Protein 7KRI (pdb70)

Secondary structure (DSSP, 8-state):
---EEEEEEEE-SSTT-EEEEEEEEEEEEEESSSTT--S--EEEEEEEETTEEEEEEEEES-SS--EEE--GGG--SSSSEEBPPPEEEEEEETTEEEEEEEEEBTT--HHHHHHHHHHHHHHS-B-/--EEEEEEEEE-SSTT-EEEEEEEEEEEEEESSGGG--S--EEEEEEEETTEEEEEEEEES-S---EEEEEPGGG--EEEEEBPPPEEEEEEETTEEEEEEEEEBTT--HHHHHHHHHHHHHHSPB-/-EEEEEE-SSTT-EEEEEEEEEEEEEESSGGG--SEEEEEEEEEETTEEEEEEEEES-S---EEE--GGG-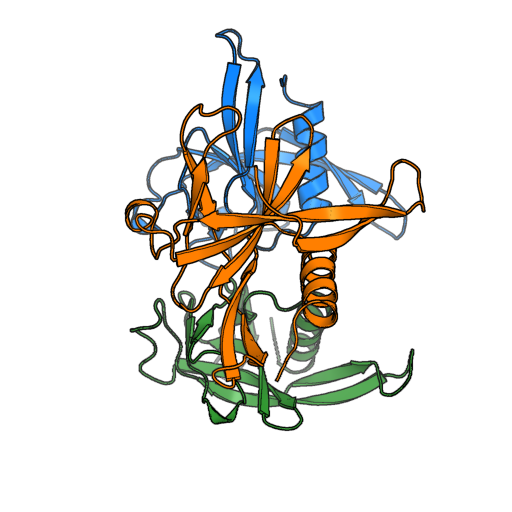-SSSEEEBPPPEEEEEEETTEEEEEEEEEBTT--HHHHHHHHHHHHHHS-B-

Radius of gyration: 22.54 Å; Cα contacts (8 Å, |Δi|>4): 837; chains: 3; bounding box: 66×49×61 Å

Foldseek 3Di:
DFAFDFKFWDDDPDPPDTDIFTWTKDFFFWALDPVRRDDTFWIWTWGDDDQATHTFKIKGLDANTFWTQDDVSRVDPDRIWTWDHWDWFWAQDPVGIGIMTMIGTPPRDPVVVVRVVVRCVVPGHGD/DFAFDFWFWDDDPDHPDTDIDTWTKDFWFWALDPVNRDDGFKIWTWDADPLGIDTFKIKGLDQNTFKIWDADDPNPGIDIFTWDGWDWFWAQDPVGIGIMTMITTPPHDPVSVVRVVVRCPVGTHGD/DFKFWDDDPDHPDTDIFAWDKDFWQWALDPVNSDDGFWIWTWGADDQATHTFKIKGLDQRTFKIADDVSRVDPDRIFTWDRWDWWWAQDPVGIGIMTMITTPPRDPVSVVRVVVRCPVPTHTD

Structure (mmCIF, N/CA/C/O backbone):
data_7KRI
#
_entry.id   7KRI
#
_cell.length_a   109.459
_cell.length_b   109.459
_cell.length_c   77.046
_cell.angle_alpha   90.000
_cell.angle_beta   90.000
_cell.angle_gamma   120.000
#
_symmetry.space_group_name_H-M   'P 32 2 1'
#
loop_
_entity.id
_entity.type
_entity.pdbx_description
1 polymer 'Non-structural protein 9'
2 non-polymer 'SULFATE ION'
3 non-polymer 1,3-dimethyl-1H-pyrrolo[3,4-d]pyrimidine-2,4(3H,6H)-dione
4 non-polymer 'MALONATE ION'
5 water water
#
loop_
_atom_site.group_PDB
_atom_site.id
_atom_site.type_symbol
_atom_site.label_atom_id
_atom_site.label_alt_id
_atom_site.label_comp_id
_atom_site.label_asym_id
_atom_site.label_entity_id
_atom_site.label_seq_id
_atom_site.pdbx_PDB_ins_code
_atom_site.Cartn_x
_atom_site.Cartn_y
_atom_site.Cartn_z
_atom_site.occupancy
_atom_site.B_iso_or_equiv
_atom_site.auth_seq_id
_atom_site.auth_comp_id
_atom_site.auth_asym_id
_atom_site.auth_atom_id
_atom_site.pdbx_PDB_model_num
ATOM 1 N N . HIS A 1 7 ? 59.49200 0.51900 -21.01100 1.000 67.74926 -13 HIS A N 1
ATOM 2 C CA . HIS A 1 7 ? 59.14500 -0.85200 -21.37400 1.000 69.20494 -13 HIS A CA 1
ATOM 3 C C . HIS A 1 7 ? 57.72000 -1.20700 -20.95700 1.000 64.49327 -13 HIS A C 1
ATOM 4 O O . HIS A 1 7 ? 57.04700 -1.98700 -21.63200 1.000 67.91254 -13 HIS A O 1
ATOM 11 N N . HIS A 1 8 ? 57.26500 -0.63600 -19.84300 1.000 50.46564 -12 HIS A N 1
ATOM 12 C CA . HIS A 1 8 ? 55.98000 -0.99000 -19.25700 1.000 42.64359 -12 HIS A CA 1
ATOM 13 C C . HIS A 1 8 ? 55.21200 0.27000 -18.87000 1.000 43.98741 -12 HIS A C 1
ATOM 14 O O . HIS A 1 8 ? 55.78300 1.35500 -18.73700 1.000 46.57066 -12 HIS A O 1
ATOM 21 N N . SER A 1 9 ? 53.90300 0.10500 -18.68500 1.000 40.93996 -11 SER A N 1
ATOM 22 C CA . SER A 1 9 ? 52.98700 1.22700 -18.51000 1.000 39.74922 -11 SER A CA 1
ATOM 23 C C . SER A 1 9 ? 52.96200 1.73400 -17.07000 1.000 33.78192 -11 SER A C 1
ATOM 24 O O . SER A 1 9 ? 53.13000 0.97200 -16.11400 1.000 31.64688 -11 SER A O 1
ATOM 27 N N . ALA A 1 10 ? 52.71800 3.03600 -16.92400 1.000 32.98300 -10 ALA A N 1
ATOM 28 C CA . ALA A 1 10 ? 52.46700 3.61900 -15.61200 1.000 35.21127 -10 ALA A CA 1
ATOM 29 C C . ALA A 1 10 ? 51.14500 3.10000 -15.04900 1.000 37.13616 -10 ALA A C 1
ATOM 30 O O . ALA A 1 10 ? 50.18800 2.84200 -15.78700 1.000 42.76934 -10 ALA A O 1
ATOM 32 N N . ALA A 1 11 ? 51.09000 2.95400 -13.72300 1.000 27.83838 -9 ALA A N 1
ATOM 33 C CA . ALA A 1 11 ? 50.00200 2.20600 -13.10100 1.000 29.06963 -9 ALA A CA 1
ATOM 34 C C . ALA A 1 11 ? 49.36300 2.92300 -11.91400 1.000 28.75152 -9 ALA A C 1
ATOM 35 O O . ALA A 1 11 ? 48.14500 3.13700 -11.90000 1.000 34.74300 -9 ALA A O 1
ATOM 37 N N . LEU A 1 12 ? 50.16400 3.27800 -10.90900 1.000 23.29978 -8 LEU A N 1
ATOM 38 C CA . LEU A 1 12 ? 49.66500 3.84300 -9.65700 1.000 19.23706 -8 LEU A CA 1
ATOM 39 C C . LEU A 1 12 ? 50.53400 5.01900 -9.25300 1.000 22.15208 -8 LEU A C 1
ATOM 40 O O . LEU A 1 12 ? 51.73900 4.85600 -9.04600 1.000 23.88984 -8 LEU A O 1
ATOM 45 N N . GLU A 1 13 ? 49.92400 6.18500 -9.10100 1.000 20.97412 -7 GLU A N 1
ATOM 46 C CA . GLU A 1 13 ? 50.65900 7.35500 -8.64600 1.000 19.44115 -7 GLU A CA 1
ATOM 47 C C . GLU A 1 13 ? 50.77000 7.34000 -7.12600 1.000 21.91647 -7 GLU A C 1
ATOM 48 O O . GLU A 1 13 ? 49.80600 7.02100 -6.42000 1.000 22.82735 -7 GLU A O 1
ATOM 54 N N . VAL A 1 14 ? 51.96300 7.66200 -6.62300 1.000 20.86869 -6 VAL A N 1
ATOM 55 C CA . VAL A 1 14 ? 52.22500 7.76300 -5.19500 1.000 19.17807 -6 VAL A CA 1
ATOM 56 C C . VAL A 1 14 ? 53.03900 9.03100 -4.94300 1.000 18.58171 -6 VAL A C 1
ATOM 57 O O . VAL A 1 14 ? 53.42200 9.74300 -5.87200 1.000 20.60711 -6 VAL A O 1
ATOM 61 N N . LEU A 1 15 ? 53.30400 9.31100 -3.66500 1.000 20.20356 -5 LEU A N 1
ATOM 62 C CA . LEU A 1 15 ? 54.06000 10.49200 -3.25000 1.000 22.06878 -5 LEU A CA 1
ATOM 63 C C . LEU A 1 15 ? 55.13600 10.03400 -2.27900 1.000 24.40164 -5 LEU A C 1
ATOM 64 O O . LEU A 1 15 ? 54.82200 9.54600 -1.18700 1.000 28.39861 -5 LEU A O 1
ATOM 69 N N . PHE A 1 16 ? 56.40400 10.17300 -2.67300 1.000 20.70483 -4 PHE A N 1
ATOM 70 C CA . PHE A 1 16 ? 57.52500 9.81700 -1.81400 1.000 19.03406 -4 PHE A CA 1
ATOM 71 C C . PHE A 1 16 ? 58.15200 11.08100 -1.24600 1.000 21.31193 -4 PHE A C 1
ATOM 72 O O . PHE A 1 16 ? 58.25500 12.09600 -1.93900 1.000 21.66269 -4 PHE A O 1
ATOM 80 N N . GLN A 1 17 ? 58.59000 11.01400 0.00700 1.000 20.23798 -3 GLN A N 1
ATOM 81 C CA . GLN A 1 17 ? 59.30300 12.14900 0.58000 1.000 20.33450 -3 GLN A CA 1
ATOM 82 C C . GLN A 1 17 ? 60.66900 12.29100 -0.07900 1.000 22.27024 -3 GLN A C 1
ATOM 83 O O . GLN A 1 17 ? 61.32700 11.29700 -0.39800 1.000 23.28723 -3 GLN A O 1
ATOM 89 N N . GLY A 1 18 ? 61.07800 13.53600 -0.30000 1.000 20.22367 -2 GLY A N 1
ATOM 90 C CA . GLY A 1 18 ? 62.34700 13.85500 -0.91600 1.000 20.33660 -2 GLY A CA 1
ATOM 91 C C . GLY A 1 18 ? 62.18400 14.94800 -1.94600 1.000 20.42637 -2 GLY A C 1
ATOM 92 O O . GLY A 1 18 ? 61.06300 15.28800 -2.34600 1.000 21.66714 -2 GLY A O 1
ATOM 93 N N . PRO A 1 19 ? 63.30300 15.51100 -2.43100 1.000 20.88050 -1 PRO A N 1
ATOM 94 C CA . PRO A 1 19 ? 64.67300 15.06000 -2.14600 1.000 21.18204 -1 PRO A CA 1
ATOM 95 C C . PRO A 1 19 ? 65.13500 15.35800 -0.72600 1.000 20.59734 -1 PRO A C 1
ATOM 96 O O . PRO A 1 19 ? 66.02900 14.68700 -0.20200 1.000 23.71516 -1 PRO A O 1
ATOM 100 N N . GLY A 1 20 ? 64.55700 16.39400 -0.11800 1.000 20.34138 0 GLY A N 1
ATOM 101 C CA . GLY A 1 20 ? 64.89200 16.79700 1.22600 1.000 20.14492 0 GLY A CA 1
ATOM 102 C C . GLY A 1 20 ? 63.72600 16.58800 2.18300 1.000 20.67186 0 GLY A C 1
ATOM 103 O O . GLY A 1 20 ? 62.65000 16.12100 1.81700 1.000 20.47990 0 GLY A O 1
ATOM 104 N N . ASN A 1 21 ? 63.98100 16.92200 3.44400 1.000 19.87364 1 ASN A N 1
ATOM 105 C CA . ASN A 1 21 ? 62.97800 16.69400 4.47500 1.000 18.73041 1 ASN A CA 1
ATOM 106 C C . ASN A 1 21 ? 61.74100 17.53300 4.20300 1.000 19.27732 1 ASN A C 1
ATOM 107 O O . ASN A 1 21 ? 61.84300 18.71600 3.87000 1.000 20.62126 1 ASN A O 1
ATOM 112 N N . ASN A 1 22 ? 60.57200 16.90800 4.37400 1.000 20.03931 2 ASN A N 1
ATOM 113 C CA . ASN A 1 22 ? 59.25400 17.54800 4.35000 1.000 20.80159 2 ASN A CA 1
ATOM 114 C C . ASN A 1 22 ? 58.80200 17.98700 2.95800 1.000 25.03170 2 ASN A C 1
ATOM 115 O O . ASN A 1 22 ? 57.86500 18.78800 2.84600 1.000 23.62410 2 ASN A O 1
ATOM 120 N N . GLU A 1 23 ? 59.45700 17.52700 1.89500 1.000 20.27612 3 GLU A N 1
ATOM 121 C CA . GLU A 1 23 ? 58.98700 17.71000 0.52700 1.000 18.52532 3 GLU A CA 1
ATOM 122 C C . GLU A 1 23 ? 58.43400 16.38200 0.03500 1.000 20.13259 3 GLU A C 1
ATOM 123 O O . GLU A 1 23 ? 59.00000 15.32900 0.33500 1.000 19.91598 3 GLU A O 1
ATOM 129 N N . LEU A 1 24 ? 57.31000 16.42000 -0.68300 1.000 18.38027 4 LEU A N 1
ATOM 130 C CA . LEU A 1 24 ? 56.75000 15.22300 -1.30300 1.000 18.06281 4 LEU A CA 1
ATOM 131 C C . LEU A 1 24 ? 56.89600 15.34200 -2.81400 1.000 23.25574 4 LEU A C 1
ATOM 132 O O . LEU A 1 24 ? 56.58600 16.39400 -3.38900 1.000 23.39579 4 LEU A O 1
ATOM 137 N N . SER A 1 25 ? 57.35900 14.26500 -3.45000 1.000 20.96302 5 SER A N 1
ATOM 138 C CA . SER A 1 25 ? 57.55100 14.22900 -4.89300 1.000 21.33505 5 SER A CA 1
ATOM 139 C C . SER A 1 25 ? 56.70000 13.13200 -5.52100 1.000 19.07214 5 SER A C 1
ATOM 140 O O . SER A 1 25 ? 56.71500 11.99200 -5.03900 1.000 22.01304 5 SER A O 1
ATOM 143 N N . PRO A 1 26 ? 55.98700 13.42100 -6.61000 1.000 20.84578 6 PRO A N 1
ATOM 144 C CA . PRO A 1 26 ? 55.15700 12.38600 -7.24400 1.000 21.54389 6 PRO A CA 1
ATOM 145 C C . PRO A 1 26 ? 56.00200 11.37700 -8.00500 1.000 22.38769 6 PRO A C 1
ATOM 146 O O . PRO A 1 26 ? 56.96800 11.73000 -8.68600 1.000 23.07092 6 PRO A O 1
ATOM 150 N N . VAL A 1 27 ? 55.60000 10.11200 -7.90900 1.000 19.34036 7 VAL A N 1
ATOM 151 C CA . VAL A 1 27 ? 56.22800 9.01700 -8.63700 1.000 20.28087 7 VAL A CA 1
ATOM 152 C C . VAL A 1 27 ? 55.11800 8.12600 -9.16800 1.000 22.84011 7 VAL A C 1
ATOM 153 O O . VAL A 1 27 ? 54.17200 7.80800 -8.44000 1.000 21.99477 7 VAL A O 1
ATOM 157 N N . ALA A 1 28 ? 55.22800 7.71900 -10.42800 1.000 21.40180 8 ALA A N 1
ATOM 158 C CA . ALA A 1 28 ? 54.31500 6.72400 -10.97500 1.000 20.63573 8 ALA A CA 1
ATOM 159 C C . ALA A 1 28 ? 54.93900 5.34500 -10.80200 1.000 23.09367 8 ALA A C 1
ATOM 160 O O . ALA A 1 28 ? 55.99100 5.06100 -11.38600 1.000 24.04318 8 ALA A O 1
ATOM 162 N N . LEU A 1 29 ? 54.31000 4.50000 -9.98900 1.000 21.78474 9 LEU A N 1
ATOM 163 C CA . LEU A 1 29 ? 54.63100 3.08000 -10.04400 1.000 20.49516 9 LEU A CA 1
ATOM 164 C C . LEU A 1 29 ? 54.17200 2.53300 -11.39000 1.000 24.36840 9 LEU A C 1
ATOM 165 O O . LEU A 1 29 ? 53.18100 2.98800 -11.96300 1.000 26.85369 9 LEU A O 1
ATOM 170 N N . ARG A 1 30 ? 54.91200 1.56800 -11.90900 1.000 21.39042 10 ARG A N 1
ATOM 171 C CA . ARG A 1 30 ? 54.58000 0.94600 -13.18100 1.000 20.22423 10 ARG A CA 1
ATOM 172 C C . ARG A 1 30 ? 54.11800 -0.48500 -12.94200 1.000 18.37848 10 ARG A C 1
ATOM 173 O O . ARG A 1 30 ? 54.17300 -1.00200 -11.82500 1.000 20.40746 10 ARG A O 1
ATOM 181 N N . GLN A 1 31 ? 53.61200 -1.11300 -13.99900 1.000 22.00750 11 GLN A N 1
ATOM 182 C CA . GLN A 1 31 ? 53.11900 -2.47700 -13.88100 1.000 23.48048 11 GLN A CA 1
ATOM 183 C C . GLN A 1 31 ? 53.69100 -3.33100 -14.99500 1.000 22.63417 11 GLN A C 1
ATOM 184 O O . GLN A 1 31 ? 53.90800 -2.85800 -16.11300 1.000 24.17164 11 GLN A O 1
ATOM 190 N N . MET A 1 32 ? 53.92100 -4.60400 -14.67600 1.000 2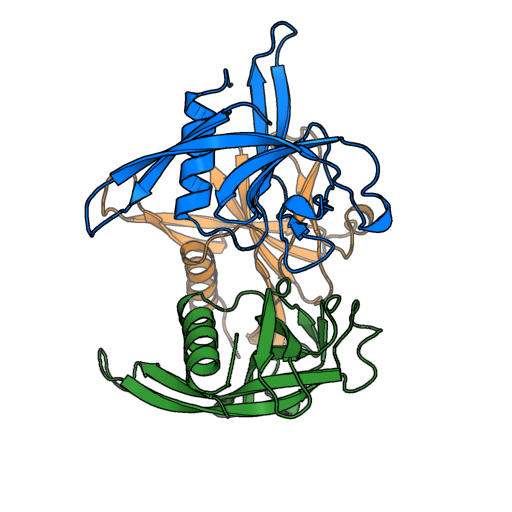2.31764 12 MET A N 1
ATOM 191 C CA . MET A 1 32 ? 54.33300 -5.57600 -15.67600 1.000 21.83834 12 MET A CA 1
ATOM 192 C C . MET A 1 32 ? 53.79800 -6.94200 -15.27800 1.000 20.84660 12 MET A C 1
ATOM 193 O O . MET A 1 32 ? 53.59400 -7.21900 -14.09600 1.000 23.38591 12 MET A O 1
ATOM 198 N N . SER A 1 33 ? 53.58500 -7.79500 -16.27300 1.000 23.47073 13 SER A N 1
ATOM 199 C CA . SER A 1 33 ? 53.19300 -9.16900 -15.98700 1.000 22.08133 13 SER A CA 1
ATOM 200 C C . SER A 1 33 ? 54.34300 -9.91500 -15.32200 1.000 25.60279 13 SER A C 1
ATOM 201 O O . SER A 1 33 ? 55.52000 -9.66100 -15.60400 1.000 26.86474 13 SER A O 1
ATOM 204 N N . CYS A 1 34 ? 54.00400 -10.85500 -14.43600 1.000 22.14866 14 CYS A N 1
ATOM 205 C CA . CYS A 1 34 ? 55.04100 -11.64500 -13.78400 1.000 22.01011 14 CYS A CA 1
ATOM 206 C C . CYS A 1 34 ? 54.51100 -13.04100 -13.46800 1.000 25.28664 14 CYS A C 1
ATOM 207 O O . CYS A 1 34 ? 53.31000 -13.31400 -13.56900 1.000 21.63507 14 CYS A O 1
ATOM 210 N N . ALA A 1 35 ? 55.43500 -13.92900 -13.08900 1.000 24.75001 15 ALA A N 1
ATOM 211 C CA . ALA A 1 35 ? 55.15200 -15.34500 -12.85200 1.000 25.02669 15 ALA A CA 1
ATOM 212 C C . ALA A 1 35 ? 55.22800 -15.62600 -11.35800 1.000 25.87708 15 ALA A C 1
ATOM 213 O O . ALA A 1 35 ? 56.31000 -15.56800 -10.75900 1.000 25.34516 15 ALA A O 1
ATOM 215 N N . ALA A 1 36 ? 54.08400 -15.94200 -10.75600 1.000 23.42943 16 ALA A N 1
ATOM 216 C CA . ALA A 1 36 ? 54.02300 -16.31000 -9.35400 1.000 20.66664 16 ALA A CA 1
ATOM 217 C C . ALA A 1 36 ? 53.58400 -17.76300 -9.24000 1.000 21.04092 16 ALA A C 1
ATOM 218 O O . ALA A 1 36 ? 53.18600 -18.39500 -10.22100 1.000 21.93825 16 ALA A O 1
ATOM 220 N N . GLY A 1 37 ? 53.67500 -18.30300 -8.03400 1.000 21.42115 17 GLY A N 1
ATOM 221 C CA . GLY A 1 37 ? 53.31600 -19.69800 -7.86400 1.000 20.39971 17 GLY A CA 1
ATOM 222 C C . GLY A 1 37 ? 53.15300 -20.06200 -6.41000 1.000 20.02016 17 GLY A C 1
ATOM 223 O O . GLY A 1 37 ? 53.67100 -19.39200 -5.51300 1.000 21.73710 17 GLY A O 1
ATOM 224 N N . THR A 1 38 ? 52.42000 -21.15600 -6.18900 1.000 22.09598 18 THR A N 1
ATOM 225 C CA . THR A 1 38 ? 52.28200 -21.68100 -4.83700 1.000 21.49454 18 THR A CA 1
ATOM 226 C C . THR A 1 38 ? 53.61100 -22.22700 -4.33200 1.000 22.79075 18 THR A C 1
ATOM 227 O O . THR A 1 38 ? 53.90100 -22.17200 -3.13100 1.000 24.69182 18 THR A O 1
ATOM 231 N N . THR A 1 39 ? 54.42000 -22.74700 -5.23900 1.000 26.20358 19 THR A N 1
ATOM 232 C CA . THR A 1 39 ? 55.77600 -23.16800 -4.95400 1.000 29.52629 19 THR A CA 1
ATOM 233 C C . THR A 1 39 ? 56.72300 -22.42600 -5.88300 1.000 26.75342 19 THR A C 1
ATOM 234 O O . THR A 1 39 ? 56.31800 -21.86200 -6.90500 1.000 26.69798 19 THR A O 1
ATOM 238 N N . GLN A 1 40 ? 57.99600 -22.45500 -5.54100 1.000 30.05659 20 GLN A N 1
ATOM 239 C CA . GLN A 1 40 ? 59.03200 -21.82400 -6.38000 1.000 27.97887 20 GLN A CA 1
ATOM 240 C C . GLN A 1 40 ? 59.07100 -22.50500 -7.74600 1.000 30.19042 20 GLN A C 1
ATOM 241 O O . GLN A 1 40 ? 59.09600 -21.83000 -8.70700 1.000 30.35257 20 GLN A O 1
ATOM 247 N N . THR A 1 41 ? 58.96600 -23.82400 -7.79600 1.000 27.15466 21 THR A N 1
ATOM 248 C CA . THR A 1 41 ? 59.00400 -24.53300 -9.09600 1.000 27.99924 21 THR A CA 1
ATOM 249 C C . THR A 1 41 ? 57.82800 -24.16600 -9.99500 1.000 28.59011 21 THR A C 1
ATOM 250 O O . THR A 1 41 ? 57.98600 -24.25500 -11.17100 1.000 28.08917 21 THR A O 1
ATOM 254 N N . ALA A 1 42 ? 56.68000 -23.83200 -9.42100 1.000 28.16647 22 ALA A N 1
ATOM 255 C CA . ALA A 1 42 ? 55.47700 -23.46900 -10.19500 1.000 30.70156 22 ALA A CA 1
ATOM 256 C C . ALA A 1 42 ? 55.54500 -22.05400 -10.77400 1.000 27.36672 22 ALA A C 1
ATOM 257 O O . ALA A 1 42 ? 54.63600 -21.70500 -11.44800 1.000 28.91636 22 ALA A O 1
ATOM 259 N N . CYS A 1 43 ? 56.59500 -21.29200 -10.50000 1.000 27.72155 23 CYS A N 1
ATOM 260 C CA . CYS A 1 43 ? 56.67700 -19.95000 -11.08000 1.000 28.67616 23 CYS A CA 1
ATOM 261 C C . CYS A 1 43 ? 57.08900 -20.10400 -12.54600 1.000 36.30379 23 CYS A C 1
ATOM 262 O O . CYS A 1 43 ? 58.27100 -20.08900 -12.90200 1.000 41.56742 23 CYS A O 1
ATOM 265 N N . THR A 1 44 ? 56.08800 -20.26800 -13.41400 1.000 32.09582 24 THR A N 1
ATOM 266 C CA . THR A 1 44 ? 56.32300 -20.59600 -14.81900 1.000 37.40872 24 THR A CA 1
ATOM 267 C C . THR A 1 44 ? 55.77600 -19.49300 -15.71400 1.000 39.66674 24 THR A C 1
ATOM 268 O O . THR A 1 44 ? 56.52900 -18.65900 -16.21200 1.000 46.24873 24 THR A O 1
ATOM 272 N N . ASP A 1 45 ? 54.46700 -19.48200 -15.92200 1.000 35.79715 25 ASP A N 1
ATOM 273 C CA . ASP A 1 45 ? 53.80200 -18.56700 -16.83800 1.000 37.69086 25 ASP A CA 1
ATOM 274 C C . ASP A 1 45 ? 53.27300 -17.34800 -16.09400 1.000 30.21881 25 ASP A C 1
ATOM 275 O O . ASP A 1 45 ? 52.99300 -17.39900 -14.89200 1.000 33.85476 25 ASP A O 1
ATOM 280 N N . ASP A 1 46 ? 53.13800 -16.24300 -16.82200 1.000 27.96990 26 ASP A N 1
ATOM 281 C CA . ASP A 1 46 ? 52.66000 -15.02000 -16.19300 1.000 25.11892 26 ASP A CA 1
ATOM 282 C C . ASP A 1 46 ? 51.22100 -15.20600 -15.72300 1.000 26.47608 26 ASP A C 1
ATOM 283 O O . ASP A 1 46 ? 50.35000 -15.63800 -16.48600 1.000 29.20356 26 ASP A O 1
ATOM 288 N N . ASN A 1 47 ? 50.98300 -14.88500 -14.45400 1.000 22.93440 27 ASN A N 1
ATOM 289 C CA . ASN A 1 47 ? 49.66000 -15.04500 -13.86600 1.000 25.77172 27 ASN A CA 1
ATOM 290 C C . ASN A 1 47 ? 49.37500 -13.93800 -12.86400 1.000 25.86167 27 ASN A C 1
ATOM 291 O O . ASN A 1 47 ? 48.45700 -14.07100 -12.04200 1.000 24.69382 27 ASN A O 1
ATOM 296 N N . ALA A 1 48 ? 50.15700 -12.86300 -12.88700 1.000 21.59372 28 ALA A N 1
ATOM 297 C CA . ALA A 1 48 ? 49.93800 -11.77800 -11.95500 1.000 19.37734 28 ALA A CA 1
ATOM 298 C C . ALA A 1 48 ? 50.47500 -10.50000 -12.57000 1.000 22.92605 28 ALA A C 1
ATOM 299 O O . ALA A 1 48 ? 51.22800 -10.52300 -13.54400 1.000 24.16943 28 ALA A O 1
ATOM 301 N N . LEU A 1 49 ? 50.06300 -9.38300 -11.99100 1.000 21.84004 29 LEU A N 1
ATOM 302 C CA . LEU A 1 49 ? 50.54600 -8.06400 -12.37000 1.000 21.77065 29 LEU A CA 1
ATOM 303 C C . LEU A 1 49 ? 51.36600 -7.51700 -11.20800 1.000 23.72458 29 LEU A C 1
ATOM 304 O O . LEU A 1 49 ? 50.86700 -7.42800 -10.08200 1.000 25.64310 29 LEU A O 1
ATOM 309 N N . ALA A 1 50 ? 52.61800 -7.15100 -11.47300 1.000 20.53008 30 ALA A N 1
ATOM 310 C CA . ALA A 1 50 ? 53.48100 -6.59300 -10.44000 1.000 18.64356 30 ALA A CA 1
ATOM 311 C C . ALA A 1 50 ? 53.50500 -5.07300 -10.55400 1.000 20.11789 30 ALA A C 1
ATOM 312 O O . ALA A 1 50 ? 53.66300 -4.53900 -11.65400 1.000 23.41142 30 ALA A O 1
ATOM 314 N N . TYR A 1 51 ? 53.33700 -4.38700 -9.42200 1.000 20.03386 31 TYR A N 1
ATOM 315 C CA . TYR A 1 51 ? 53.49300 -2.93400 -9.33600 1.000 19.42574 31 TYR A CA 1
ATOM 316 C C . TYR A 1 51 ? 54.87300 -2.64200 -8.77400 1.000 18.11777 31 TYR A C 1
ATOM 317 O O . TYR A 1 51 ? 55.23100 -3.17700 -7.72200 1.000 19.94849 31 TYR A O 1
ATOM 326 N N . TYR A 1 52 ? 55.64000 -1.79400 -9.45700 1.000 19.04321 32 TYR A N 1
ATOM 327 C CA . TYR A 1 52 ? 57.03100 -1.61100 -9.07100 1.000 20.27514 32 TYR A CA 1
ATOM 328 C C . TYR A 1 52 ? 57.45300 -0.16000 -9.23900 1.000 22.51646 32 TYR A C 1
ATOM 329 O O . TYR A 1 52 ? 56.84700 0.61800 -9.98100 1.000 20.54326 32 TYR A O 1
ATOM 338 N N . ASN A 1 53 ? 58.52400 0.17700 -8.53400 1.000 20.67320 33 ASN A N 1
ATOM 339 C CA . ASN A 1 53 ? 59.19300 1.46500 -8.64300 1.000 19.43010 33 ASN A CA 1
ATOM 340 C C . ASN A 1 53 ? 60.51100 1.25400 -9.37800 1.000 19.93065 33 ASN A C 1
ATOM 341 O O . ASN A 1 53 ? 61.32300 0.41300 -8.97100 1.000 22.87723 33 ASN A O 1
ATOM 346 N N . THR A 1 54 ? 60.71800 1.98700 -10.46700 1.000 22.72724 34 THR A N 1
ATOM 347 C CA . THR A 1 54 ? 61.98000 1.87200 -11.18600 1.000 25.13006 34 THR A CA 1
ATOM 348 C C . THR A 1 54 ? 63.11000 2.43100 -10.32800 1.000 30.75251 34 THR A C 1
ATOM 349 O O . THR A 1 54 ? 62.94600 3.42800 -9.61800 1.000 33.09160 34 THR A O 1
ATOM 353 N N . THR A 1 55 ? 64.25700 1.76800 -10.37900 1.000 27.76079 35 THR A N 1
ATOM 354 C CA . THR A 1 55 ? 65.42800 2.16500 -9.61500 1.000 31.84497 35 THR A CA 1
ATOM 355 C C . THR A 1 55 ? 66.63000 2.15400 -10.54600 1.000 32.15691 35 THR A C 1
ATOM 356 O O . THR A 1 55 ? 66.60200 1.54600 -11.61800 1.000 30.83989 35 THR A O 1
ATOM 360 N N . LYS A 1 56 ? 67.69400 2.83900 -10.13600 1.000 38.89271 36 LYS A N 1
ATOM 361 C CA . LYS A 1 56 ? 68.90800 2.81200 -10.93900 1.000 42.61973 36 LYS A CA 1
ATOM 362 C C . LYS A 1 56 ? 69.46900 1.39900 -10.95200 1.000 38.74923 36 LYS A C 1
ATOM 363 O O . LYS A 1 56 ? 70.00300 0.92900 -9.94400 1.000 45.43298 36 LYS A O 1
ATOM 369 N N . GLY A 1 57 ? 69.33500 0.70500 -12.07600 1.000 35.49740 37 GLY A N 1
ATOM 370 C CA . GLY A 1 57 ? 69.82700 -0.65100 -12.17800 1.000 36.59259 37 GLY A CA 1
ATOM 371 C C . GLY A 1 57 ? 68.85500 -1.73800 -11.77900 1.000 41.05462 37 GLY A C 1
ATOM 372 O O . GLY A 1 57 ? 69.28200 -2.87700 -11.56500 1.000 44.62681 37 GLY A O 1
ATOM 373 N N . GLY A 1 58 ? 67.56500 -1.44100 -11.67200 1.000 33.97759 38 GLY A N 1
ATOM 374 C CA . GLY A 1 58 ? 66.61700 -2.51000 -11.42100 1.000 33.90958 38 GLY A CA 1
ATOM 375 C C . GLY A 1 58 ? 65.21100 -1.98900 -11.20900 1.000 27.47062 38 GLY A C 1
ATOM 376 O O . GLY A 1 58 ? 64.86000 -0.88600 -11.63500 1.000 30.42964 38 GLY A O 1
ATOM 377 N N . ARG A 1 59 ? 64.41100 -2.82700 -10.56200 1.000 25.72663 39 ARG A N 1
ATOM 378 C CA . ARG A 1 59 ? 63.02900 -2.51000 -10.25100 1.000 24.49131 39 ARG A CA 1
ATOM 379 C C . ARG A 1 59 ? 62.74500 -3.02800 -8.85800 1.000 22.91298 39 ARG A C 1
ATOM 380 O O . ARG A 1 59 ? 63.12100 -4.15600 -8.52400 1.000 26.28527 39 ARG A O 1
ATOM 388 N N . PHE A 1 60 ? 62.06200 -2.22700 -8.05700 1.000 18.91797 40 PHE A N 1
ATOM 389 C CA . PHE A 1 60 ? 61.65500 -2.66300 -6.73300 1.000 18.31705 40 PHE A CA 1
ATOM 390 C C . PHE A 1 60 ? 60.15400 -2.93400 -6.76200 1.000 19.17597 40 PHE A C 1
ATOM 391 O O . PHE A 1 60 ? 59.35200 -2.01500 -6.95100 1.000 19.83849 40 PHE A O 1
ATOM 399 N N . VAL A 1 61 ? 59.77800 -4.19800 -6.59500 1.000 17.57684 41 VAL A N 1
ATOM 400 C CA . VAL A 1 61 ? 58.37300 -4.59400 -6.66800 1.000 16.80556 41 VAL A CA 1
ATOM 401 C C . VAL A 1 61 ? 57.73400 -4.40400 -5.29900 1.000 17.58621 41 VAL A C 1
ATOM 402 O O . VAL A 1 61 ? 58.28000 -4.84400 -4.28200 1.000 18.33756 41 VAL A O 1
ATOM 406 N N . LEU A 1 62 ? 56.57300 -3.75200 -5.26500 1.000 17.82905 42 LEU A N 1
ATOM 407 C CA . LEU A 1 62 ? 55.83700 -3.54300 -4.02000 1.000 16.75652 42 LEU A CA 1
ATOM 408 C C . LEU A 1 62 ? 54.74100 -4.57500 -3.79800 1.000 19.14387 42 LEU A C 1
ATOM 409 O O . LEU A 1 62 ? 54.50200 -4.97600 -2.65200 1.000 18.90884 42 LEU A O 1
ATOM 414 N N . ALA A 1 63 ? 54.03700 -4.97700 -4.85400 1.000 19.16353 43 ALA A N 1
ATOM 415 C CA . ALA A 1 63 ? 52.89000 -5.85600 -4.67200 1.000 17.91912 43 ALA A CA 1
ATOM 416 C C . ALA A 1 63 ? 52.55200 -6.52200 -5.99200 1.000 18.80057 43 ALA A C 1
ATOM 417 O O . ALA A 1 63 ? 52.92000 -6.03700 -7.06400 1.000 21.53586 43 ALA A O 1
ATOM 419 N N . LEU A 1 64 ? 51.82500 -7.63700 -5.89700 1.000 19.97591 44 LEU A N 1
ATOM 420 C CA . LEU A 1 64 ? 51.27400 -8.33400 -7.05300 1.000 22.12991 44 LEU A CA 1
ATOM 421 C C . LEU A 1 64 ? 49.75400 -8.35600 -6.94900 1.000 20.82402 44 LEU A C 1
ATOM 422 O O . LEU A 1 64 ? 49.20400 -8.49800 -5.85300 1.000 23.47188 44 LEU A O 1
ATOM 427 N N . LEU A 1 65 ? 49.08500 -8.24700 -8.09300 1.000 18.96028 45 LEU A N 1
ATOM 428 C CA . LEU A 1 65 ? 47.64300 -8.43100 -8.20100 1.000 19.37446 45 LEU A CA 1
ATOM 429 C C . LEU A 1 65 ? 47.37300 -9.67100 -9.04700 1.000 21.21122 45 LEU A C 1
ATOM 430 O O . LEU A 1 65 ? 47.97100 -9.83100 -10.11500 1.000 22.13298 45 LEU A O 1
ATOM 435 N N . SER A 1 66 ? 46.48900 -10.55400 -8.57200 1.000 19.57465 46 SER A N 1
ATOM 436 C CA . SER A 1 66 ? 46.25500 -11.80900 -9.28000 1.000 17.74628 46 SER A CA 1
ATOM 437 C C . SER A 1 66 ? 44.78400 -12.18400 -9.18900 1.000 18.01994 46 SER A C 1
ATOM 438 O O . SER A 1 66 ? 44.08800 -11.78000 -8.25800 1.000 22.23616 46 SER A O 1
ATOM 441 N N . ASP A 1 67 ? 44.32500 -12.99500 -10.15400 1.000 19.97502 47 ASP A N 1
ATOM 442 C CA . ASP A 1 67 ? 43.03500 -13.67800 -10.01400 1.000 19.76665 47 ASP A CA 1
ATOM 443 C C . ASP A 1 67 ? 43.13100 -14.88800 -9.09600 1.000 21.57519 47 ASP A C 1
ATOM 444 O O . ASP A 1 67 ? 42.09800 -15.40200 -8.65300 1.000 22.54352 47 ASP A O 1
ATOM 449 N N . LEU A 1 68 ? 44.34000 -15.35800 -8.81600 1.000 21.48281 48 LEU A N 1
ATOM 450 C CA . LEU A 1 68 ? 44.57000 -16.64400 -8.16400 1.000 20.60895 48 LEU A CA 1
ATOM 451 C C . LEU A 1 68 ? 44.83000 -16.48300 -6.67300 1.000 17.83071 48 LEU A C 1
ATOM 452 O O . LEU A 1 68 ? 45.48500 -15.52800 -6.24600 1.000 20.58299 48 LEU A O 1
ATOM 457 N N . GLN A 1 69 ? 44.32600 -17.43300 -5.88800 1.000 19.89262 49 GLN A N 1
ATOM 458 C CA . GLN A 1 69 ? 44.66500 -17.57800 -4.48200 1.000 19.89854 49 GLN A CA 1
ATOM 459 C C . GLN A 1 69 ? 45.85400 -18.51800 -4.32500 1.000 20.66451 49 GLN A C 1
ATOM 460 O O . GLN A 1 69 ? 46.25800 -19.21700 -5.25500 1.000 21.54096 49 GLN A O 1
ATOM 466 N N . ASP A 1 70 ? 46.39800 -18.54900 -3.11400 1.000 20.21844 50 ASP A N 1
ATOM 467 C CA . ASP A 1 70 ? 47.39600 -19.52400 -2.64600 1.000 19.22599 50 ASP A CA 1
ATOM 468 C C . ASP A 1 70 ? 48.77400 -19.30500 -3.26600 1.000 22.56200 50 ASP A C 1
ATOM 469 O O . ASP A 1 70 ? 49.63100 -20.18600 -3.14600 1.000 22.09363 50 ASP A O 1
ATOM 474 N N . LEU A 1 71 ? 49.02100 -18.17100 -3.92100 1.000 21.14852 51 LEU A N 1
ATOM 475 C CA . LEU A 1 71 ? 50.37100 -17.88500 -4.39200 1.000 20.92338 51 LEU A CA 1
ATOM 476 C C . LEU A 1 71 ? 51.26900 -17.53400 -3.21000 1.000 21.43651 51 LEU A C 1
ATOM 477 O O . LEU A 1 71 ? 50.83300 -16.92500 -2.23200 1.000 21.54039 51 LEU A O 1
ATOM 482 N N . LYS A 1 72 ? 52.53800 -17.93800 -3.29600 1.000 20.24428 52 LYS A N 1
ATOM 483 C CA . LYS A 1 72 ? 53.48600 -17.71200 -2.21500 1.000 20.63044 52 LYS A CA 1
ATOM 484 C C . LYS A 1 72 ? 54.80600 -17.12900 -2.68500 1.000 20.40320 52 LYS A C 1
ATOM 485 O O . LYS A 1 72 ? 55.50800 -16.50900 -1.87800 1.000 21.22198 52 LYS A O 1
ATOM 491 N N . TRP A 1 73 ? 55.1430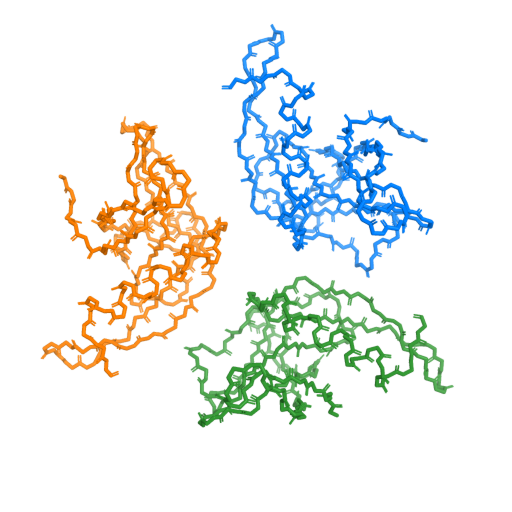0 -17.27300 -3.95700 1.000 20.22831 53 TRP A N 1
ATOM 492 C CA . TRP A 1 73 ? 56.45100 -16.92100 -4.47500 1.000 19.59941 53 TRP A CA 1
ATOM 493 C C . TRP A 1 73 ? 56.27100 -16.22900 -5.81000 1.000 21.73757 53 TRP A C 1
ATOM 494 O O . TRP A 1 73 ? 55.29200 -16.46100 -6.52000 1.000 21.60102 53 TRP A O 1
ATOM 505 N N . ALA A 1 74 ? 57.23700 -15.38700 -6.15800 1.000 21.82980 54 ALA A N 1
ATOM 506 C CA . ALA A 1 74 ? 57.34600 -14.87600 -7.51100 1.000 23.42787 54 ALA A CA 1
ATOM 507 C C . ALA A 1 74 ? 58.79000 -15.03100 -7.95700 1.000 25.56184 54 ALA A C 1
ATOM 508 O O . ALA A 1 74 ? 59.71000 -15.03900 -7.13500 1.000 27.24576 54 ALA A O 1
ATOM 510 N N . ARG A 1 75 ? 58.98400 -15.20800 -9.25900 1.000 25.18832 55 ARG A N 1
ATOM 511 C CA . ARG A 1 75 ? 60.32500 -15.28200 -9.83500 1.000 24.70552 55 ARG A CA 1
ATOM 512 C C . ARG A 1 75 ? 60.45000 -14.11900 -10.80900 1.000 28.46810 55 ARG A C 1
ATOM 513 O O . ARG A 1 75 ? 59.93200 -14.18100 -11.92700 1.000 29.96497 55 ARG A O 1
ATOM 521 N N . PHE A 1 76 ? 61.12800 -13.04400 -10.38200 1.000 25.82606 56 PHE A N 1
ATOM 522 C CA . PHE A 1 76 ? 61.18600 -11.89000 -11.26000 1.000 26.47101 56 PHE A CA 1
ATOM 523 C C . PHE A 1 76 ? 62.36200 -11.99800 -12.21600 1.000 30.63209 56 PHE A C 1
ATOM 524 O O . PHE A 1 76 ? 63.35000 -12.68500 -11.93600 1.000 29.68644 56 PHE A O 1
ATOM 532 N N . PRO A 1 77 ? 62.28500 -11.32200 -13.35900 1.000 31.24776 57 PRO A N 1
ATOM 533 C CA . PRO A 1 77 ? 63.38400 -11.39100 -14.32700 1.000 34.79148 57 PRO A CA 1
ATOM 534 C C . PRO A 1 77 ? 64.67800 -10.84800 -13.74300 1.000 32.33966 57 PRO A C 1
ATOM 535 O O . PRO A 1 77 ? 64.67800 -10.01900 -12.82700 1.000 30.82015 57 PRO A O 1
ATOM 539 N N . LYS A 1 78 ? 65.79400 -11.33200 -14.29600 1.000 37.13690 58 LYS A N 1
ATOM 540 C CA . LYS A 1 78 ? 67.10900 -10.90500 -13.82600 1.000 39.66451 58 LYS A CA 1
ATOM 541 C C . LYS A 1 78 ? 67.26700 -9.39500 -13.90500 1.000 37.12279 58 LYS A C 1
ATOM 542 O O . LYS A 1 78 ? 67.96400 -8.79300 -13.08100 1.000 35.68171 58 LYS A O 1
ATOM 548 N N . SER A 1 79 ? 66.62600 -8.76700 -14.89100 1.000 36.18170 59 SER A N 1
ATOM 549 C CA . SER A 1 79 ? 66.74900 -7.32300 -15.05100 1.000 36.61496 59 SER A CA 1
ATOM 550 C C . SER A 1 79 ? 66.19700 -6.55600 -13.85500 1.000 38.67587 59 SER A C 1
ATOM 551 O O . SER A 1 79 ? 66.55400 -5.38700 -13.66600 1.000 42.09971 59 SER A O 1
ATOM 554 N N . ASP A 1 80 ? 65.33100 -7.17200 -13.04300 1.000 27.60142 60 ASP A N 1
ATOM 555 C CA . ASP A 1 80 ? 64.84900 -6.47800 -11.85300 1.000 26.43545 60 ASP A CA 1
ATOM 556 C C . ASP A 1 80 ? 65.96100 -6.24500 -10.84400 1.000 30.48220 60 ASP A C 1
ATOM 557 O O . ASP A 1 80 ? 65.85400 -5.33300 -10.01700 1.000 30.11589 60 ASP A O 1
ATOM 562 N N . GLY A 1 81 ? 67.01400 -7.05800 -10.88300 1.000 30.03299 61 GLY A N 1
ATOM 563 C CA . GLY A 1 81 ? 68.07900 -6.94200 -9.90700 1.000 26.90287 61 GLY A CA 1
ATOM 564 C C . GLY A 1 81 ? 67.75200 -7.46900 -8.52200 1.000 27.18725 61 GLY A C 1
ATOM 565 O O . GLY A 1 81 ? 68.30500 -6.96700 -7.53800 1.000 27.83142 61 GLY A O 1
ATOM 566 N N . THR A 1 82 ? 66.87300 -8.46700 -8.40500 1.000 28.37442 62 THR A N 1
ATOM 567 C CA . THR A 1 82 ? 66.57900 -8.99900 -7.07700 1.000 26.55184 62 THR A CA 1
ATOM 568 C C . THR A 1 82 ? 67.81400 -9.67600 -6.49300 1.000 27.71991 62 THR A C 1
ATOM 569 O O . THR A 1 82 ? 68.63400 -10.26000 -7.21000 1.000 28.09475 62 THR A O 1
ATOM 573 N N . GLY A 1 83 ? 67.92900 -9.61800 -5.16500 1.000 25.70593 63 GLY A N 1
ATOM 574 C CA . GLY A 1 83 ? 69.05700 -10.24500 -4.50400 1.000 26.13662 63 GLY A CA 1
ATOM 575 C C . GLY A 1 83 ? 68.89800 -11.73000 -4.28000 1.000 26.47236 63 GLY A C 1
ATOM 576 O O . GLY A 1 83 ? 69.88700 -12.40900 -3.97700 1.000 27.20654 63 GLY A O 1
ATOM 577 N N . THR A 1 84 ? 67.67500 -12.24700 -4.41500 1.000 26.17993 64 THR A N 1
ATOM 578 C CA . THR A 1 84 ? 67.41300 -13.67500 -4.34200 1.000 25.30848 64 THR A CA 1
ATOM 579 C C . THR A 1 84 ? 66.59700 -14.09700 -5.55700 1.000 25.75322 64 THR A C 1
ATOM 580 O O . THR A 1 84 ? 65.84900 -13.30300 -6.13700 1.000 26.59880 64 THR A O 1
ATOM 584 N N . ILE A 1 85 ? 66.76500 -15.36100 -5.94500 1.000 25.86272 65 ILE A N 1
ATOM 585 C CA . ILE A 1 85 ? 66.08500 -15.87800 -7.12900 1.000 26.74034 65 ILE A CA 1
ATOM 586 C C . ILE A 1 85 ? 64.57700 -15.74200 -6.98000 1.000 29.61458 65 ILE A C 1
ATOM 587 O O . ILE A 1 85 ? 63.88800 -15.23900 -7.87700 1.000 27.85263 65 ILE A O 1
ATOM 592 N N . TYR A 1 86 ? 64.04000 -16.19700 -5.85100 1.000 27.39560 66 TYR A N 1
ATOM 593 C CA . TYR A 1 86 ? 62.61100 -16.13700 -5.58200 1.000 27.32148 66 TYR A CA 1
ATOM 594 C C . TYR A 1 86 ? 62.32100 -15.07100 -4.53800 1.000 25.63977 66 TYR A C 1
ATOM 595 O O . TYR A 1 86 ? 63.10000 -14.87700 -3.59900 1.000 27.21300 66 TYR A O 1
ATOM 604 N N . THR A 1 87 ? 61.20200 -14.37600 -4.72100 1.000 23.71688 67 THR A N 1
ATOM 605 C CA . THR A 1 87 ? 60.74100 -13.33000 -3.81900 1.000 22.27541 67 THR A CA 1
ATOM 606 C C . THR A 1 87 ? 59.46700 -13.81600 -3.14100 1.000 22.09986 67 THR A C 1
ATOM 607 O O . THR A 1 87 ? 58.55800 -14.30600 -3.81800 1.000 23.47050 67 THR A O 1
ATOM 611 N N . GLU A 1 88 ? 59.40400 -13.69900 -1.81800 1.000 21.09106 68 GLU A N 1
ATOM 612 C CA . GLU A 1 88 ? 58.27700 -14.25300 -1.08300 1.000 19.65544 68 GLU A CA 1
ATOM 613 C C . GLU A 1 88 ? 57.14100 -13.23900 -0.96600 1.000 20.85687 68 GLU A C 1
ATOM 614 O O . GLU A 1 88 ? 57.37500 -12.03200 -0.84000 1.000 21.38955 68 GLU A O 1
ATOM 620 N N . LEU A 1 89 ? 55.90700 -13.74700 -1.00500 1.000 20.31703 69 LEU A N 1
ATOM 621 C CA . LEU A 1 89 ? 54.69000 -12.95000 -0.91500 1.000 18.41833 69 LEU A CA 1
ATOM 622 C C . LEU A 1 89 ? 54.04500 -13.07800 0.46300 1.000 21.01571 69 LEU A C 1
ATOM 623 O O . LEU A 1 89 ? 54.17300 -14.10600 1.13400 1.000 22.41971 69 LEU A O 1
ATOM 628 N N . GLU A 1 90 ? 53.33600 -12.02000 0.87400 1.000 19.93985 70 GLU A N 1
ATOM 629 C CA . GLU A 1 90 ? 52.46600 -12.07200 2.03800 1.000 20.87447 70 GLU A CA 1
ATOM 630 C C . GLU A 1 90 ? 51.16700 -12.76900 1.67000 1.000 21.46696 70 GLU A C 1
ATOM 631 O O . GLU A 1 90 ? 50.84100 -12.90200 0.49000 1.000 22.01596 70 GLU A O 1
ATOM 637 N N . PRO A 1 91 ? 50.39600 -13.20600 2.66200 1.000 24.07754 71 PRO A N 1
ATOM 638 C CA . PRO A 1 91 ? 49.04000 -13.69600 2.37700 1.000 23.47528 71 PRO A CA 1
ATOM 639 C C . PRO A 1 91 ? 48.23900 -12.61100 1.68500 1.000 19.81990 71 PRO A C 1
ATOM 640 O O . PRO A 1 91 ? 48.39500 -11.42500 2.01700 1.000 22.13572 71 PRO A O 1
ATOM 644 N N . PRO A 1 92 ? 47.37900 -12.96800 0.73300 1.000 21.62654 72 PRO A N 1
ATOM 645 C CA . PRO A 1 92 ? 46.69800 -11.94500 -0.06000 1.000 21.15058 72 PRO A CA 1
ATOM 646 C C . PRO A 1 92 ? 45.54500 -11.29500 0.68200 1.000 22.65332 72 PRO A C 1
ATOM 647 O O . PRO A 1 92 ? 44.93900 -11.87900 1.58600 1.000 26.26070 72 PRO A O 1
ATOM 651 N N . CYS A 1 93 ? 45.26000 -10.06300 0.26800 1.000 24.17702 73 CYS A N 1
ATOM 652 C CA . CYS A 1 93 ? 44.04800 -9.33600 0.63000 1.000 27.88595 73 CYS A CA 1
ATOM 653 C C . CYS A 1 93 ? 43.03800 -9.48600 -0.49900 1.000 27.60268 73 CYS A C 1
ATOM 654 O O . CYS A 1 93 ? 43.37700 -9.28000 -1.66700 1.000 27.29939 73 CYS A O 1
ATOM 657 N N . ARG A 1 94 ? 41.80400 -9.82600 -0.15300 1.000 26.14225 74 ARG A N 1
ATOM 658 C CA . ARG A 1 94 ? 40.73600 -9.98100 -1.13000 1.000 25.67298 74 ARG A CA 1
ATOM 659 C C . ARG A 1 94 ? 40.02300 -8.64900 -1.32500 1.000 25.31545 74 ARG A C 1
ATOM 660 O O . ARG A 1 94 ? 39.67300 -7.98400 -0.34700 1.000 27.35460 74 ARG A O 1
ATOM 668 N N . PHE A 1 95 ? 39.80700 -8.25800 -2.58100 1.000 24.24299 75 PHE A N 1
ATOM 669 C CA . PHE A 1 95 ? 38.97100 -7.09200 -2.84700 1.000 27.42605 75 PHE A CA 1
ATOM 670 C C . PHE A 1 95 ? 38.23700 -7.29000 -4.16600 1.000 30.08971 75 PHE A C 1
ATOM 671 O O . PHE A 1 95 ? 38.60600 -8.13300 -4.98900 1.000 29.92428 75 PHE A O 1
ATOM 679 N N . VAL A 1 96 ? 37.15500 -6.53700 -4.34000 1.000 25.19094 76 VAL A N 1
ATOM 680 C CA . VAL A 1 96 ? 36.22400 -6.75000 -5.44500 1.000 23.69413 76 VAL A CA 1
ATOM 681 C C . VAL A 1 96 ? 36.27800 -5.54200 -6.37000 1.000 31.53250 76 VAL A C 1
ATOM 682 O O . VAL A 1 96 ? 36.05600 -4.40700 -5.93000 1.000 33.61540 76 VAL A O 1
ATOM 686 N N . THR A 1 97 ? 36.55600 -5.78400 -7.64900 1.000 28.57689 77 THR A N 1
ATOM 687 C CA . THR A 1 97 ? 36.51900 -4.73700 -8.65700 1.000 31.66661 77 THR A CA 1
ATOM 688 C C . THR A 1 97 ? 35.19000 -4.76300 -9.39000 1.000 38.15480 77 THR A C 1
ATOM 689 O O . THR A 1 97 ? 34.43600 -5.73700 -9.33300 1.000 34.74317 77 THR A O 1
ATOM 693 N N . ASP A 1 98 ? 34.91600 -3.66800 -10.08900 1.000 48.81073 78 ASP A N 1
ATOM 694 C CA . ASP A 1 98 ? 33.68800 -3.49200 -10.85700 1.000 55.84887 78 ASP A CA 1
ATOM 695 C C . ASP A 1 98 ? 34.03200 -3.64500 -12.33500 1.000 62.79047 78 ASP A C 1
ATOM 696 O O . ASP A 1 98 ? 34.54300 -2.71300 -12.96300 1.000 64.04745 78 ASP A O 1
ATOM 701 N N . THR A 1 99 ? 33.75800 -4.82200 -12.88500 1.000 67.44409 79 THR A N 1
ATOM 702 C CA . THR A 1 99 ? 34.00500 -5.07200 -14.29500 1.000 66.44542 79 THR A CA 1
ATOM 703 C C . THR A 1 99 ? 32.78900 -4.69300 -15.12800 1.000 69.41362 79 THR A C 1
ATOM 704 O O . THR A 1 99 ? 31.68900 -4.50500 -14.59800 1.000 63.55382 79 THR A O 1
ATOM 708 N N . PRO A 1 100 ? 32.96000 -4.54400 -16.44300 1.000 74.41461 80 PRO A N 1
ATOM 709 C CA . PRO A 1 100 ? 31.78400 -4.49300 -17.32300 1.000 77.04571 80 PRO A CA 1
ATOM 710 C C . PRO A 1 100 ? 30.94700 -5.75400 -17.24600 1.000 79.12646 80 PRO A C 1
ATOM 711 O O . PRO A 1 100 ? 29.74800 -5.71000 -17.54900 1.000 79.05585 80 PRO A O 1
ATOM 715 N N . LYS A 1 101 ? 31.54500 -6.87300 -16.83700 1.000 81.67910 81 LYS A N 1
ATOM 716 C CA . LYS A 1 101 ? 30.87300 -8.15600 -16.68800 1.000 80.62037 81 LYS A CA 1
ATOM 717 C C . LYS A 1 101 ? 30.24800 -8.34500 -15.30900 1.000 80.01878 81 LYS A C 1
ATOM 718 O O . LYS A 1 101 ? 29.68200 -9.41000 -15.04400 1.000 85.28907 81 LYS A O 1
ATOM 724 N N . GLY A 1 102 ? 30.32800 -7.34300 -14.43500 1.000 69.77581 82 GLY A N 1
ATOM 725 C CA . GLY A 1 102 ? 29.83800 -7.45600 -13.08000 1.000 65.95966 82 GLY A CA 1
ATOM 726 C C . GLY A 1 102 ? 30.92400 -7.15600 -12.06300 1.000 63.06963 82 GLY A C 1
ATOM 727 O O . GLY A 1 102 ? 31.73700 -6.24500 -12.24100 1.000 72.24413 82 GLY A O 1
ATOM 728 N N . PRO A 1 103 ? 30.93400 -7.88900 -10.95500 1.000 41.52658 83 PRO A N 1
ATOM 729 C CA . PRO A 1 103 ? 32.08100 -7.81300 -10.03800 1.000 38.40789 83 PRO A CA 1
ATOM 730 C C . PRO A 1 103 ? 33.11500 -8.90000 -10.29800 1.000 37.10966 83 PRO A C 1
ATOM 731 O O . PRO A 1 103 ? 32.77900 -9.97800 -10.79500 1.000 38.40340 83 PRO A O 1
ATOM 735 N N . LYS A 1 104 ? 34.38000 -8.63100 -9.97300 1.000 31.81023 84 LYS A N 1
ATOM 736 C CA . LYS A 1 104 ? 35.44000 -9.62800 -10.07900 1.000 31.50113 84 LYS A CA 1
ATOM 737 C C . LYS A 1 104 ? 36.30000 -9.58600 -8.82100 1.000 29.42995 84 LYS A C 1
ATOM 738 O O . LYS A 1 104 ? 36.77600 -8.51600 -8.42900 1.000 29.70456 84 LYS A O 1
ATOM 744 N N . VAL A 1 105 ? 36.49100 -10.74200 -8.18800 1.000 26.72116 85 VAL A N 1
ATOM 745 C CA . VAL A 1 105 ? 37.32500 -10.82500 -6.99500 1.000 24.39485 85 VAL A CA 1
ATOM 746 C C . VAL A 1 105 ? 38.79000 -10.88800 -7.40800 1.000 30.47691 85 VAL A C 1
ATOM 747 O O . VAL A 1 105 ? 39.16900 -11.68300 -8.28000 1.000 31.39187 85 VAL A O 1
ATOM 751 N N . LYS A 1 106 ? 39.61300 -10.05400 -6.77600 1.000 22.95029 86 LYS A N 1
ATOM 752 C CA . LYS A 1 106 ? 41.04800 -9.97600 -7.01800 1.000 25.42846 86 LYS A CA 1
ATOM 753 C C . LYS A 1 106 ? 41.79600 -10.21600 -5.71600 1.000 28.18017 86 LYS A C 1
ATOM 754 O O . LYS A 1 106 ? 41.27100 -9.99400 -4.62200 1.000 26.74503 86 LYS A O 1
ATOM 760 N N . TYR A 1 107 ? 43.05100 -10.64400 -5.83700 1.000 22.45881 87 TYR A N 1
ATOM 761 C CA . TYR A 1 107 ? 43.88300 -10.91400 -4.67300 1.000 19.57315 87 TYR A CA 1
ATOM 762 C C . TYR A 1 107 ? 45.14400 -10.06900 -4.76600 1.000 22.94857 87 TYR A C 1
ATOM 763 O O . TYR A 1 107 ? 45.86000 -10.11700 -5.77400 1.000 21.83915 87 TYR A O 1
ATOM 772 N N . LEU A 1 108 ? 45.37800 -9.26000 -3.73500 1.000 19.42759 88 LEU A N 1
ATOM 773 C CA . LEU A 1 108 ? 46.50600 -8.33800 -3.67800 1.000 21.39264 88 LEU A CA 1
ATOM 774 C C . LEU A 1 108 ? 47.54900 -8.91200 -2.73300 1.000 21.46536 88 LEU A C 1
ATOM 775 O O . LEU A 1 108 ? 47.26900 -9.09900 -1.54400 1.000 21.80718 88 LEU A O 1
ATOM 780 N N . TYR A 1 109 ? 48.74000 -9.19800 -3.25700 1.000 18.94943 89 TYR A N 1
ATOM 781 C CA . TYR A 1 109 ? 49.82300 -9.80500 -2.48500 1.000 16.64361 89 TYR A CA 1
ATOM 782 C C . TYR A 1 109 ? 50.95100 -8.80100 -2.31200 1.000 20.82740 89 TYR A C 1
ATOM 783 O O . TYR A 1 109 ? 51.67700 -8.51800 -3.27000 1.000 22.16066 89 TYR A O 1
ATOM 792 N N . PHE A 1 110 ? 51.14300 -8.31200 -1.09300 1.000 18.63136 90 PHE A N 1
ATOM 793 C CA . PHE A 1 110 ? 52.31900 -7.48500 -0.85900 1.000 16.67095 90 PHE A CA 1
ATOM 794 C C . PHE A 1 110 ? 53.58100 -8.34300 -0.81700 1.000 19.29570 90 PHE A C 1
ATOM 795 O O . PHE A 1 110 ? 53.55900 -9.50500 -0.40100 1.000 20.49500 90 PHE A O 1
ATOM 803 N N . ILE A 1 111 ? 54.69100 -7.76000 -1.27400 1.000 17.91670 91 ILE A N 1
ATOM 804 C CA . ILE A 1 111 ? 55.99000 -8.40400 -1.11600 1.000 18.89863 91 ILE A CA 1
ATOM 805 C C . ILE A 1 111 ? 56.34500 -8.41500 0.36200 1.000 21.57842 91 ILE A C 1
ATOM 806 O O . ILE A 1 111 ? 56.17400 -7.41200 1.06500 1.000 21.46572 91 ILE A O 1
ATOM 811 N N . LYS A 1 112 ? 56.84200 -9.55000 0.84800 1.000 22.45021 92 LYS A N 1
ATOM 812 C CA . LYS A 1 112 ? 57.14600 -9.66000 2.26800 1.000 23.08754 92 LYS A CA 1
ATOM 813 C C . LYS A 1 112 ? 58.12600 -8.57200 2.68900 1.000 22.81406 92 LYS A C 1
ATOM 814 O O . LYS A 1 112 ? 59.09800 -8.28000 1.98700 1.000 24.78171 92 LYS A O 1
ATOM 820 N N . GLY A 1 113 ? 57.84900 -7.95200 3.83800 1.000 21.97524 93 GLY A N 1
ATOM 821 C CA . GLY A 1 113 ? 58.70800 -6.92000 4.37600 1.000 24.71482 93 GLY A CA 1
ATOM 822 C C . GLY A 1 113 ? 58.36200 -5.49900 3.98600 1.000 27.68150 93 GLY A C 1
ATOM 823 O O . GLY A 1 113 ? 58.94000 -4.56700 4.55500 1.000 28.82655 93 GLY A O 1
ATOM 824 N N . LEU A 1 114 ? 57.45900 -5.29000 3.03200 1.000 21.71148 94 LEU A N 1
ATOM 825 C CA . LEU A 1 114 ? 57.10000 -3.92500 2.66000 1.000 19.50864 94 LEU A CA 1
ATOM 826 C C . LEU A 1 114 ? 56.58300 -3.19100 3.88600 1.000 19.75879 94 LEU A C 1
ATOM 827 O O . LEU A 1 114 ? 55.75600 -3.72800 4.63100 1.000 23.12619 94 LEU A O 1
ATOM 832 N N . ASN A 1 115 ? 57.05700 -1.95800 4.09200 1.000 20.17014 95 ASN A N 1
ATOM 833 C CA . ASN A 1 115 ? 56.66300 -1.28200 5.31800 1.000 20.47935 95 ASN A CA 1
ATOM 834 C C . ASN A 1 115 ? 55.24400 -0.72500 5.19700 1.000 20.64577 95 ASN A C 1
ATOM 835 O O . ASN A 1 115 ? 54.62400 -0.73300 4.12800 1.000 20.53602 95 ASN A O 1
ATOM 840 N N . ASN A 1 116 ? 54.70500 -0.29600 6.33800 1.000 20.84742 96 ASN A N 1
ATOM 841 C CA . ASN A 1 116 ? 53.28600 0.04600 6.39600 1.000 22.08578 96 ASN A CA 1
ATOM 842 C C . ASN A 1 116 ? 52.96400 1.30500 5.60300 1.000 23.30772 96 ASN A C 1
ATOM 843 O O . ASN A 1 116 ? 51.89100 1.39000 4.99000 1.000 20.41946 96 ASN A O 1
ATOM 848 N N . LEU A 1 117 ? 53.85700 2.29900 5.61200 1.000 20.85118 97 LEU A N 1
ATOM 849 C CA . LEU A 1 117 ? 53.60600 3.49200 4.80300 1.000 18.59974 97 LEU A CA 1
ATOM 850 C C . LEU A 1 117 ? 53.44100 3.12100 3.33400 1.000 19.13926 97 LEU A C 1
ATOM 851 O O . LEU A 1 117 ? 52.51100 3.58400 2.65800 1.000 20.80864 97 LEU A O 1
ATOM 856 N N . ASN A 1 118 ? 54.34200 2.27900 2.82000 1.000 19.11720 98 ASN A N 1
ATOM 857 C CA . ASN A 1 118 ? 54.30500 1.94300 1.40000 1.000 20.78937 98 ASN A CA 1
ATOM 858 C C . ASN A 1 118 ? 53.14400 1.00900 1.07300 1.000 19.61409 98 ASN A C 1
ATOM 859 O O . ASN A 1 118 ? 52.53400 1.13100 0.00500 1.000 20.48723 98 ASN A O 1
ATOM 864 N N . ARG A 1 119 ? 52.81600 0.07600 1.97400 1.000 17.59531 99 ARG A N 1
ATOM 865 C CA . ARG A 1 119 ? 51.59100 -0.70000 1.79700 1.000 17.29656 99 ARG A CA 1
ATOM 866 C C . ARG A 1 119 ? 50.39300 0.22400 1.68000 1.000 18.58378 99 ARG A C 1
ATOM 867 O O . ARG A 1 119 ? 49.53700 0.05500 0.80200 1.000 19.32175 99 ARG A O 1
ATOM 875 N N . GLY A 1 120 ? 50.30800 1.20400 2.57800 1.000 20.13569 100 GLY A N 1
ATOM 876 C CA . GLY A 1 120 ? 49.18000 2.11400 2.54400 1.000 18.94521 100 GLY A CA 1
ATOM 877 C C . GLY A 1 120 ? 49.12300 2.91100 1.25800 1.000 15.99592 100 GLY A C 1
ATOM 878 O O . GLY A 1 120 ? 48.04400 3.15200 0.71100 1.000 17.71362 100 GLY A O 1
ATOM 879 N N . MET A 1 121 ? 50.28300 3.35300 0.76200 1.000 17.17173 101 MET A N 1
ATOM 880 C CA . MET A 1 121 ? 50.26500 4.13300 -0.47000 1.000 16.96330 101 MET A CA 1
ATOM 881 C C . MET A 1 121 ? 49.74200 3.30300 -1.63300 1.000 16.65268 101 MET A C 1
ATOM 882 O O . MET A 1 121 ? 48.99400 3.80900 -2.47900 1.000 18.34318 101 MET A O 1
ATOM 887 N N . VAL A 1 122 ? 50.11800 2.02000 -1.69200 1.000 17.11716 102 VAL A N 1
ATOM 888 C CA . VAL A 1 122 ? 49.56900 1.14700 -2.72800 1.000 18.34714 102 VAL A CA 1
ATOM 889 C C . VAL A 1 122 ? 48.06100 1.00600 -2.56400 1.000 17.50533 102 VAL A C 1
ATOM 890 O O . VAL A 1 122 ? 47.30900 1.08100 -3.53900 1.000 20.17697 102 VAL A O 1
ATOM 894 N N . LEU A 1 123 ? 47.59900 0.79600 -1.32900 1.000 18.76132 103 LEU A N 1
ATOM 895 C CA . LEU A 1 123 ? 46.16600 0.60100 -1.11500 1.000 18.49340 103 LEU A CA 1
ATOM 896 C C . LEU A 1 123 ? 45.37000 1.85200 -1.47400 1.000 19.32474 103 LEU A C 1
ATOM 897 O O . LEU A 1 123 ? 44.30400 1.75800 -2.09500 1.000 19.99073 103 LEU A O 1
ATOM 902 N N . GLY A 1 124 ? 45.86900 3.03400 -1.09700 1.000 19.33278 104 GLY A N 1
ATOM 903 C CA . GLY A 1 124 ? 45.13100 4.25600 -1.38600 1.000 17.80000 104 GLY A CA 1
ATOM 904 C C . GLY A 1 124 ? 45.15200 4.60400 -2.86200 1.000 17.62222 104 GLY A C 1
ATOM 905 O O . GLY A 1 124 ? 44.14100 5.03400 -3.42300 1.000 19.75421 104 GLY A O 1
ATOM 906 N N . SER A 1 125 ? 46.30800 4.42800 -3.51200 1.000 18.64112 105 SER A N 1
ATOM 907 C CA . SER A 1 125 ? 46.37700 4.68800 -4.94700 1.000 19.16026 105 SER A CA 1
ATOM 908 C C . SER A 1 125 ? 45.49800 3.71500 -5.72800 1.000 19.59443 105 SER A C 1
ATOM 909 O O . SER A 1 125 ? 44.78100 4.12400 -6.64900 1.000 20.87806 105 SER A O 1
ATOM 912 N N . LEU A 1 126 ? 45.53800 2.42900 -5.37000 1.000 19.88746 106 LEU A N 1
ATOM 913 C CA . LEU A 1 126 ? 44.66600 1.43900 -5.99700 1.000 18.69498 106 LEU A CA 1
ATOM 914 C C . LEU A 1 126 ? 43.20200 1.81300 -5.81500 1.000 22.38538 106 LEU A C 1
ATOM 915 O O . LEU A 1 126 ? 42.42600 1.82700 -6.77700 1.000 23.54911 106 LEU A O 1
ATOM 920 N N . ALA A 1 127 ? 42.81500 2.14800 -4.57900 1.000 19.75241 107 ALA A N 1
ATOM 921 C CA . ALA A 1 127 ? 41.41600 2.47000 -4.29700 1.000 18.14169 107 ALA A CA 1
ATOM 922 C C . ALA A 1 127 ? 40.93900 3.64700 -5.13400 1.000 22.73680 107 ALA A C 1
ATOM 923 O O . ALA A 1 127 ? 39.78200 3.67900 -5.57900 1.000 24.86447 107 ALA A O 1
ATOM 925 N N . ALA A 1 128 ? 41.81200 4.63700 -5.34000 1.000 21.79048 108 ALA A N 1
ATOM 926 C CA . ALA A 1 128 ? 41.45500 5.84400 -6.07500 1.000 21.00745 108 ALA A CA 1
ATOM 927 C C . ALA A 1 128 ? 41.52800 5.64500 -7.58000 1.000 26.22354 108 ALA A C 1
ATOM 928 O O . ALA A 1 128 ? 40.87900 6.39000 -8.32500 1.000 30.49297 108 ALA A O 1
ATOM 930 N N . THR A 1 129 ? 42.28800 4.65000 -8.01300 1.000 27.29658 109 THR A N 1
ATOM 931 C CA . THR A 1 129 ? 42.56200 4.44200 -9.45100 1.000 27.90704 109 THR A CA 1
ATOM 932 C C . THR A 1 129 ? 41.62300 3.41700 -10.08400 1.000 33.30975 109 THR A C 1
ATOM 933 O O . THR A 1 129 ? 41.26600 3.63100 -11.21100 1.000 34.07930 109 THR A O 1
ATOM 937 N N . VAL A 1 130 ? 41.26000 2.35500 -9.37900 1.000 28.39058 110 VAL A N 1
ATOM 938 C CA . VAL A 1 130 ? 40.40900 1.31400 -10.02400 1.000 34.85688 110 VAL A CA 1
ATOM 939 C C . VAL A 1 130 ? 38.95900 1.39700 -9.57500 1.000 39.27792 110 VAL A C 1
ATOM 940 O O . VAL A 1 130 ? 38.72400 1.74300 -8.47600 1.000 41.46430 110 VAL A O 1
ATOM 944 N N . ARG A 1 131 ? 38.03700 1.00100 -10.45100 1.000 46.82849 111 ARG A N 1
ATOM 945 C CA . ARG A 1 131 ? 36.58800 1.00200 -10.12700 1.000 51.53126 111 ARG A CA 1
ATOM 946 C C . ARG A 1 131 ? 36.36300 -0.13800 -9.14400 1.000 48.50317 111 ARG A C 1
ATOM 947 O O . ARG A 1 131 ? 36.63400 -1.24900 -9.49300 1.000 46.66984 111 ARG A O 1
ATOM 955 N N . LEU A 1 132 ? 35.78400 0.16500 -8.00200 1.000 45.74039 112 LEU A N 1
ATOM 956 C CA . LEU A 1 132 ? 35.72300 -0.79700 -6.91700 1.000 49.81353 112 LEU A CA 1
ATOM 957 C C . LEU A 1 132 ? 34.29300 -1.21000 -6.58800 1.000 61.63779 112 LEU A C 1
ATOM 958 O O . LEU A 1 132 ? 33.33600 -0.89300 -7.30600 1.000 61.63202 112 LEU A O 1
ATOM 963 N N . GLN A 1 133 ? 34.17000 -1.94200 -5.48600 1.000 71.87556 113 GLN A N 1
ATOM 964 C CA . GLN A 1 133 ? 32.92700 -2.14800 -4.76000 1.000 75.35373 113 GLN A CA 1
ATOM 965 C C . GLN A 1 133 ? 33.24800 -3.07000 -3.58600 1.000 81.37106 113 GLN A C 1
ATOM 966 O O . GLN A 1 133 ? 32.45000 -3.27600 -2.67100 1.000 84.44189 113 GLN A O 1
ATOM 973 N N . HIS B 1 7 ? 25.84400 -16.03300 22.08900 1.000 68.12850 -13 HIS B N 1
ATOM 974 C CA . HIS B 1 7 ? 26.32200 -17.22900 21.40100 1.000 66.65442 -13 HIS B CA 1
ATOM 975 C C . HIS B 1 7 ? 27.66100 -17.69900 21.96500 1.000 67.30304 -13 HIS B C 1
ATOM 976 O O . HIS B 1 7 ? 27.85200 -18.88800 22.22400 1.000 72.63941 -13 HIS B O 1
ATOM 978 N N . HIS B 1 8 ? 28.58500 -16.75700 22.15100 1.000 57.58338 -12 HIS B N 1
ATOM 979 C CA . HIS B 1 8 ? 29.89900 -17.04100 22.70800 1.000 52.85962 -12 HIS B CA 1
ATOM 980 C C . HIS B 1 8 ? 30.19500 -16.05100 23.83000 1.000 53.70551 -12 HIS B C 1
ATOM 981 O O . HIS B 1 8 ? 29.59200 -14.97700 23.91400 1.000 59.31107 -12 HIS B O 1
ATOM 988 N N . SER B 1 9 ? 31.13200 -16.42700 24.69600 1.000 48.63111 -11 SER B N 1
ATOM 989 C CA . SER B 1 9 ? 31.36900 -15.71900 25.94600 1.000 48.63930 -11 SER B CA 1
ATOM 990 C C . SER B 1 9 ? 32.45300 -14.65000 25.80900 1.000 48.16262 -11 SER B C 1
ATOM 991 O O . SER B 1 9 ? 33.39600 -14.78700 25.02400 1.000 38.67265 -11 SER B O 1
ATOM 994 N N . ALA B 1 10 ? 32.30700 -13.58000 26.59400 1.000 46.38021 -10 ALA B N 1
ATOM 995 C CA . ALA B 1 10 ? 33.30500 -12.51800 26.63600 1.000 47.38933 -10 ALA B CA 1
ATOM 996 C C . ALA B 1 10 ? 34.58800 -13.01300 27.29500 1.000 51.05804 -10 ALA B C 1
ATOM 997 O O . ALA B 1 10 ? 34.56300 -13.83700 28.21200 1.000 52.43643 -10 ALA B O 1
ATOM 999 N N . ALA B 1 11 ? 35.72500 -12.49200 26.82700 1.000 39.46698 -9 ALA B N 1
ATOM 1000 C CA . ALA B 1 11 ? 37.00300 -13.04300 27.26000 1.000 38.05432 -9 ALA B CA 1
ATOM 1001 C C . ALA B 1 11 ? 38.02000 -11.97800 27.65200 1.000 33.67165 -9 ALA B C 1
ATOM 1002 O O . ALA B 1 11 ? 38.43400 -11.90600 28.81300 1.000 47.65915 -9 ALA B O 1
ATOM 1004 N N . LEU B 1 12 ? 38.44400 -11.16600 26.69100 1.000 25.51424 -8 LEU B N 1
ATOM 1005 C CA . LEU B 1 12 ? 39.55700 -10.23800 26.87700 1.000 20.71457 -8 LEU B CA 1
ATOM 1006 C C . LEU B 1 12 ? 39.08500 -8.82800 26.57700 1.000 24.56067 -8 LEU B C 1
ATOM 1007 O O . LEU B 1 12 ? 38.68300 -8.53900 25.44700 1.000 26.35395 -8 LEU B O 1
ATOM 1012 N N . GLU B 1 13 ? 39.16700 -7.94700 27.57000 1.000 22.57371 -7 GLU B N 1
ATOM 1013 C CA . GLU B 1 13 ? 38.81900 -6.55100 27.35000 1.000 22.39117 -7 GLU B CA 1
ATOM 1014 C C . GLU B 1 13 ? 39.99300 -5.81800 26.72300 1.000 22.54555 -7 GLU B C 1
ATOM 1015 O O . GLU B 1 13 ? 41.14400 -5.98800 27.13600 1.000 23.33015 -7 GLU B O 1
ATOM 1021 N N . VAL B 1 14 ? 39.70100 -4.99100 25.72000 1.000 20.19746 -6 VAL B N 1
ATOM 1022 C CA . VAL B 1 14 ? 40.71500 -4.15600 25.09100 1.000 20.49504 -6 VAL B CA 1
ATOM 1023 C C . VAL B 1 14 ? 40.14400 -2.75000 24.94800 1.000 23.26314 -6 VAL B C 1
ATOM 1024 O O . VAL B 1 14 ? 38.98000 -2.49700 25.25100 1.000 21.49065 -6 VAL B O 1
ATOM 1028 N N . LEU B 1 15 ? 40.99700 -1.82800 24.49700 1.000 23.37329 -5 LEU B N 1
ATOM 1029 C CA . LEU B 1 15 ? 40.61800 -0.42900 24.29200 1.000 20.62734 -5 LEU B CA 1
ATOM 1030 C C . LEU B 1 15 ? 41.00900 -0.03700 22.87200 1.000 22.76826 -5 LEU B C 1
ATOM 1031 O O . LEU B 1 15 ? 42.19600 0.12800 22.57800 1.000 27.28544 -5 LEU B O 1
ATOM 1036 N N . PHE B 1 16 ? 40.01900 0.11700 21.99100 1.000 22.78792 -4 PHE B N 1
ATOM 1037 C CA . PHE B 1 16 ? 40.26700 0.57400 20.62700 1.000 23.13688 -4 PHE B CA 1
ATOM 1038 C C . PHE B 1 16 ? 40.15800 2.09300 20.53200 1.000 24.71536 -4 PHE B C 1
ATOM 1039 O O . PHE B 1 16 ? 39.37800 2.72100 21.25100 1.000 26.31090 -4 PHE B O 1
ATOM 1047 N N . GLN B 1 17 ? 40.93900 2.68500 19.62200 1.000 26.90611 -3 GLN B N 1
ATOM 1048 C CA . GLN B 1 17 ? 40.81500 4.12000 19.39200 1.000 28.29270 -3 GLN B CA 1
ATOM 1049 C C . GLN B 1 17 ? 39.52900 4.41400 18.63500 1.000 27.85479 -3 GLN B C 1
ATOM 1050 O O . GLN B 1 17 ? 39.13400 3.67100 17.73300 1.000 24.77948 -3 GLN B O 1
ATOM 1056 N N . GLY B 1 18 ? 38.87500 5.50400 19.00900 1.000 25.75610 -2 GLY B N 1
ATOM 1057 C CA . GLY B 1 18 ? 37.63500 5.89900 18.38400 1.000 23.78224 -2 GLY B CA 1
ATOM 1058 C C . GLY B 1 18 ? 36.50200 6.00300 19.37800 1.000 27.88148 -2 GLY B C 1
ATOM 1059 O O . GLY B 1 18 ? 36.64900 5.68100 20.56100 1.000 30.62296 -2 GLY B O 1
ATOM 1060 N N . PRO B 1 19 ? 35.33100 6.46000 18.91200 1.000 30.26108 -1 PRO B N 1
ATOM 1061 C CA . PRO B 1 19 ? 35.08800 6.79200 17.50200 1.000 26.54162 -1 PRO B CA 1
ATOM 1062 C C . PRO B 1 19 ? 35.75900 8.09100 17.04800 1.000 32.05176 -1 PRO B C 1
ATOM 1063 O O . PRO B 1 19 ? 36.00900 8.24800 15.85400 1.000 29.12448 -1 PRO B O 1
ATOM 1067 N N . GLY B 1 20 ? 36.04200 9.00800 17.98300 1.000 26.39656 0 GLY B N 1
ATOM 1068 C CA . GLY B 1 20 ? 36.76000 10.22200 17.63600 1.000 27.30466 0 GLY B CA 1
ATOM 1069 C C . GLY B 1 20 ? 38.26800 10.11200 17.84000 1.000 28.34870 0 GLY B C 1
ATOM 1070 O O . GLY B 1 20 ? 38.78200 9.15100 18.39700 1.000 26.53090 0 GLY B O 1
ATOM 1071 N N . ASN B 1 21 ? 38.98800 11.12900 17.36000 1.000 24.48090 1 ASN B N 1
ATOM 1072 C CA . ASN B 1 21 ? 40.43500 11.15700 17.53100 1.000 25.47457 1 ASN B CA 1
ATOM 1073 C C . ASN B 1 21 ? 40.78500 11.20000 19.01400 1.000 24.73975 1 ASN B C 1
ATOM 1074 O O . ASN B 1 21 ? 40.15000 11.91600 19.79100 1.000 27.86073 1 ASN B O 1
ATOM 1079 N N . ASN B 1 22 ? 41.79700 10.42800 19.40300 1.000 31.64245 2 ASN B N 1
ATOM 1080 C CA . ASN B 1 22 ? 42.32900 10.46400 20.76700 1.000 39.20812 2 ASN B CA 1
ATOM 1081 C C . ASN B 1 22 ? 41.29800 10.04200 21.80800 1.000 38.54890 2 ASN B C 1
ATOM 1082 O O . ASN B 1 22 ? 41.38100 10.45500 22.97300 1.000 40.70457 2 ASN B O 1
ATOM 1087 N N . GLU B 1 23 ? 40.30100 9.26500 21.40000 1.000 27.41601 3 GLU B N 1
ATOM 1088 C CA . GLU B 1 23 ? 39.34600 8.64500 22.30400 1.000 27.30390 3 GLU B CA 1
ATOM 1089 C C . GLU B 1 23 ? 39.64100 7.15800 22.35900 1.000 25.07126 3 GLU B C 1
ATOM 1090 O O . GLU B 1 23 ? 40.08800 6.57400 21.37200 1.000 25.39081 3 GLU B O 1
ATOM 1096 N N . LEU B 1 24 ? 39.39700 6.54600 23.51600 1.000 24.76452 4 LEU B N 1
ATOM 1097 C CA . LEU B 1 24 ? 39.48300 5.09500 23.63300 1.000 22.52658 4 LEU B CA 1
ATOM 1098 C C . LEU B 1 24 ? 38.12200 4.53300 24.01100 1.000 22.59237 4 LEU B C 1
ATOM 1099 O O . LEU B 1 24 ? 37.45000 5.05900 24.90800 1.000 25.34248 4 LEU B O 1
ATOM 1104 N N . SER B 1 25 ? 37.73100 3.44600 23.34500 1.000 22.03492 5 SER B N 1
ATOM 1105 C CA . SER B 1 25 ? 36.47100 2.77400 23.63100 1.000 23.38821 5 SER B CA 1
ATOM 1106 C C . SER B 1 25 ? 36.72100 1.34800 24.10500 1.000 21.91952 5 SER B C 1
ATOM 1107 O O . SER B 1 25 ? 37.41800 0.59000 23.42300 1.000 25.09580 5 SER B O 1
ATOM 1110 N N . PRO B 1 26 ? 36.13800 0.93600 25.22800 1.000 25.01128 6 PRO B N 1
ATOM 1111 C CA . PRO B 1 26 ? 36.33000 -0.44600 25.69600 1.000 25.93598 6 PRO B CA 1
ATOM 1112 C C . PRO B 1 26 ? 35.52500 -1.42600 24.85700 1.000 25.56552 6 PRO B C 1
ATOM 1113 O O . PRO B 1 26 ? 34.36200 -1.18300 24.52800 1.000 28.16475 6 PRO B O 1
ATOM 1117 N N . VAL B 1 27 ? 36.16100 -2.53800 24.49900 1.000 23.03219 7 VAL B N 1
ATOM 1118 C CA . VAL B 1 27 ? 35.51500 -3.61000 23.74900 1.000 23.69045 7 VAL B CA 1
ATOM 1119 C C . VAL B 1 27 ? 35.89500 -4.93400 24.39200 1.000 23.25397 7 VAL B C 1
ATOM 1120 O O . VAL B 1 27 ? 37.06700 -5.16600 24.71100 1.000 24.85803 7 VAL B O 1
ATOM 1124 N N . ALA B 1 28 ? 34.90600 -5.80400 24.58100 1.000 24.60528 8 ALA B N 1
ATOM 1125 C CA . ALA B 1 28 ? 35.17800 -7.16400 25.03000 1.000 26.28970 8 ALA B CA 1
ATOM 1126 C C . ALA B 1 28 ? 35.37100 -8.04400 23.80100 1.000 25.62387 8 ALA B C 1
ATOM 1127 O O . ALA B 1 28 ? 34.42600 -8.26700 23.03800 1.000 28.71486 8 ALA B O 1
ATOM 1129 N N . LEU B 1 29 ? 36.59200 -8.52700 23.59300 1.000 27.03789 9 LEU B N 1
ATOM 1130 C CA . LEU B 1 29 ? 36.79100 -9.61300 22.64600 1.000 26.68889 9 LEU B CA 1
ATOM 1131 C C . LEU B 1 29 ? 36.06300 -10.8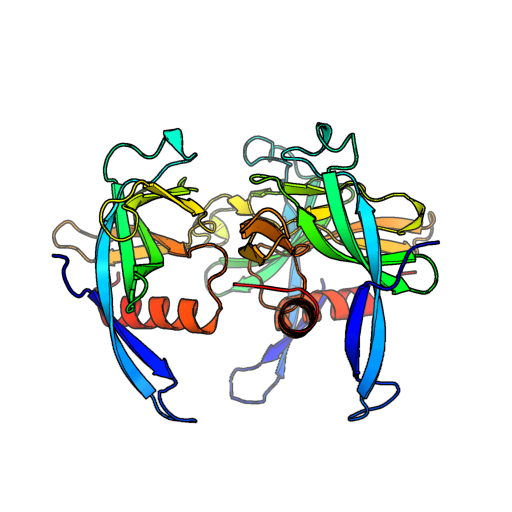4000 23.16900 1.000 31.29534 9 LEU B C 1
ATOM 1132 O O . LEU B 1 29 ? 36.00700 -11.07600 24.37800 1.000 35.90654 9 LEU B O 1
ATOM 1137 N N . ARG B 1 30 ? 35.47700 -11.60400 22.26400 1.000 24.12154 10 ARG B N 1
ATOM 1138 C CA . ARG B 1 30 ? 34.80200 -12.83300 22.64100 1.000 25.61540 10 ARG B CA 1
ATOM 1139 C C . ARG B 1 30 ? 35.68600 -14.01100 22.26800 1.000 26.75493 10 ARG B C 1
ATOM 1140 O O . ARG B 1 30 ? 36.67200 -13.87200 21.54800 1.000 24.04738 10 ARG B O 1
ATOM 1148 N N . GLN B 1 31 ? 35.34600 -15.17900 22.79600 1.000 25.13675 11 GLN B N 1
ATOM 1149 C CA . GLN B 1 31 ? 36.14400 -16.37000 22.55100 1.000 24.01399 11 GLN B CA 1
ATOM 1150 C C . GLN B 1 31 ? 35.23800 -17.49800 22.09000 1.000 26.56638 11 GLN B C 1
ATOM 1151 O O . GLN B 1 31 ? 34.09900 -17.63000 22.54700 1.000 26.92070 11 GLN B O 1
ATOM 1157 N N . MET B 1 32 ? 35.76000 -18.31600 21.18200 1.000 25.51885 12 MET B N 1
ATOM 1158 C CA . MET B 1 32 ? 35.01500 -19.46400 20.68700 1.000 25.35246 12 MET B CA 1
ATOM 1159 C C . MET B 1 32 ? 35.98100 -20.62300 20.48000 1.000 22.73011 12 MET B C 1
ATOM 1160 O O . MET B 1 32 ? 37.13700 -20.41700 20.10600 1.000 23.06169 12 MET B O 1
ATOM 1165 N N . SER B 1 33 ? 35.49500 -21.84300 20.72100 1.000 23.28405 13 SER B N 1
ATOM 1166 C CA . SER B 1 33 ? 36.24700 -23.03300 20.33900 1.000 24.90661 13 SER B CA 1
ATOM 1167 C C . SER B 1 33 ? 36.36400 -23.10400 18.82000 1.000 25.51626 13 SER B C 1
ATOM 1168 O O . SER B 1 33 ? 35.43000 -22.74500 18.09900 1.000 28.22097 13 SER B O 1
ATOM 1171 N N . CYS B 1 34 ? 37.52000 -23.55400 18.32000 1.000 23.00673 14 CYS B N 1
ATOM 1172 C CA . CYS B 1 34 ? 37.65700 -23.71500 16.87800 1.000 22.15704 14 CYS B CA 1
ATOM 1173 C C . CYS B 1 34 ? 38.61900 -24.85200 16.57300 1.000 28.50115 14 CYS B C 1
ATOM 1174 O O . CYS B 1 34 ? 39.34800 -25.34800 17.44300 1.000 23.50579 14 CYS B O 1
ATOM 1177 N N . ALA B 1 35 ? 38.60200 -25.26300 15.31000 1.000 22.37751 15 ALA B N 1
ATOM 1178 C CA . ALA B 1 35 ? 39.43500 -26.35300 14.82200 1.000 20.67974 15 ALA B CA 1
ATOM 1179 C C . ALA B 1 35 ? 40.62700 -25.77400 14.07600 1.000 22.37630 15 ALA B C 1
ATOM 1180 O O . ALA B 1 35 ? 40.45300 -25.01100 13.11700 1.000 23.85327 15 ALA B O 1
ATOM 1182 N N . ALA B 1 36 ? 41.83000 -26.13700 14.51100 1.000 20.89023 16 ALA B N 1
ATOM 1183 C CA . ALA B 1 36 ? 43.05600 -25.68600 13.87600 1.000 19.32027 16 ALA B CA 1
ATOM 1184 C C . ALA B 1 36 ? 43.90200 -26.89300 13.49000 1.000 20.56066 16 ALA B C 1
ATOM 1185 O O . ALA B 1 36 ? 43.64400 -28.02500 13.91500 1.000 22.22640 16 ALA B O 1
ATOM 1187 N N . GLY B 1 37 ? 44.92600 -26.65300 12.67700 1.000 22.98683 17 GLY B N 1
ATOM 1188 C CA . GLY B 1 37 ? 45.71300 -27.77000 12.17800 1.000 21.99704 17 GLY B CA 1
ATOM 1189 C C . GLY B 1 37 ? 46.90600 -27.29900 11.37600 1.000 18.70563 17 GLY B C 1
ATOM 1190 O O . GLY B 1 37 ? 47.12100 -26.10600 11.17500 1.000 19.93033 17 GLY B O 1
ATOM 1191 N N . THR B 1 38 ? 47.69800 -28.27600 10.91000 1.000 21.59229 18 THR B N 1
ATOM 1192 C CA . THR B 1 38 ? 48.88000 -27.93800 10.12100 1.000 21.45230 18 THR B CA 1
ATOM 1193 C C . THR B 1 38 ? 48.53700 -27.52300 8.69600 1.000 24.07404 18 THR B C 1
ATOM 1194 O O . THR B 1 38 ? 49.36900 -26.90300 8.02300 1.000 26.00419 18 THR B O 1
ATOM 1198 N N . THR B 1 39 ? 47.33900 -27.86400 8.23000 1.000 22.97406 19 THR B N 1
ATOM 1199 C CA A THR B 1 39 ? 46.86100 -27.42000 6.93100 0.512 21.70723 19 THR B CA 1
ATOM 1200 C CA B THR B 1 39 ? 46.84900 -27.49600 6.90900 0.488 23.05210 19 THR B CA 1
ATOM 1201 C C . THR B 1 39 ? 45.35000 -27.26700 7.02400 1.000 21.26418 19 THR B C 1
ATOM 1202 O O . THR B 1 39 ? 44.72700 -27.64900 8.01600 1.000 21.44667 19 THR B O 1
ATOM 1209 N N . GLN B 1 40 ? 44.76300 -26.68700 5.97400 1.000 19.60124 20 GLN B N 1
ATOM 1210 C CA . GLN B 1 40 ? 43.32400 -26.42300 5.99700 1.000 19.90961 20 GLN B CA 1
ATOM 1211 C C . GLN B 1 40 ? 42.52300 -27.70100 6.25000 1.000 20.71152 20 GLN B C 1
ATOM 1212 O O . GLN B 1 40 ? 41.61600 -27.72100 7.09300 1.000 22.52502 20 GLN B O 1
ATOM 1218 N N . THR B 1 41 ? 42.82200 -28.78700 5.52300 1.000 20.16723 21 THR B N 1
ATOM 1219 C CA . THR B 1 41 ? 42.02700 -30.00400 5.69300 1.000 21.87564 21 THR B CA 1
ATOM 1220 C C . THR B 1 41 ? 42.30900 -30.72600 7.00800 1.000 21.30541 21 THR B C 1
ATOM 1221 O O . THR B 1 41 ? 41.55500 -31.64100 7.36500 1.000 23.22521 21 THR B O 1
ATOM 1225 N N . ALA B 1 42 ? 43.36000 -30.34100 7.73600 1.000 22.86503 22 ALA B N 1
ATOM 1226 C CA . ALA B 1 42 ? 43.60900 -30.92400 9.04900 1.000 21.96829 22 ALA B CA 1
ATOM 1227 C C . ALA B 1 42 ? 42.78300 -30.25800 10.13500 1.000 28.22122 22 ALA B C 1
ATOM 1228 O O . ALA B 1 42 ? 42.82300 -30.69700 11.29000 1.000 28.07705 22 ALA B O 1
ATOM 1230 N N . CYS B 1 43 ? 42.03500 -29.21400 9.78600 1.000 23.88670 23 CYS B N 1
ATOM 1231 C CA . CYS B 1 43 ? 41.16600 -28.51900 10.72600 1.000 24.12649 23 CYS B CA 1
ATOM 1232 C C . CYS B 1 43 ? 39.87400 -29.30300 10.84200 1.000 27.88982 23 CYS B C 1
ATOM 1233 O O . CYS B 1 43 ? 38.93900 -29.11100 10.06300 1.000 30.30941 23 CYS B O 1
ATOM 1236 N N . THR B 1 44 ? 39.82000 -30.20100 11.82500 1.000 24.98131 24 THR B N 1
ATOM 1237 C CA . THR B 1 44 ? 38.66100 -31.07500 11.98600 1.000 24.91540 24 THR B CA 1
ATOM 1238 C C . THR B 1 44 ? 38.05000 -30.90200 13.37200 1.000 29.89483 24 THR B C 1
ATOM 1239 O O . THR B 1 44 ? 37.00800 -30.25500 13.50100 1.000 32.81488 24 THR B O 1
ATOM 1243 N N . ASP B 1 45 ? 38.67300 -31.44700 14.40500 1.000 27.67494 25 ASP B N 1
ATOM 1244 C CA A ASP B 1 45 ? 38.14000 -31.35700 15.75400 0.526 26.80312 25 ASP B CA 1
ATOM 1245 C CA B ASP B 1 45 ? 38.15500 -31.36500 15.76200 0.474 27.02758 25 ASP B CA 1
ATOM 1246 C C . ASP B 1 45 ? 38.57500 -30.06100 16.42400 1.000 24.82544 25 ASP B C 1
ATOM 1247 O O . ASP B 1 45 ? 39.65900 -29.52900 16.16400 1.000 25.68983 25 ASP B O 1
ATOM 1256 N N . ASP B 1 46 ? 37.70800 -29.55100 17.29700 1.000 24.80708 26 ASP B N 1
ATOM 1257 C CA . ASP B 1 46 ? 38.05300 -28.35300 18.05200 1.000 23.59768 26 ASP B CA 1
ATOM 1258 C C . ASP B 1 46 ? 39.24600 -28.64200 18.95100 1.000 25.29767 26 ASP B C 1
ATOM 1259 O O . ASP B 1 46 ? 39.23900 -29.60700 19.72600 1.000 29.51269 26 ASP B O 1
ATOM 1264 N N . ASN B 1 47 ? 40.26300 -27.78800 18.85300 1.000 21.92940 27 ASN B N 1
ATOM 1265 C CA . ASN B 1 47 ? 41.48700 -27.99100 19.61800 1.000 23.26561 27 ASN B CA 1
ATOM 1266 C C . ASN B 1 47 ? 42.14200 -26.66200 19.96200 1.000 23.89617 27 ASN B C 1
ATOM 1267 O O . ASN B 1 47 ? 43.31900 -26.64900 20.35800 1.000 23.51146 27 ASN B O 1
ATOM 1272 N N . ALA B 1 48 ? 41.43400 -25.54800 19.80500 1.000 21.15009 28 ALA B N 1
ATOM 1273 C CA . ALA B 1 48 ? 41.97800 -24.23600 20.10800 1.000 19.64197 28 ALA B CA 1
ATOM 1274 C C . ALA B 1 48 ? 40.84400 -23.33100 20.55800 1.000 24.23128 28 ALA B C 1
ATOM 1275 O O . ALA B 1 48 ? 39.66400 -23.66100 20.41800 1.000 24.12413 28 ALA B O 1
ATOM 1277 N N . LEU B 1 49 ? 41.22200 -22.18600 21.12100 1.000 22.40187 29 LEU B N 1
ATOM 1278 C CA . LEU B 1 49 ? 40.29600 -21.12700 21.50900 1.000 22.23268 29 LEU B CA 1
ATOM 1279 C C . LEU B 1 49 ? 40.67800 -19.87100 20.74600 1.000 20.63966 29 LEU B C 1
ATOM 1280 O O . LEU B 1 49 ? 41.83500 -19.44000 20.79800 1.000 23.79559 29 LEU B O 1
ATOM 1285 N N . ALA B 1 50 ? 39.71700 -19.27600 20.05100 1.000 18.50481 30 ALA B N 1
ATOM 1286 C CA . ALA B 1 50 ? 39.98300 -18.09600 19.24000 1.000 17.96043 30 ALA B CA 1
ATOM 1287 C C . ALA B 1 50 ? 39.37300 -16.85900 19.88500 1.000 20.84801 30 ALA B C 1
ATOM 1288 O O . ALA B 1 50 ? 38.23000 -16.89800 20.35900 1.000 21.69568 30 ALA B O 1
ATOM 1290 N N . TYR B 1 51 ? 40.13200 -15.76200 19.89100 1.000 20.04034 31 TYR B N 1
ATOM 1291 C CA . TYR B 1 51 ? 39.65000 -14.46500 20.36600 1.000 20.45038 31 TYR B CA 1
ATOM 1292 C C . TYR B 1 51 ? 39.31600 -13.56900 19.18000 1.000 20.54988 31 TYR B C 1
ATOM 1293 O O . TYR B 1 51 ? 40.13900 -13.40800 18.27100 1.000 21.52355 31 TYR B O 1
ATOM 1302 N N . TYR B 1 52 ? 38.12100 -12.97500 19.18900 1.000 21.13146 32 TYR B N 1
ATOM 1303 C CA . TYR B 1 52 ? 37.67200 -12.24500 18.01200 1.000 21.40865 32 TYR B CA 1
ATOM 1304 C C . TYR B 1 52 ? 36.87200 -11.01500 18.40500 1.000 23.23409 32 TYR B C 1
ATOM 1305 O O . TYR B 1 52 ? 36.33300 -10.91400 19.50700 1.000 23.12918 32 TYR B O 1
ATOM 1314 N N . ASN B 1 53 ? 36.82000 -10.07400 17.46900 1.000 24.21567 33 ASN B N 1
ATOM 1315 C CA . ASN B 1 53 ? 36.00300 -8.88000 17.57800 1.000 22.82083 33 ASN B CA 1
ATOM 1316 C C . ASN B 1 53 ? 34.85500 -8.98700 16.58600 1.000 25.13400 33 ASN B C 1
ATOM 1317 O O . ASN B 1 53 ? 35.00000 -9.55600 15.50400 1.000 29.28371 33 ASN B O 1
ATOM 1322 N N . THR B 1 54 ? 33.70100 -8.46700 16.97000 1.000 27.58041 34 THR B N 1
ATOM 1323 C CA . THR B 1 54 ? 32.52400 -8.49600 16.11900 1.000 30.63401 34 THR B CA 1
ATOM 1324 C C . THR B 1 54 ? 32.17500 -7.07600 15.70700 1.000 37.22566 34 THR B C 1
ATOM 1325 O O . THR B 1 54 ? 32.12800 -6.17700 16.55300 1.000 39.52192 34 THR B O 1
ATOM 1329 N N . THR B 1 55 ? 31.96900 -6.87300 14.40900 1.000 38.70000 35 THR B N 1
ATOM 1330 C CA . THR B 1 55 ? 31.40200 -5.64400 13.87800 1.000 37.78524 35 THR B CA 1
ATOM 1331 C C . THR B 1 55 ? 30.20600 -6.01600 13.01100 1.000 42.60276 35 THR B C 1
ATOM 1332 O O . THR B 1 55 ? 29.83600 -7.18700 12.89600 1.000 40.02536 35 THR B O 1
ATOM 1336 N N . LYS B 1 56 ? 29.59800 -5.01200 12.38400 1.000 53.86083 36 LYS B N 1
ATOM 1337 C CA . LYS B 1 56 ? 28.40100 -5.28200 11.60100 1.000 51.92133 36 LYS B CA 1
ATOM 1338 C C . LYS B 1 56 ? 28.67900 -6.33300 10.53100 1.000 50.44698 36 LYS B C 1
ATOM 1339 O O . LYS B 1 56 ? 27.90000 -7.27500 10.35300 1.000 55.60359 36 LYS B O 1
ATOM 1345 N N . GLY B 1 57 ? 29.80400 -6.20100 9.82500 1.000 44.82096 37 GLY B N 1
ATOM 1346 C CA . GLY B 1 57 ? 30.11900 -7.09200 8.72100 1.000 47.16000 37 GLY B CA 1
ATOM 1347 C C . GLY B 1 57 ? 30.49900 -8.50400 9.12100 1.000 45.91748 37 GLY B C 1
ATOM 1348 O O . GLY B 1 57 ? 30.57800 -9.36900 8.24400 1.000 57.87543 37 GLY B O 1
ATOM 1349 N N . GLY B 1 58 ? 30.74400 -8.76100 10.39900 1.000 41.36259 38 GLY B N 1
ATOM 1350 C CA . GLY B 1 58 ? 31.06500 -10.10200 10.83600 1.000 38.13471 38 GLY B CA 1
ATOM 1351 C C . GLY B 1 58 ? 32.17300 -10.08700 11.86600 1.000 32.35946 38 GLY B C 1
ATOM 1352 O O . GLY B 1 58 ? 32.39700 -9.08800 12.54900 1.000 33.17173 38 GLY B O 1
ATOM 1353 N N . ARG B 1 59 ? 32.87400 -11.21200 11.95500 1.000 33.12987 39 ARG B N 1
ATOM 1354 C CA . ARG B 1 59 ? 33.88700 -11.44000 12.97700 1.000 28.73813 39 ARG B CA 1
ATOM 1355 C C . ARG B 1 59 ? 35.28500 -11.23200 12.41500 1.000 28.92908 39 ARG B C 1
ATOM 1356 O O . ARG B 1 59 ? 35.57700 -11.61400 11.27800 1.000 30.51815 39 ARG B O 1
ATOM 1364 N N . PHE B 1 60 ? 36.15500 -10.63500 13.22800 1.000 23.81257 40 PHE B N 1
ATOM 1365 C CA . PHE B 1 60 ? 37.56900 -10.47500 12.92200 1.000 21.12320 40 PHE B CA 1
ATOM 1366 C C . PHE B 1 60 ? 38.36400 -11.19300 14.00300 1.000 24.83139 40 PHE B C 1
ATOM 1367 O O . PHE B 1 60 ? 38.29200 -10.81100 15.17300 1.000 23.41198 40 PHE B O 1
ATOM 1375 N N . VAL B 1 61 ? 39.11700 -12.22700 13.62500 1.000 21.32058 41 VAL B N 1
ATOM 1376 C CA . VAL B 1 61 ? 39.85000 -13.03100 14.60400 1.000 21.36742 41 VAL B CA 1
ATOM 1377 C C . VAL B 1 61 ? 41.22100 -12.40900 14.83700 1.000 19.98987 41 VAL B C 1
ATOM 1378 O O . VAL B 1 61 ? 41.92200 -12.05100 13.88500 1.000 21.39234 41 VAL B O 1
ATOM 1382 N N . LEU B 1 62 ? 41.61600 -12.28700 16.11000 1.000 20.21231 42 LEU B N 1
ATOM 1383 C CA . LEU B 1 62 ? 42.92000 -11.71800 16.44900 1.000 19.68849 42 LEU B CA 1
ATOM 1384 C C . LEU B 1 62 ? 43.96200 -12.77100 16.79200 1.000 18.71016 42 LEU B C 1
ATOM 1385 O O . LEU B 1 62 ? 45.12600 -12.63200 16.40200 1.000 18.98170 42 LEU B O 1
ATOM 1390 N N . ALA B 1 63 ? 43.57800 -13.81000 17.52700 1.000 19.20478 43 ALA B N 1
ATOM 1391 C CA . ALA B 1 63 ? 44.57000 -14.74100 18.05000 1.000 16.60067 43 ALA B CA 1
ATOM 1392 C C . ALA B 1 63 ? 43.89000 -16.03200 18.47600 1.000 17.56951 43 ALA B C 1
ATOM 1393 O O . ALA B 1 63 ? 42.68800 -16.06400 18.73000 1.000 19.96231 43 ALA B O 1
ATOM 1395 N N . LEU B 1 64 ? 44.69300 -17.09300 18.55700 1.000 19.03525 44 LEU B N 1
ATOM 1396 C CA . LEU B 1 64 ? 44.26300 -18.40100 19.03500 1.000 21.23102 44 LEU B CA 1
ATOM 1397 C C . LEU B 1 64 ? 45.13900 -18.84100 20.20200 1.000 18.26800 44 LEU B C 1
ATOM 1398 O O . LEU B 1 64 ? 46.33700 -18.55700 20.23700 1.000 20.27720 44 LEU B O 1
ATOM 1403 N N . LEU B 1 65 ? 44.54200 -19.58500 21.12700 1.000 20.11984 45 LEU B N 1
ATOM 1404 C CA . LEU B 1 65 ? 45.27300 -20.26400 22.18700 1.000 19.89800 45 LEU B CA 1
ATOM 1405 C C . LEU B 1 65 ? 45.11200 -21.76700 22.00000 1.000 21.70673 45 LEU B C 1
ATOM 1406 O O . LEU B 1 65 ? 44.00800 -22.23600 21.70200 1.000 23.42409 45 LEU B O 1
ATOM 1411 N N . SER B 1 66 ? 46.18900 -22.53600 22.18300 1.000 18.34691 46 SER B N 1
ATOM 1412 C CA . SER B 1 66 ? 46.03400 -23.98600 22.11500 1.000 19.45680 46 SER B CA 1
ATOM 1413 C C . SER B 1 66 ? 47.09600 -24.66900 22.96600 1.000 23.95258 46 SER B C 1
ATOM 1414 O O . SER B 1 66 ? 48.12800 -24.08000 23.29100 1.000 22.24338 46 SER B O 1
ATOM 1417 N N . ASP B 1 67 ? 46.81200 -25.92600 23.34300 1.000 22.13429 47 ASP B N 1
ATOM 1418 C CA . ASP B 1 67 ? 47.82300 -26.79700 23.94200 1.000 23.73666 47 ASP B CA 1
ATOM 1419 C C . ASP B 1 67 ? 48.87100 -27.25200 22.93400 1.000 25.49103 47 ASP B C 1
ATOM 1420 O O . ASP B 1 67 ? 49.95400 -27.69900 23.34000 1.000 25.43943 47 ASP B O 1
ATOM 1425 N N . LEU B 1 68 ? 48.56700 -27.16700 21.64100 1.000 23.82132 48 LEU B N 1
ATOM 1426 C CA . LEU B 1 68 ? 49.39600 -27.70900 20.57300 1.000 24.10990 48 LEU B CA 1
ATOM 1427 C C . LEU B 1 68 ? 50.28300 -26.62600 19.98200 1.000 21.59759 48 LEU B C 1
ATOM 1428 O O . LEU B 1 68 ? 49.87700 -25.47100 19.86300 1.000 20.98979 48 LEU B O 1
ATOM 1433 N N . GLN B 1 69 ? 51.49700 -27.00800 19.57300 1.000 23.89291 49 GLN B N 1
ATOM 1434 C CA . GLN B 1 69 ? 52.45300 -26.02400 19.09600 1.000 25.79585 49 GLN B CA 1
ATOM 1435 C C . GLN B 1 69 ? 52.72200 -26.08700 17.59900 1.000 22.74294 49 GLN B C 1
ATOM 1436 O O . GLN B 1 69 ? 53.50800 -25.27700 17.10100 1.000 26.38920 49 GLN B O 1
ATOM 1442 N N . ASP B 1 70 ? 52.07800 -26.99200 16.85900 1.000 23.33458 50 ASP B N 1
ATOM 1443 C CA . ASP B 1 70 ? 52.38900 -27.13900 15.44200 1.000 27.13462 50 ASP B CA 1
ATOM 1444 C C . ASP B 1 70 ? 51.31200 -26.56900 14.52300 1.000 27.53789 50 ASP B C 1
ATOM 1445 O O . ASP B 1 70 ? 51.32800 -26.85100 13.32000 1.000 27.71173 50 ASP B O 1
ATOM 1450 N N . LEU B 1 71 ? 50.41300 -25.73400 15.03900 1.000 32.10168 51 LEU B N 1
ATOM 1451 C CA . LEU B 1 71 ? 49.30000 -25.26200 14.22400 1.000 23.19333 51 LEU B CA 1
ATOM 1452 C C . LEU B 1 71 ? 49.75000 -24.20400 13.22400 1.000 22.90246 51 LEU B C 1
ATOM 1453 O O . LEU B 1 71 ? 50.66500 -23.40900 13.48000 1.000 23.27848 51 LEU B O 1
ATOM 1458 N N . LYS B 1 72 ? 49.07800 -24.19300 12.07100 1.000 20.56563 52 LYS B N 1
ATOM 1459 C CA . LYS B 1 72 ? 49.33000 -23.19100 11.04100 1.000 20.03644 52 LYS B CA 1
ATOM 1460 C C . LYS B 1 72 ? 48.06400 -22.58400 10.45400 1.000 18.86565 52 LYS B C 1
ATOM 1461 O O . LYS B 1 72 ? 48.13200 -21.47400 9.91100 1.000 21.26985 52 LYS B O 1
ATOM 1467 N N . TRP B 1 73 ? 46.91700 -23.25200 10.56200 1.000 19.70702 53 TRP B N 1
ATOM 1468 C CA . TRP B 1 73 ? 45.66400 -22.81200 9.96800 1.000 20.08497 53 TRP B CA 1
ATOM 1469 C C . TRP B 1 73 ? 44.55400 -22.99100 10.99200 1.000 21.00552 53 TRP B C 1
ATOM 1470 O O . TRP B 1 73 ? 44.62300 -23.88200 11.83800 1.000 21.24975 53 TRP B O 1
ATOM 1481 N N . ALA B 1 74 ? 43.53300 -22.13600 10.91900 1.000 20.84378 54 ALA B N 1
ATOM 1482 C CA . ALA B 1 74 ? 42.32800 -22.32300 11.71900 1.000 22.13363 54 ALA B CA 1
ATOM 1483 C C . ALA B 1 74 ? 41.09900 -22.15800 10.84100 1.000 20.91280 54 ALA B C 1
ATOM 1484 O O . ALA B 1 74 ? 41.10200 -21.37300 9.89100 1.000 21.35028 54 ALA B O 1
ATOM 1486 N N . ARG B 1 75 ? 40.04800 -22.90100 11.18400 1.000 21.43216 55 ARG B N 1
ATOM 1487 C CA . ARG B 1 75 ? 38.79500 -22.92700 10.43900 1.000 23.11259 55 ARG B CA 1
ATOM 1488 C C . ARG B 1 75 ? 37.70200 -22.23000 11.24300 1.000 24.38794 55 ARG B C 1
ATOM 1489 O O . ARG B 1 75 ? 37.54200 -22.50900 12.43600 1.000 24.49921 55 ARG B O 1
ATOM 1497 N N . PHE B 1 76 ? 36.92900 -21.36100 10.58300 1.000 23.59851 56 PHE B N 1
ATOM 1498 C CA . PHE B 1 76 ? 35.83300 -20.62300 11.21500 1.000 27.13257 56 PHE B CA 1
ATOM 1499 C C . PHE B 1 76 ? 34.59500 -20.60900 10.33500 1.000 33.05223 56 PHE B C 1
ATOM 1500 O O . PHE B 1 76 ? 34.70500 -20.59800 9.10400 1.000 30.10255 56 PHE B O 1
ATOM 1508 N N . PRO B 1 77 ? 33.40900 -20.56400 10.93900 1.000 36.18717 57 PRO B N 1
ATOM 1509 C CA . PRO B 1 77 ? 32.19100 -20.35600 10.14900 1.000 36.49258 57 PRO B CA 1
ATOM 1510 C C . PRO B 1 77 ? 32.17700 -18.96500 9.53700 1.000 43.55876 57 PRO B C 1
ATOM 1511 O O . PRO B 1 77 ? 32.67000 -17.99600 10.12100 1.000 41.98873 57 PRO B O 1
ATOM 1515 N N . LYS B 1 78 ? 31.60900 -18.87900 8.33800 1.000 49.72780 58 LYS B N 1
ATOM 1516 C CA . LYS B 1 78 ? 31.47300 -17.59900 7.66300 1.000 59.33530 58 LYS B CA 1
ATOM 1517 C C . LYS B 1 78 ? 30.34000 -16.78400 8.28200 1.000 64.40913 58 LYS B C 1
ATOM 1518 O O . LYS B 1 78 ? 29.46800 -17.30900 8.98100 1.000 60.27355 58 LYS B O 1
ATOM 1524 N N . SER B 1 79 ? 30.37300 -15.48000 8.02000 1.000 82.72132 59 SER B N 1
ATOM 1525 C CA . SER B 1 79 ? 29.29600 -14.57700 8.40400 1.000 86.42190 59 SER B CA 1
ATOM 1526 C C . SER B 1 79 ? 27.94800 -15.12000 7.95400 1.000 87.06007 59 SER B C 1
ATOM 1527 O O . SER B 1 79 ? 27.69800 -15.27200 6.75600 1.000 81.79778 59 SER B O 1
ATOM 1530 N N . ASP B 1 80 ? 27.07500 -15.42400 8.91300 1.000 97.34575 60 ASP B N 1
ATOM 1531 C CA . ASP B 1 80 ? 25.70100 -15.82500 8.60300 1.000 105.21854 60 ASP B CA 1
ATOM 1532 C C . ASP B 1 80 ? 25.65100 -17.22400 7.97800 1.000 104.60002 60 ASP B C 1
ATOM 1533 O O . ASP B 1 80 ? 25.01100 -17.44000 6.94900 1.000 114.35682 60 ASP B O 1
ATOM 1538 N N . GLY B 1 81 ? 26.34000 -18.17400 8.61200 1.000 93.57324 61 GLY B N 1
ATOM 1539 C CA . GLY B 1 81 ? 26.31800 -19.56900 8.20200 1.000 83.46948 61 GLY B CA 1
ATOM 1540 C C . GLY B 1 81 ? 26.48300 -19.83200 6.71600 1.000 80.55301 61 GLY B C 1
ATOM 1541 O O . GLY B 1 81 ? 25.99500 -20.84600 6.20600 1.000 67.21168 61 GLY B O 1
ATOM 1542 N N . THR B 1 82 ? 27.18700 -18.94100 6.01300 1.000 94.86925 62 THR B N 1
ATOM 1543 C CA . THR B 1 82 ? 27.33300 -19.01300 4.56300 1.000 95.16576 62 THR B CA 1
ATOM 1544 C C . THR B 1 82 ? 28.63000 -19.69300 4.13400 1.000 88.68785 62 THR B C 1
ATOM 1545 O O . THR B 1 82 ? 29.21700 -19.31100 3.11500 1.000 103.60602 62 THR B O 1
ATOM 1549 N N . GLY B 1 83 ? 29.09300 -20.68800 4.88400 1.000 54.50412 63 GLY B N 1
ATOM 1550 C CA . GLY B 1 83 ? 30.29200 -21.40300 4.49000 1.000 37.96419 63 GLY B CA 1
ATOM 1551 C C . GLY B 1 83 ? 31.41600 -21.35100 5.50300 1.000 36.19596 63 GLY B C 1
ATOM 1552 O O . GLY B 1 83 ? 31.18300 -21.11300 6.69300 1.000 37.91432 63 GLY B O 1
ATOM 1553 N N . THR B 1 84 ? 32.64600 -21.57300 5.03600 1.000 30.68347 64 THR B N 1
ATOM 1554 C CA . THR B 1 84 ? 33.81400 -21.72400 5.89900 1.000 28.20041 64 THR B CA 1
ATOM 1555 C C . THR B 1 84 ? 34.88400 -20.70900 5.52800 1.000 31.75294 64 THR B C 1
ATOM 1556 O O . THR B 1 84 ? 35.06100 -20.38300 4.35000 1.000 36.49184 64 THR B O 1
ATOM 1560 N N . ILE B 1 85 ? 35.61100 -20.23200 6.54200 1.000 29.06899 65 ILE B N 1
ATOM 1561 C CA . ILE B 1 85 ? 36.75900 -19.34800 6.37500 1.000 27.40882 65 ILE B CA 1
ATOM 1562 C C . ILE B 1 85 ? 37.98400 -20.04800 6.94900 1.000 25.55278 65 ILE B C 1
ATOM 1563 O O . ILE B 1 85 ? 37.89600 -20.71200 7.98800 1.000 24.97797 65 ILE B O 1
ATOM 1568 N N . TYR B 1 86 ? 39.12800 -19.89300 6.28600 1.000 21.90766 66 TYR B N 1
ATOM 1569 C CA . TYR B 1 86 ? 40.39500 -20.37000 6.82400 1.000 21.59211 66 TYR B CA 1
ATOM 1570 C C . TYR B 1 86 ? 41.31600 -19.18300 7.04600 1.000 22.52224 66 TYR B C 1
ATOM 1571 O O . TYR B 1 86 ? 41.47400 -18.33800 6.15700 1.000 24.57741 66 TYR B O 1
ATOM 1580 N N . THR B 1 87 ? 41.93900 -19.12800 8.21900 1.000 22.89850 67 THR B N 1
ATOM 1581 C CA . THR B 1 87 ? 42.85400 -18.04300 8.55900 1.000 21.55717 67 THR B CA 1
ATOM 1582 C C . THR B 1 87 ? 44.22000 -18.62000 8.88900 1.000 22.70384 67 THR B C 1
ATOM 1583 O O . THR B 1 87 ? 44.32200 -19.59200 9.64700 1.000 23.21690 67 THR B O 1
ATOM 1587 N N . GLU B 1 88 ? 45.26200 -18.01600 8.32400 1.000 23.08580 68 GLU B N 1
ATOM 1588 C CA . GLU B 1 88 ? 46.62700 -18.46400 8.54900 1.000 20.97114 68 GLU B CA 1
ATOM 1589 C C . GLU B 1 88 ? 47.17400 -17.88000 9.84900 1.000 20.72391 68 GLU B C 1
ATOM 1590 O O . GLU B 1 88 ? 46.85300 -16.74800 10.22800 1.000 22.39468 68 GLU B O 1
ATOM 1596 N N . LEU B 1 89 ? 48.01700 -18.66400 10.52700 1.000 20.38979 69 LEU B N 1
ATOM 1597 C CA . LEU B 1 89 ? 48.55700 -18.30700 11.83300 1.000 18.83819 69 LEU B CA 1
ATOM 1598 C C . LEU B 1 89 ? 50.05000 -18.00700 11.75100 1.000 20.29540 69 LEU B C 1
ATOM 1599 O O . LEU B 1 89 ? 50.78000 -18.60200 10.95000 1.000 24.20280 69 LEU B O 1
ATOM 1604 N N . GLU B 1 90 ? 50.49800 -17.10700 12.62700 1.000 18.64314 70 GLU B N 1
ATOM 1605 C CA . GLU B 1 90 ? 51.92400 -16.91800 12.86800 1.000 21.28493 70 GLU B CA 1
ATOM 1606 C C . GLU B 1 90 ? 52.47100 -18.07200 13.71300 1.000 21.45539 70 GLU B C 1
ATOM 1607 O O . GLU B 1 90 ? 51.71200 -18.77200 14.38100 1.000 21.77615 70 GLU B O 1
ATOM 1613 N N . PRO B 1 91 ? 53.78500 -18.29100 13.70600 1.000 19.44164 71 PRO B N 1
ATOM 1614 C CA . PRO B 1 91 ? 54.36100 -19.25100 14.64500 1.000 20.02435 71 PRO B CA 1
ATOM 1615 C C . PRO B 1 91 ? 54.03200 -18.84800 16.06300 1.000 18.26765 71 PRO B C 1
ATOM 1616 O O . PRO B 1 91 ? 53.89400 -17.64800 16.37100 1.000 21.17984 71 PRO B O 1
ATOM 1620 N N . PRO B 1 92 ? 53.89500 -19.81000 16.97100 1.000 20.78761 72 PRO B N 1
ATOM 1621 C CA . PRO B 1 92 ? 53.39200 -19.50900 18.31200 1.000 22.55303 72 PRO B CA 1
ATOM 1622 C C . PRO B 1 92 ? 54.47200 -19.01800 19.26000 1.000 21.91413 72 PRO B C 1
ATOM 1623 O O . PRO B 1 92 ? 55.67400 -19.21800 19.05100 1.000 23.06221 72 PRO B O 1
ATOM 1627 N N . CYS B 1 93 ? 54.00400 -18.37700 20.32800 1.000 21.91898 73 CYS B N 1
ATOM 1628 C CA . CYS B 1 93 ? 54.80700 -18.11700 21.51100 1.000 23.36705 73 CYS B CA 1
ATOM 1629 C C . CYS B 1 93 ? 54.28500 -18.96000 22.66200 1.000 24.92444 73 CYS B C 1
ATOM 1630 O O . CYS B 1 93 ? 53.07200 -19.13300 22.81700 1.000 23.74036 73 CYS B O 1
ATOM 1633 N N . ARG B 1 94 ? 55.20200 -19.46500 23.47700 1.000 21.59456 74 ARG B N 1
ATOM 1634 C CA . ARG B 1 94 ? 54.85900 -20.31700 24.60800 1.000 19.18450 74 ARG B CA 1
ATOM 1635 C C . ARG B 1 94 ? 54.69600 -19.49400 25.88300 1.000 21.16703 74 ARG B C 1
ATOM 1636 O O . ARG B 1 94 ? 55.47300 -18.57600 26.14100 1.000 21.23604 74 ARG B O 1
ATOM 1644 N N . PHE B 1 95 ? 53.69000 -19.83400 26.69200 1.000 20.75885 75 PHE B N 1
ATOM 1645 C CA . PHE B 1 95 ? 53.60000 -19.27300 28.03600 1.000 20.43503 75 PHE B CA 1
ATOM 1646 C C . PHE B 1 95 ? 52.93300 -20.30000 28.94200 1.000 20.39414 75 PHE B C 1
ATOM 1647 O O . PHE B 1 95 ? 52.36100 -21.28500 28.47900 1.000 22.43151 75 PHE B O 1
ATOM 1655 N N . VAL B 1 96 ? 53.04000 -20.08700 30.25000 1.000 21.47735 76 VAL B N 1
ATOM 1656 C CA . VAL B 1 96 ? 52.57200 -21.06900 31.22200 1.000 21.78823 76 VAL B CA 1
ATOM 1657 C C . VAL B 1 96 ? 51.49900 -20.44100 32.10000 1.000 23.45579 76 VAL B C 1
ATOM 1658 O O . VAL B 1 96 ? 51.71400 -19.37200 32.68300 1.000 23.18608 76 VAL B O 1
ATOM 1662 N N . THR B 1 97 ? 50.35600 -21.11700 32.20700 1.000 24.32620 77 THR B N 1
ATOM 1663 C CA . THR B 1 97 ? 49.28400 -20.70200 33.09900 1.000 26.07310 77 THR B CA 1
ATOM 1664 C C . THR B 1 97 ? 49.27600 -21.54600 34.36700 1.000 27.77763 77 THR B C 1
ATOM 1665 O O . THR B 1 97 ? 49.83400 -22.64200 34.42200 1.000 28.21089 77 THR B O 1
ATOM 1669 N N . ASP B 1 98 ? 48.60400 -21.02400 35.38900 1.000 31.79358 78 ASP B N 1
ATOM 1670 C CA . ASP B 1 98 ? 48.43400 -21.70300 36.66900 1.000 36.03034 78 ASP B CA 1
ATOM 1671 C C . ASP B 1 98 ? 46.99700 -22.21000 36.76400 1.000 40.83905 78 ASP B C 1
ATOM 1672 O O . ASP B 1 98 ? 46.05500 -21.41700 36.66600 1.000 46.15865 78 ASP B O 1
ATOM 1677 N N . THR B 1 99 ? 46.82700 -23.51900 36.94300 1.000 43.47936 79 THR B N 1
ATOM 1678 C CA . THR B 1 99 ? 45.52500 -24.16500 36.97600 1.000 38.75732 79 THR B CA 1
ATOM 1679 C C . THR B 1 99 ? 45.38000 -25.04900 38.20300 1.000 44.27280 79 THR B C 1
ATOM 1680 O O . THR B 1 99 ? 46.36400 -25.37500 38.87400 1.000 42.80001 79 THR B O 1
ATOM 1684 N N . PRO B 1 100 ? 44.15100 -25.47100 38.51400 1.000 47.60325 80 PRO B N 1
ATOM 1685 C CA . PRO B 1 100 ? 43.95500 -26.39100 39.64700 1.000 49.46095 80 PRO B CA 1
ATOM 1686 C C . PRO B 1 100 ? 44.68400 -27.71200 39.48400 1.000 48.36032 80 PRO B C 1
ATOM 1687 O O . PRO B 1 100 ? 44.86900 -28.42700 40.47800 1.000 50.06080 80 PRO B O 1
ATOM 1691 N N . LYS B 1 101 ? 45.09100 -28.06600 38.26300 1.000 40.63818 81 LYS B N 1
ATOM 1692 C CA . LYS B 1 101 ? 45.84800 -29.28300 37.99000 1.000 44.34557 81 LYS B CA 1
ATOM 1693 C C . LYS B 1 101 ? 47.34700 -29.03600 37.92600 1.000 46.94517 81 LYS B C 1
ATOM 1694 O O . LYS B 1 101 ? 48.09800 -29.94900 37.56000 1.000 47.46395 81 LYS B O 1
ATOM 1700 N N . GLY B 1 102 ? 47.79100 -27.82700 38.24500 1.000 36.44542 82 GLY B N 1
ATOM 1701 C CA . GLY B 1 102 ? 49.18100 -27.47200 38.14900 1.000 33.48098 82 GLY B CA 1
ATOM 1702 C C . GLY B 1 102 ? 49.41800 -26.56000 36.96700 1.000 37.03625 82 GLY B C 1
ATOM 1703 O O . GLY B 1 102 ? 48.47800 -26.09500 36.31400 1.000 38.31944 82 GLY B O 1
ATOM 1704 N N . PRO B 1 103 ? 50.68500 -26.28300 36.67600 1.000 34.99225 83 PRO B N 1
ATOM 1705 C CA . PRO B 1 103 ? 51.00600 -25.41200 35.54100 1.000 27.10131 83 PRO B CA 1
ATOM 1706 C C . PRO B 1 103 ? 50.60700 -26.07700 34.23400 1.000 29.38139 83 PRO B C 1
ATOM 1707 O O . PRO B 1 103 ? 50.70800 -27.29600 34.07800 1.000 35.01661 83 PRO B O 1
ATOM 1711 N N . LYS B 1 104 ? 50.14400 -25.26200 33.28900 1.000 28.70998 84 LYS B N 1
ATOM 1712 C CA . LYS B 1 104 ? 49.72400 -25.74600 31.98200 1.000 27.80275 84 LYS B CA 1
ATOM 1713 C C . LYS B 1 104 ? 50.39400 -24.89600 30.91900 1.000 23.36952 84 LYS B C 1
ATOM 1714 O O . LYS B 1 104 ? 50.28600 -23.66400 30.94000 1.000 25.35747 84 LYS B O 1
ATOM 1720 N N . VAL B 1 105 ? 51.08000 -25.55500 29.99900 1.000 25.23356 85 VAL B N 1
ATOM 1721 C CA . VAL B 1 105 ? 51.76600 -24.86700 28.91300 1.000 22.17802 85 VAL B CA 1
ATOM 1722 C C . VAL B 1 105 ? 50.75900 -24.56400 27.81300 1.000 22.55558 85 VAL B C 1
ATOM 1723 O O . VAL B 1 105 ? 49.99100 -25.44400 27.39700 1.000 26.22654 85 VAL B O 1
ATOM 1727 N N . LYS B 1 106 ? 50.75700 -23.32100 27.34500 1.000 20.61322 86 LYS B N 1
ATOM 1728 C CA . LYS B 1 106 ? 49.87700 -22.86900 26.27500 1.000 22.00527 86 LYS B CA 1
ATOM 1729 C C . LYS B 1 106 ? 50.71000 -22.24300 25.16800 1.000 24.55549 86 LYS B C 1
ATOM 1730 O O . LYS B 1 106 ? 51.81800 -21.75100 25.39500 1.000 21.52684 86 LYS B O 1
ATOM 1736 N N . TYR B 1 107 ? 50.14900 -22.23200 23.96500 1.000 18.83145 87 TYR B N 1
ATOM 1737 C CA . TYR B 1 107 ? 50.76900 -21.57600 22.82400 1.000 17.62846 87 TYR B CA 1
ATOM 1738 C C . TYR B 1 107 ? 49.81300 -20.54200 22.26300 1.000 20.47050 87 TYR B C 1
ATOM 1739 O O . TYR B 1 107 ? 48.64900 -20.85000 21.99100 1.000 20.93193 87 TYR B O 1
ATOM 1748 N N . LEU B 1 108 ? 50.30800 -19.31300 22.12700 1.000 18.06090 88 LEU B N 1
ATOM 1749 C CA . LEU B 1 108 ? 49.54400 -18.18700 21.61300 1.000 18.89717 88 LEU B CA 1
ATOM 1750 C C . LEU B 1 108 ? 49.93200 -17.94800 20.16400 1.000 20.87789 88 LEU B C 1
ATOM 1751 O O . LEU B 1 108 ? 51.11300 -17.76600 19.85700 1.000 20.77677 88 LEU B O 1
ATOM 1756 N N . TYR B 1 109 ? 48.93900 -17.94100 19.27900 1.000 17.89149 89 TYR B N 1
ATOM 1757 C CA . TYR B 1 109 ? 49.14600 -17.74500 17.85000 1.000 17.70440 89 TYR B CA 1
ATOM 1758 C C . TYR B 1 109 ? 48.42200 -16.47900 17.42000 1.000 19.14628 89 TYR B C 1
ATOM 1759 O O . TYR B 1 109 ? 47.19900 -16.39200 17.55800 1.000 21.25596 89 TYR B O 1
ATOM 1768 N N . PHE B 1 110 ? 49.14800 -15.52000 16.86500 1.000 18.33275 90 PHE B N 1
ATOM 1769 C CA . PHE B 1 110 ? 48.46000 -14.39100 16.25700 1.000 18.40846 90 PHE B CA 1
ATOM 1770 C C . PHE B 1 110 ? 48.05500 -14.73500 14.83100 1.000 17.46451 90 PHE B C 1
ATOM 1771 O O . PHE B 1 110 ? 48.71000 -15.53700 14.15700 1.000 21.33292 90 PHE B O 1
ATOM 1779 N N . ILE B 1 111 ? 46.95600 -14.12800 14.37300 1.000 19.72202 91 ILE B N 1
ATOM 1780 C CA . ILE B 1 111 ? 46.56000 -14.27100 12.97600 1.000 21.51082 91 ILE B CA 1
ATOM 1781 C C . ILE B 1 111 ? 47.54000 -13.49100 12.11300 1.000 27.38221 91 ILE B C 1
ATOM 1782 O O . ILE B 1 111 ? 47.96300 -12.38300 12.46700 1.000 29.69988 91 ILE B O 1
ATOM 1787 N N . LYS B 1 112 ? 47.92800 -14.07100 10.98200 1.000 24.33627 92 LYS B N 1
ATOM 1788 C CA . LYS B 1 112 ? 48.80600 -13.34600 10.07000 1.000 27.06683 92 LYS B CA 1
ATOM 1789 C C . LYS B 1 112 ? 48.14200 -12.04400 9.64000 1.000 29.46281 92 LYS B C 1
ATOM 1790 O O . LYS B 1 112 ? 46.95000 -12.01200 9.32000 1.000 35.95603 92 LYS B O 1
ATOM 1796 N N . GLY B 1 113 ? 48.90500 -10.95700 9.68000 1.000 51.23367 93 GLY B N 1
ATOM 1797 C CA . GLY B 1 113 ? 48.36700 -9.65700 9.34000 1.000 63.84766 93 GLY B CA 1
ATOM 1798 C C . GLY B 1 113 ? 47.74100 -8.88900 10.48200 1.000 66.29559 93 GLY B C 1
ATOM 1799 O O . GLY B 1 113 ? 46.99600 -7.93200 10.22900 1.000 68.94181 93 GLY B O 1
ATOM 1800 N N . LEU B 1 114 ? 47.99800 -9.27900 11.73000 1.000 46.01055 94 LEU B N 1
ATOM 1801 C CA . LEU B 1 114 ? 47.59800 -8.47700 12.87800 1.000 36.46890 94 LEU B CA 1
ATOM 1802 C C . LEU B 1 114 ? 48.71900 -7.49800 13.19400 1.000 25.07344 94 LEU B C 1
ATOM 1803 O O . LEU B 1 114 ? 49.88600 -7.89200 13.26000 1.000 27.44060 94 LEU B O 1
ATOM 1808 N N . ASN B 1 115 ? 48.36800 -6.22300 13.38600 1.000 26.80324 95 ASN B N 1
ATOM 1809 C CA . ASN B 1 115 ? 49.42100 -5.25400 13.63000 1.000 26.57870 95 ASN B CA 1
ATOM 1810 C C . ASN B 1 115 ? 49.90600 -5.34700 15.08000 1.000 23.75997 95 ASN B C 1
ATOM 1811 O O . ASN B 1 115 ? 49.32900 -6.04600 15.92200 1.000 21.54625 95 ASN B O 1
ATOM 1816 N N . ASN B 1 116 ? 50.99600 -4.63600 15.36400 1.000 22.45014 96 ASN B N 1
ATOM 1817 C CA . ASN B 1 116 ? 51.66300 -4.80900 16.64900 1.000 23.79909 96 ASN B CA 1
ATOM 1818 C C . ASN B 1 116 ? 50.87300 -4.18700 17.78500 1.000 21.28561 96 ASN B C 1
ATOM 1819 O O . ASN B 1 116 ? 50.91400 -4.69500 18.91500 1.000 20.96004 96 ASN B O 1
ATOM 1824 N N . LEU B 1 117 ? 50.18400 -3.07200 17.52600 1.000 18.87827 97 LEU B N 1
ATOM 1825 C CA . LEU B 1 117 ? 49.32400 -2.49700 18.55400 1.000 17.40337 97 LEU B CA 1
ATOM 1826 C C . LEU B 1 117 ? 48.30700 -3.52100 19.03300 1.000 20.01870 97 LEU B C 1
ATOM 1827 O O . LEU B 1 117 ? 48.12300 -3.71900 20.23600 1.000 19.98426 97 LEU B O 1
ATOM 1832 N N . ASN B 1 118 ? 47.64800 -4.20300 18.09300 1.000 20.58287 98 ASN B N 1
ATOM 1833 C CA . ASN B 1 118 ? 46.62100 -5.16500 18.48000 1.000 20.62552 98 ASN B CA 1
ATOM 1834 C C . ASN B 1 118 ? 47.22800 -6.42500 19.09900 1.000 20.68454 98 ASN B C 1
ATOM 1835 O O . ASN B 1 118 ? 46.65400 -6.99100 20.04000 1.000 19.72171 98 ASN B O 1
ATOM 1840 N N . ARG B 1 119 ? 48.38200 -6.87700 18.60500 1.000 18.85988 99 ARG B N 1
ATOM 1841 C CA . ARG B 1 119 ? 49.09800 -7.96300 19.27500 1.000 22.01816 99 ARG B CA 1
ATOM 1842 C C . ARG B 1 119 ? 49.36700 -7.60600 20.72900 1.000 21.01157 99 ARG B C 1
ATOM 1843 O O . ARG B 1 119 ? 49.13600 -8.41400 21.64500 1.000 19.41059 99 ARG B O 1
ATOM 1851 N N . GLY B 1 120 ? 49.86000 -6.38700 20.95600 1.000 20.64764 100 GLY B N 1
ATOM 1852 C CA . GLY B 1 120 ? 50.13000 -5.95300 22.31600 1.000 18.98932 100 GLY B CA 1
ATOM 1853 C C . GLY B 1 120 ? 48.88200 -5.93100 23.17200 1.000 17.89657 100 GLY B C 1
ATOM 1854 O O . GLY B 1 120 ? 48.91000 -6.33700 24.33500 1.000 17.75961 100 GLY B O 1
ATOM 1855 N N . MET B 1 121 ? 47.75900 -5.47500 22.61000 1.000 16.07857 101 MET B N 1
ATOM 1856 C CA . MET B 1 121 ? 46.54700 -5.44000 23.42300 1.000 17.24550 101 MET B CA 1
ATOM 1857 C C . MET B 1 121 ? 46.12300 -6.84200 23.83900 1.000 16.61809 101 MET B C 1
ATOM 1858 O O . MET B 1 121 ? 45.66200 -7.04100 24.96600 1.000 19.13361 101 MET B O 1
ATOM 1863 N N . VAL B 1 122 ? 46.27300 -7.82700 22.94600 1.000 18.29008 102 VAL B N 1
ATOM 1864 C CA . VAL B 1 122 ? 45.96700 -9.20900 23.31400 1.000 19.28394 102 VAL B CA 1
ATOM 1865 C C . VAL B 1 122 ? 46.90900 -9.68900 24.41100 1.000 17.67374 102 VAL B C 1
ATOM 1866 O O . VAL B 1 122 ? 46.47300 -10.28600 25.40200 1.000 20.33339 102 VAL B O 1
ATOM 1870 N N . LEU B 1 123 ? 48.21200 -9.42300 24.25600 1.000 18.38943 103 LEU B N 1
ATOM 1871 C CA . LEU B 1 123 ? 49.18400 -9.86800 25.25500 1.000 18.66302 103 LEU B CA 1
ATOM 1872 C C . LEU B 1 123 ? 48.89500 -9.26200 26.62200 1.000 20.43972 103 LEU B C 1
ATOM 1873 O O . LEU B 1 123 ? 48.92800 -9.96100 27.64400 1.000 18.41229 103 LEU B O 1
ATOM 1878 N N . GLY B 1 124 ? 48.63900 -7.95200 26.66300 1.000 19.26638 104 GLY B N 1
ATOM 1879 C CA . GLY B 1 124 ? 48.40000 -7.30000 27.94300 1.000 18.15141 104 GLY B CA 1
ATOM 1880 C C . GLY B 1 124 ? 47.09600 -7.72100 28.58000 1.000 18.33845 104 GLY B C 1
ATOM 1881 O O . GLY B 1 124 ? 47.00700 -7.88600 29.79900 1.000 19.57862 104 GLY B O 1
ATOM 1882 N N . SER B 1 125 ? 46.05300 -7.88200 27.77300 1.000 18.27227 105 SER B N 1
ATOM 1883 C CA . SER B 1 125 ? 44.78000 -8.24700 28.37000 1.000 19.72893 105 SER B CA 1
ATOM 1884 C C . SER B 1 125 ? 44.81700 -9.70200 28.83100 1.000 19.21469 105 SER B C 1
ATOM 1885 O O . SER B 1 125 ? 44.32300 -10.03500 29.91600 1.000 20.39543 105 SER B O 1
ATOM 1888 N N . LEU B 1 126 ? 45.50500 -10.55500 28.07500 1.000 20.08173 106 LEU B N 1
ATOM 1889 C CA . LEU B 1 126 ? 45.73700 -11.92400 28.53700 1.000 20.54793 106 LEU B CA 1
ATOM 1890 C C . LEU B 1 126 ? 46.53400 -11.95800 29.84500 1.000 21.06490 106 LEU B C 1
ATOM 1891 O O . LEU B 1 126 ? 46.16400 -12.65100 30.80400 1.000 23.07021 106 LEU B O 1
ATOM 1896 N N . ALA B 1 127 ? 47.63400 -11.20300 29.90600 1.000 19.54921 107 ALA B N 1
ATOM 1897 C CA . ALA B 1 127 ? 48.47200 -11.20200 31.10500 1.000 19.93108 107 ALA B CA 1
ATOM 1898 C C . ALA B 1 127 ? 47.68500 -10.78400 32.34100 1.000 20.43561 107 ALA B C 1
ATOM 1899 O O . ALA B 1 127 ? 47.91200 -11.29900 33.44700 1.000 22.71708 107 ALA B O 1
ATOM 1901 N N . ALA B 1 128 ? 46.75200 -9.84200 32.17100 1.000 19.85926 108 ALA B N 1
ATOM 1902 C CA . ALA B 1 128 ? 45.99100 -9.29900 33.28200 1.000 20.36466 108 ALA B CA 1
ATOM 1903 C C . ALA B 1 128 ? 44.77300 -10.13900 33.63300 1.000 25.24516 108 ALA B C 1
ATOM 1904 O O . ALA B 1 128 ? 44.27200 -10.03000 34.75800 1.000 27.05619 108 ALA B O 1
ATOM 1906 N N . THR B 1 129 ? 44.30700 -10.98500 32.71400 1.000 25.40167 109 THR B N 1
ATOM 1907 C CA . THR B 1 129 ? 43.06300 -11.73600 32.86400 1.000 25.20965 109 THR B CA 1
ATOM 1908 C C . THR B 1 129 ? 43.27800 -13.17400 33.33000 1.000 29.19500 109 THR B C 1
ATOM 1909 O O . THR B 1 129 ? 42.53700 -13.65900 34.19400 1.000 34.53320 109 THR B O 1
ATOM 1913 N N . VAL B 1 130 ? 44.26400 -13.87500 32.77800 1.000 33.86994 110 VAL B N 1
ATOM 1914 C CA . VAL B 1 130 ? 44.52100 -15.26900 33.12800 1.000 34.69081 110 VAL B CA 1
ATOM 1915 C C . VAL B 1 130 ? 45.58800 -15.31600 34.21100 1.000 35.76236 110 VAL B C 1
ATOM 1916 O O . VAL B 1 130 ? 46.48000 -14.46600 34.26500 1.000 40.19296 110 VAL B O 1
ATOM 1920 N N . ARG B 1 131 ? 45.50500 -16.31500 35.09100 1.000 35.49108 111 ARG B N 1
ATOM 1921 C CA . ARG B 1 131 ? 46.53300 -16.45000 36.11400 1.000 42.35370 111 ARG B CA 1
ATOM 1922 C C . ARG B 1 131 ? 47.73900 -17.15700 35.50900 1.000 35.74539 111 ARG B C 1
ATOM 1923 O O . ARG B 1 131 ? 47.61500 -18.25500 34.95400 1.000 34.19626 111 ARG B O 1
ATOM 1931 N N . LEU B 1 132 ? 48.89600 -16.51800 35.61600 1.000 33.33308 112 LEU B N 1
ATOM 1932 C CA . LEU B 1 132 ? 50.12200 -16.98600 34.99800 1.000 30.90927 112 LEU B CA 1
ATOM 1933 C C . LEU B 1 132 ? 51.01500 -17.65400 36.03400 1.000 37.77721 112 LEU B C 1
ATOM 1934 O O . LEU B 1 132 ? 50.99200 -17.30600 37.21700 1.000 40.95583 112 LEU B O 1
ATOM 1939 N N . GLN B 1 133 ? 51.80300 -18.62200 35.57700 1.000 30.78054 113 GLN B N 1
ATOM 1940 C CA . GLN B 1 133 ? 52.78600 -19.26200 36.44500 1.000 34.21244 113 GLN B CA 1
ATOM 1941 C C . GLN B 1 133 ? 53.96500 -18.32700 36.68700 1.000 45.61548 113 GLN B C 1
ATOM 1942 O O . GLN B 1 133 ? 54.33900 -17.55000 35.80400 1.000 39.74746 113 GLN B O 1
ATOM 1949 N N . ALA C 1 11 ? 81.63900 -9.86000 16.71400 1.000 35.69430 -9 ALA C N 1
ATOM 1950 C CA . ALA C 1 11 ? 80.45500 -9.34200 17.38800 1.000 34.25856 -9 ALA C CA 1
ATOM 1951 C C . ALA C 1 11 ? 79.97400 -8.05000 16.72100 1.000 34.05587 -9 ALA C C 1
ATOM 1952 O O . ALA C 1 11 ? 80.74200 -7.35700 16.05700 1.000 40.04461 -9 ALA C O 1
ATOM 1954 N N . LEU C 1 12 ? 78.69900 -7.73200 16.90200 1.000 29.58444 -8 LEU C N 1
ATOM 1955 C CA . LEU C 1 12 ? 78.11000 -6.51000 16.36800 1.000 26.37136 -8 LEU C CA 1
ATOM 1956 C C . LEU C 1 12 ? 77.66000 -5.64500 17.53500 1.000 27.53342 -8 LEU C C 1
ATOM 1957 O O . LEU C 1 12 ? 76.79100 -6.05600 18.31300 1.000 29.78613 -8 LEU C O 1
ATOM 1962 N N . GLU C 1 13 ? 78.22800 -4.44700 17.64600 1.000 23.82902 -7 GLU C N 1
ATOM 1963 C CA . GLU C 1 13 ? 77.83500 -3.53000 18.70500 1.000 24.09427 -7 GLU C CA 1
ATOM 1964 C C . GLU C 1 13 ? 76.54300 -2.81300 18.33400 1.000 23.60440 -7 GLU C C 1
ATOM 1965 O O . GLU C 1 13 ? 76.35800 -2.39600 17.18600 1.000 24.11787 -7 GLU C O 1
ATOM 1971 N N . VAL C 1 14 ? 75.63300 -2.70000 19.30800 1.000 23.25698 -6 VAL C N 1
ATOM 1972 C CA . VAL C 1 14 ? 74.36800 -1.99200 19.14000 1.000 22.09177 -6 VAL C CA 1
ATOM 1973 C C . VAL C 1 14 ? 74.14700 -1.12300 20.37400 1.000 23.31388 -6 VAL C C 1
ATOM 1974 O O . VAL C 1 14 ? 74.92300 -1.15600 21.33000 1.000 23.01348 -6 VAL C O 1
ATOM 1978 N N . LEU C 1 15 ? 73.09500 -0.30300 20.32300 1.000 23.50530 -5 LEU C N 1
ATOM 1979 C CA . LEU C 1 15 ? 72.73800 0.59400 21.41900 1.000 23.13957 -5 LEU C CA 1
ATOM 1980 C C . LEU C 1 15 ? 71.29400 0.32600 21.80200 1.000 28.65511 -5 LEU C C 1
ATOM 1981 O O . LEU C 1 15 ? 70.38700 0.61000 21.01300 1.000 34.35167 -5 LEU C O 1
ATOM 1986 N N . PHE C 1 16 ? 71.07600 -0.21200 23.00400 1.000 22.49344 -4 PHE C N 1
ATOM 1987 C CA . PHE C 1 16 ? 69.72900 -0.42700 23.52000 1.000 23.66284 -4 PHE C CA 1
ATOM 1988 C C . PHE C 1 16 ? 69.34500 0.70300 24.46500 1.000 26.14040 -4 PHE C C 1
ATOM 1989 O O . PHE C 1 16 ? 70.18200 1.21300 25.21900 1.000 25.35294 -4 PHE C O 1
ATOM 1997 N N . GLN C 1 17 ? 68.07100 1.08700 24.42400 1.000 26.50589 -3 GLN C N 1
ATOM 1998 C CA . GLN C 1 17 ? 67.57800 2.09200 25.35000 1.000 26.66620 -3 GLN C CA 1
ATOM 1999 C C . GLN C 1 17 ? 67.44900 1.48800 26.74000 1.000 24.59673 -3 GLN C C 1
ATOM 2000 O O . GLN C 1 17 ? 67.04400 0.33400 26.90100 1.000 25.89204 -3 GLN C O 1
ATOM 2006 N N . GLY C 1 18 ? 67.80600 2.26800 27.75000 1.000 25.41438 -2 GLY C N 1
ATOM 2007 C CA . GLY C 1 18 ? 67.72100 1.81100 29.11600 1.000 25.55261 -2 GLY C CA 1
ATOM 2008 C C . GLY C 1 18 ? 69.03600 2.03600 29.82300 1.000 29.55034 -2 GLY C C 1
ATOM 2009 O O . GLY C 1 18 ? 70.04600 2.37600 29.19300 1.000 32.35839 -2 GLY C O 1
ATOM 2010 N N . PRO C 1 19 ? 69.05800 1.84300 31.15200 1.000 33.32640 -1 PRO C N 1
ATOM 2011 C CA . PRO C 1 19 ? 67.91200 1.34800 31.93200 1.000 31.24154 -1 PRO C CA 1
ATOM 2012 C C . PRO C 1 19 ? 66.79300 2.37300 32.18600 1.000 29.01950 -1 PRO C C 1
ATOM 2013 O O . PRO C 1 19 ? 65.65400 1.96800 32.44300 1.000 31.33366 -1 PRO C O 1
ATOM 2017 N N . GLY C 1 20 ? 67.09600 3.67100 32.12000 1.000 26.22755 0 GLY C N 1
ATOM 2018 C CA . GLY C 1 20 ? 66.07500 4.69300 32.19500 1.000 23.42512 0 GLY C CA 1
ATOM 2019 C C . GLY C 1 20 ? 65.65200 5.18900 30.81400 1.000 23.48347 0 GLY C C 1
ATOM 2020 O O . GLY C 1 20 ? 66.26500 4.89400 29.79300 1.000 23.94436 0 GLY C O 1
ATOM 2021 N N . ASN C 1 21 ? 64.57200 5.96600 30.80100 1.000 21.24742 1 ASN C N 1
ATOM 2022 C CA . ASN C 1 21 ? 64.10300 6.54800 29.55100 1.000 20.94961 1 ASN C CA 1
ATOM 2023 C C . ASN C 1 21 ? 65.18100 7.42500 28.92700 1.000 18.76775 1 ASN C C 1
ATOM 2024 O O . ASN C 1 21 ? 65.85300 8.18900 29.62000 1.000 22.54144 1 ASN C O 1
ATOM 2029 N N . ASN C 1 22 ? 65.34400 7.29100 27.61100 1.000 23.32463 2 ASN C N 1
ATOM 2030 C CA . ASN C 1 22 ? 66.16700 8.20700 26.81700 1.000 21.98950 2 ASN C CA 1
ATOM 2031 C C . ASN C 1 22 ? 67.63900 8.15200 27.20100 1.000 23.29349 2 ASN C C 1
ATOM 2032 O O . ASN C 1 22 ? 68.37300 9.13300 27.04500 1.000 25.45270 2 ASN C O 1
ATOM 2037 N N . GLU C 1 23 ? 68.07300 7.00800 27.71200 1.000 23.96756 3 GLU C N 1
ATOM 2038 C CA . GLU C 1 23 ? 69.48000 6.68600 27.88900 1.000 24.67850 3 GLU C CA 1
ATOM 2039 C C . GLU C 1 23 ? 69.79800 5.53300 26.94800 1.000 23.66901 3 GLU C C 1
ATOM 2040 O O . GLU C 1 23 ? 68.96000 4.65300 26.74400 1.000 25.90192 3 GLU C O 1
ATOM 2046 N N . LEU C 1 24 ? 70.97900 5.56300 26.33900 1.000 22.67553 4 LEU C N 1
ATOM 2047 C CA . LEU C 1 24 ? 71.42200 4.50800 25.43600 1.000 21.71098 4 LEU C CA 1
ATOM 2048 C C . LEU C 1 24 ? 72.62200 3.79200 26.03700 1.000 23.03105 4 LEU C C 1
ATOM 2049 O O . LEU C 1 24 ? 73.57700 4.43900 26.47800 1.000 26.17793 4 LEU C O 1
ATOM 2054 N N . SER C 1 25 ? 72.57000 2.45900 26.04000 1.000 22.90794 5 SER C N 1
ATOM 2055 C CA . SER C 1 25 ? 73.61200 1.62400 26.62100 1.000 27.48727 5 SER C CA 1
ATOM 2056 C C . SER C 1 25 ? 74.19700 0.71600 25.54700 1.000 24.38524 5 SER C C 1
ATOM 2057 O O . SER C 1 25 ? 73.44500 0.00200 24.87400 1.000 24.17067 5 SER C O 1
ATOM 2060 N N . PRO C 1 26 ? 75.51500 0.68900 25.37800 1.000 25.18688 6 PRO C N 1
ATOM 2061 C CA . PRO C 1 26 ? 76.10900 -0.16900 24.34400 1.000 26.09197 6 PRO C CA 1
ATOM 2062 C C . PRO C 1 26 ? 76.08400 -1.63500 24.75000 1.000 23.55177 6 PRO C C 1
ATOM 2063 O O . PRO C 1 26 ? 76.33700 -1.98700 25.90400 1.000 30.33531 6 PRO C O 1
ATOM 2067 N N . VAL C 1 27 ? 75.78400 -2.49300 23.77800 1.000 22.11397 7 VAL C N 1
ATOM 2068 C CA . VAL C 1 27 ? 75.71700 -3.93200 23.99600 1.000 22.04921 7 VAL C CA 1
ATOM 2069 C C . VAL C 1 27 ? 76.34600 -4.63200 22.79800 1.000 22.26828 7 VAL C C 1
ATOM 2070 O O . VAL C 1 27 ? 76.09400 -4.26400 21.64800 1.000 24.80476 7 VAL C O 1
ATOM 2074 N N . ALA C 1 28 ? 77.14400 -5.66200 23.06200 1.000 25.21667 8 ALA C N 1
ATOM 2075 C CA . ALA C 1 28 ? 77.75700 -6.44100 21.99600 1.000 25.47501 8 ALA C CA 1
ATOM 2076 C C . ALA C 1 28 ? 76.86900 -7.63900 21.68800 1.000 27.40796 8 ALA C C 1
ATOM 2077 O O . ALA C 1 28 ? 76.60000 -8.45400 22.57800 1.000 29.99981 8 ALA C O 1
ATOM 2079 N N . LEU C 1 29 ? 76.39100 -7.73700 20.44500 1.000 22.39565 9 LEU C N 1
ATOM 2080 C CA . LEU C 1 29 ? 75.74000 -8.96400 19.99900 1.000 22.21163 9 LEU C CA 1
ATOM 2081 C C . LEU C 1 29 ? 76.81100 -10.00700 19.70300 1.000 33.57596 9 LEU C C 1
ATOM 2082 O O . LEU C 1 29 ? 77.78100 -9.72200 18.99200 1.000 48.78614 9 LEU C O 1
ATOM 2087 N N . ARG C 1 30 ? 76.65500 -11.20400 20.26600 1.000 22.09477 10 ARG C N 1
ATOM 2088 C CA . ARG C 1 30 ? 77.61200 -12.27900 20.06600 1.000 22.52128 10 ARG C CA 1
ATOM 2089 C C . ARG C 1 30 ? 77.10300 -13.25200 19.00700 1.000 23.40025 10 ARG C C 1
ATOM 2090 O O . ARG C 1 30 ? 75.94200 -13.20800 18.59200 1.000 22.29309 10 ARG C O 1
ATOM 2098 N N . GLN C 1 31 ? 77.99000 -14.13900 18.55800 1.000 25.27010 11 GLN C N 1
ATOM 2099 C CA . GLN C 1 31 ? 77.64300 -15.08400 17.50400 1.000 23.74131 11 GLN C CA 1
ATOM 2100 C C . GLN C 1 31 ? 77.83500 -16.52700 17.95300 1.000 23.94089 11 GLN C C 1
ATOM 2101 O O . GLN C 1 31 ? 78.72500 -16.84500 18.75100 1.000 25.93479 11 GLN C O 1
ATOM 2107 N N . MET C 1 32 ? 76.96700 -17.40300 17.44200 1.000 20.36234 12 MET C N 1
ATOM 2108 C CA . MET C 1 32 ? 77.11100 -18.83900 17.63700 1.000 21.93596 12 MET C CA 1
ATOM 2109 C C . MET C 1 32 ? 76.77300 -19.54500 16.33400 1.000 23.53693 12 MET C C 1
ATOM 2110 O O . MET C 1 32 ? 75.99200 -19.03800 15.52500 1.000 23.37294 12 MET C O 1
ATOM 2115 N N . SER C 1 33 ? 77.36500 -20.72200 16.13900 1.000 24.39562 13 SER C N 1
ATOM 2116 C CA . SER C 1 33 ? 77.01100 -21.53000 14.97900 1.000 24.37307 13 SER C CA 1
ATOM 2117 C C . SER C 1 33 ? 75.58100 -22.02900 15.11800 1.000 25.66884 13 SER C C 1
ATOM 2118 O O . SER C 1 33 ? 75.07300 -22.22800 16.22400 1.000 29.86609 13 SER C O 1
ATOM 2121 N N . CYS C 1 34 ? 74.93100 -22.23000 13.97400 1.000 22.19090 14 CYS C N 1
ATOM 2122 C CA . CYS C 1 34 ? 73.50200 -22.48700 13.93200 1.000 23.96624 14 CYS C CA 1
ATOM 2123 C C . CYS C 1 34 ? 73.20600 -23.45000 12.78800 1.000 22.73138 14 CYS C C 1
ATOM 2124 O O . CYS C 1 34 ? 73.73000 -23.27200 11.68600 1.000 22.49894 14 CYS C O 1
ATOM 2127 N N . ALA C 1 35 ? 72.37200 -24.46400 13.04500 1.000 20.10245 15 ALA C N 1
ATOM 2128 C CA . ALA C 1 35 ? 71.85200 -25.33000 11.99000 1.000 21.25540 15 ALA C CA 1
ATOM 2129 C C . ALA C 1 35 ? 70.50300 -24.79900 11.50500 1.000 21.58579 15 ALA C C 1
ATOM 2130 O O . ALA C 1 35 ? 69.52500 -24.79400 12.25600 1.000 21.54614 15 ALA C O 1
ATOM 2132 N N . ALA C 1 36 ? 70.45000 -24.37300 10.25000 1.000 20.14737 16 ALA C N 1
ATOM 2133 C CA . ALA C 1 36 ? 69.24100 -23.83400 9.64100 1.000 17.84813 16 ALA C CA 1
ATOM 2134 C C . ALA C 1 36 ? 68.89600 -24.67000 8.41500 1.000 18.80633 16 ALA C C 1
ATOM 2135 O O . ALA C 1 36 ? 69.68700 -25.49800 7.97000 1.000 20.78102 16 ALA C O 1
ATOM 2137 N N . GLY C 1 37 ? 67.71400 -24.44000 7.84500 1.000 21.02363 17 GLY C N 1
ATOM 2138 C CA . GLY C 1 37 ? 67.31100 -25.27700 6.72400 1.000 20.78570 17 GLY C CA 1
ATOM 2139 C C . GLY C 1 37 ? 66.06400 -24.74300 6.05900 1.000 19.28688 17 GLY C C 1
ATOM 2140 O O . GLY C 1 37 ? 65.38800 -23.85100 6.57400 1.000 21.36042 17 GLY C O 1
ATOM 2141 N N . THR C 1 38 ? 65.75900 -25.32900 4.89900 1.000 23.67761 18 THR C N 1
ATOM 2142 C CA . THR C 1 38 ? 64.52300 -24.99200 4.20100 1.000 24.79339 18 THR C CA 1
ATOM 2143 C C . THR C 1 38 ? 63.29600 -25.42200 4.99300 1.000 24.38110 18 THR C C 1
ATOM 2144 O O . THR C 1 38 ? 62.23300 -24.80300 4.87700 1.000 27.89546 18 THR C O 1
ATOM 2148 N N . THR C 1 39 ? 63.42300 -26.49200 5.77400 1.000 23.20921 19 THR C N 1
ATOM 2149 C CA . THR C 1 39 ? 62.38600 -26.98400 6.66600 1.000 24.89753 19 THR C CA 1
ATOM 2150 C C . THR C 1 39 ? 63.02400 -27.26200 8.01600 1.000 24.80793 19 THR C C 1
ATOM 2151 O O . THR C 1 39 ? 64.24900 -27.32700 8.13500 1.000 24.09389 19 THR C O 1
ATOM 2155 N N . GLN C 1 40 ? 62.18200 -27.43400 9.03900 1.000 23.13826 20 GLN C N 1
ATOM 2156 C CA . GLN C 1 40 ? 62.70800 -27.77700 10.35900 1.000 24.16538 20 GLN C CA 1
ATOM 2157 C C . GLN C 1 40 ? 63.48400 -29.08200 10.31500 1.000 26.10089 20 GLN C C 1
ATOM 2158 O O . GLN C 1 40 ? 64.55800 -29.19800 10.91700 1.000 27.36491 20 GLN C O 1
ATOM 2164 N N . THR C 1 41 ? 62.95500 -30.07300 9.60000 1.000 24.47519 21 THR C N 1
ATOM 2165 C CA A THR C 1 41 ? 63.62500 -31.36800 9.54600 0.617 29.53033 21 THR C CA 1
ATOM 2166 C CA B THR C 1 41 ? 63.60300 -31.37700 9.50200 0.383 29.81546 21 THR C CA 1
ATOM 2167 C C . THR C 1 41 ? 64.99200 -31.28700 8.87200 1.000 28.84104 21 THR C C 1
ATOM 2168 O O . THR C 1 41 ? 65.85400 -32.13200 9.13800 1.000 29.15472 21 THR C O 1
ATOM 2175 N N . ALA C 1 42 ? 65.22800 -30.28500 8.02900 1.000 25.21582 22 ALA C N 1
ATOM 2176 C CA . ALA C 1 42 ? 66.51200 -30.12100 7.36000 1.000 25.35472 22 ALA C CA 1
ATOM 2177 C C . ALA C 1 42 ? 67.52600 -29.35200 8.19800 1.000 24.32692 22 ALA C C 1
ATOM 2178 O O . ALA C 1 42 ? 68.63400 -29.08900 7.72500 1.000 25.94695 22 ALA C O 1
ATOM 2180 N N . CYS C 1 43 ? 67.18400 -28.99400 9.43200 1.000 21.85978 23 CYS C N 1
ATOM 2181 C CA . CYS C 1 43 ? 68.12900 -28.31300 10.31900 1.000 20.53037 23 CYS C CA 1
ATOM 2182 C C . CYS C 1 43 ? 69.03200 -29.35300 10.98900 1.000 25.21844 23 CYS C C 1
ATOM 2183 O O . CYS C 1 43 ? 68.91700 -29.66600 12.17900 1.000 25.82621 23 CYS C O 1
ATOM 2186 N N . THR C 1 44 ? 69.97800 -29.86500 10.19600 1.000 23.67571 24 THR C N 1
ATOM 2187 C CA . THR C 1 44 ? 70.79300 -31.00300 10.60400 1.000 23.58925 24 THR C CA 1
ATOM 2188 C C . THR C 1 44 ? 72.26300 -30.68700 10.83700 1.000 29.41069 24 THR C C 1
ATOM 2189 O O . THR C 1 44 ? 72.92600 -31.44400 11.55700 1.000 32.24922 24 THR C O 1
ATOM 2193 N N . ASP C 1 45 ? 72.79600 -29.62700 10.23400 1.000 27.13176 25 ASP C N 1
ATOM 2194 C CA . ASP C 1 45 ? 74.22500 -29.34900 10.24900 1.000 27.44791 25 ASP C CA 1
ATOM 2195 C C . ASP C 1 45 ? 74.44100 -27.84700 10.33700 1.000 27.90782 25 ASP C C 1
ATOM 2196 O O . ASP C 1 45 ? 73.67200 -27.08100 9.75700 1.000 26.42406 25 ASP C O 1
ATOM 2201 N N . ASP C 1 46 ? 75.47300 -27.42300 11.06600 1.000 23.00535 26 ASP C N 1
ATOM 2202 C CA . ASP C 1 46 ? 75.72700 -25.99100 11.18900 1.000 23.47610 26 ASP C CA 1
ATOM 2203 C C . ASP C 1 46 ? 76.02000 -25.40900 9.81400 1.000 22.85016 26 ASP C C 1
ATOM 2204 O O . ASP C 1 46 ? 76.92600 -25.88700 9.11800 1.000 24.58100 26 ASP C O 1
ATOM 2209 N N . ASN C 1 47 ? 75.23800 -24.38200 9.42100 1.000 22.40517 27 ASN C N 1
ATOM 2210 C CA . ASN C 1 47 ? 75.43700 -23.73600 8.12600 1.000 22.57888 27 ASN C CA 1
ATOM 2211 C C . ASN C 1 47 ? 75.15100 -22.24000 8.18400 1.000 23.66888 27 ASN C C 1
ATOM 2212 O O . ASN C 1 47 ? 74.97900 -21.60900 7.13000 1.000 27.31916 27 ASN C O 1
ATOM 2217 N N . ALA C 1 48 ? 75.10700 -21.65200 9.37600 1.000 23.65079 28 ALA C N 1
ATOM 2218 C CA . ALA C 1 48 ? 74.81900 -20.23900 9.53400 1.000 21.44523 28 ALA C CA 1
ATOM 2219 C C . ALA C 1 48 ? 75.45100 -19.76600 10.83100 1.000 22.36317 28 ALA C C 1
ATOM 2220 O O . ALA C 1 48 ? 75.84300 -20.57100 11.68300 1.000 23.84543 28 ALA C O 1
ATOM 2222 N N . LEU C 1 49 ? 75.56900 -18.44900 10.95700 1.000 20.24496 29 LEU C N 1
ATOM 2223 C CA . LEU C 1 49 ? 76.00000 -17.81000 12.19000 1.000 21.71309 29 LEU C CA 1
ATOM 2224 C C . LEU C 1 49 ? 74.82400 -17.02600 12.74300 1.000 23.09212 29 LEU C C 1
ATOM 2225 O O . LEU C 1 49 ? 74.23500 -16.20000 12.03400 1.000 25.13539 29 LEU C O 1
ATOM 2230 N N . ALA C 1 50 ? 74.47700 -17.28200 13.99900 1.000 20.03490 30 ALA C N 1
ATOM 2231 C CA . ALA C 1 50 ? 73.37600 -16.57700 14.64600 1.000 18.28014 30 ALA C CA 1
ATOM 2232 C C . ALA C 1 50 ? 73.91100 -15.49100 15.57000 1.000 20.01420 30 ALA C C 1
ATOM 2233 O O . ALA C 1 50 ? 74.76900 -15.75500 16.41700 1.000 23.83042 30 ALA C O 1
ATOM 2235 N N . TYR C 1 51 ? 73.40100 -14.27400 15.41200 1.000 18.39841 31 TYR C N 1
ATOM 2236 C CA . TYR C 1 51 ? 73.77300 -13.16300 16.27400 1.000 20.55887 31 TYR C CA 1
ATOM 2237 C C . TYR C 1 51 ? 72.70800 -12.99100 17.34700 1.000 20.68331 31 TYR C C 1
ATOM 2238 O O . TYR C 1 51 ? 71.52000 -12.91900 17.03100 1.000 18.46103 31 TYR C O 1
ATOM 2247 N N . TYR C 1 52 ? 73.13500 -12.91500 18.60700 1.000 20.37885 32 TYR C N 1
ATOM 2248 C CA . TYR C 1 52 ? 72.18000 -12.91500 19.70900 1.000 19.38421 32 TYR C CA 1
ATOM 2249 C C . TYR C 1 52 ? 72.55700 -11.88900 20.76400 1.000 20.45138 32 TYR C C 1
ATOM 2250 O O . TYR C 1 52 ? 73.71400 -11.48100 20.89700 1.000 20.62517 32 TYR C O 1
ATOM 2259 N N . ASN C 1 53 ? 71.54300 -11.51200 21.53600 1.000 18.94096 33 ASN C N 1
ATOM 2260 C CA . ASN C 1 53 ? 71.68000 -10.68300 22.71900 1.000 19.13237 33 ASN C CA 1
ATOM 2261 C C . ASN C 1 53 ? 71.57200 -11.58300 23.94100 1.000 20.51106 33 ASN C C 1
ATOM 2262 O O . ASN C 1 53 ? 70.61400 -12.35200 24.06300 1.000 21.80177 33 ASN C O 1
ATOM 2267 N N . THR C 1 54 ? 72.55300 -11.50300 24.82800 1.000 20.38491 34 THR C N 1
ATOM 2268 C CA . THR C 1 54 ? 72.49600 -12.27600 26.05800 1.000 20.80262 34 THR C CA 1
ATOM 2269 C C . THR C 1 54 ? 71.44500 -11.67800 26.98000 1.000 26.58178 34 THR C C 1
ATOM 2270 O O . THR C 1 54 ? 71.39000 -10.46000 27.17100 1.000 28.08200 34 THR C O 1
ATOM 2274 N N . THR C 1 55 ? 70.60900 -12.53900 27.54400 1.000 23.19638 35 THR C N 1
ATOM 2275 C CA . THR C 1 55 ? 69.52700 -12.13500 28.42500 1.000 24.93055 35 THR C CA 1
ATOM 2276 C C . THR C 1 55 ? 69.69200 -12.84900 29.75800 1.000 26.66462 35 THR C C 1
ATOM 2277 O O . THR C 1 55 ? 70.41000 -13.84400 29.86300 1.000 26.46147 35 THR C O 1
ATOM 2281 N N . LYS C 1 56 ? 69.01400 -12.33400 30.78000 1.000 28.73806 36 LYS C N 1
ATOM 2282 C CA . LYS C 1 56 ? 68.97500 -13.05400 32.04400 1.000 34.33182 36 LYS C CA 1
ATOM 2283 C C . LYS C 1 56 ? 68.28900 -14.38900 31.80400 1.000 30.60241 36 LYS C C 1
ATOM 2284 O O . LYS C 1 56 ? 67.10400 -14.42400 31.45800 1.000 29.58893 36 LYS C O 1
ATOM 2290 N N . GLY C 1 57 ? 69.02800 -15.48500 31.93200 1.000 27.41940 37 GLY C N 1
ATOM 2291 C CA . GLY C 1 57 ? 68.46700 -16.79500 31.68100 1.000 28.54619 37 GLY C CA 1
ATOM 2292 C C . GLY C 1 57 ? 68.55000 -17.29500 30.25200 1.000 26.29177 37 GLY C C 1
ATOM 2293 O O . GLY C 1 57 ? 68.03700 -18.38300 29.96700 1.000 25.29430 37 GLY C O 1
ATOM 2294 N N . GLY C 1 58 ? 69.17700 -16.55800 29.33500 1.000 23.88874 38 GLY C N 1
ATOM 2295 C CA . GLY C 1 58 ? 69.29000 -17.12200 28.00300 1.000 22.99280 38 GLY C CA 1
ATOM 2296 C C . GLY C 1 58 ? 69.91800 -16.25700 26.92900 1.000 21.09501 38 GLY C C 1
ATOM 2297 O O . GLY C 1 58 ? 70.79900 -15.44000 27.20400 1.000 22.96442 38 GLY C O 1
ATOM 2298 N N . ARG C 1 59 ? 69.48200 -16.48000 25.68900 1.000 20.27958 39 ARG C N 1
ATOM 2299 C CA . ARG C 1 59 ? 69.97500 -15.76900 24.51400 1.000 18.60028 39 ARG C CA 1
ATOM 2300 C C . ARG C 1 59 ? 68.80200 -15.50400 23.60000 1.000 18.33065 39 ARG C C 1
ATOM 2301 O O . ARG C 1 59 ? 68.01600 -16.41600 23.33000 1.000 19.93758 39 ARG C O 1
ATOM 2309 N N . PHE C 1 60 ? 68.69900 -14.27900 23.10400 1.000 19.55481 40 PHE C N 1
ATOM 2310 C CA . PHE C 1 60 ? 67.67700 -13.92600 22.13500 1.000 16.85925 40 PHE C CA 1
ATOM 2311 C C . PHE C 1 60 ? 68.35300 -13.70500 20.79400 1.000 18.92429 40 PHE C C 1
ATOM 2312 O O . PHE C 1 60 ? 69.15600 -12.78000 20.65200 1.000 17.43069 40 PHE C O 1
ATOM 2320 N N . VAL C 1 61 ? 68.03300 -14.54200 19.81600 1.000 17.52763 41 VAL C N 1
ATOM 2321 C CA . VAL C 1 61 ? 68.65700 -14.41900 18.49900 1.000 15.18360 41 VAL C CA 1
ATOM 2322 C C . VAL C 1 61 ? 67.91700 -13.36500 17.69000 1.000 15.62610 41 VAL C C 1
ATOM 2323 O O . VAL C 1 61 ? 66.68600 -13.39900 17.58800 1.000 18.44755 41 VAL C O 1
ATOM 2327 N N . LEU C 1 62 ? 68.67500 -12.45400 17.07000 1.000 17.41763 42 LEU C N 1
ATOM 2328 C CA . LEU C 1 62 ? 68.11500 -11.43700 16.18600 1.000 16.46641 42 LEU C CA 1
ATOM 2329 C C . LEU C 1 62 ? 68.20000 -11.80300 14.71300 1.000 17.93559 42 LEU C C 1
ATOM 2330 O O . LEU C 1 62 ? 67.29600 -11.45900 13.94700 1.000 17.95698 42 LEU C O 1
ATOM 2335 N N . ALA C 1 63 ? 69.28800 -12.44000 14.28300 1.000 19.00131 43 ALA C N 1
ATOM 2336 C CA . ALA C 1 63 ? 69.53700 -12.57000 12.85500 1.000 17.67204 43 ALA C CA 1
ATOM 2337 C C . ALA C 1 63 ? 70.54000 -13.68200 12.60800 1.000 19.51412 43 ALA C C 1
ATOM 2338 O O . ALA C 1 63 ? 71.34800 -14.01900 13.47500 1.000 21.29058 43 ALA C O 1
ATOM 2340 N N . LEU C 1 64 ? 70.48200 -14.22900 11.39400 1.000 18.48007 44 LEU C N 1
ATOM 2341 C CA . LEU C 1 64 ? 71.43900 -15.21900 10.91000 1.000 18.23151 44 LEU C CA 1
ATOM 2342 C C . LEU C 1 64 ? 72.15800 -14.68900 9.67500 1.000 21.64971 44 LEU C C 1
ATOM 2343 O O . LEU C 1 64 ? 71.56300 -13.99600 8.84300 1.000 19.72761 44 LEU C O 1
ATOM 2348 N N . LEU C 1 65 ? 73.43000 -15.05000 9.54100 1.000 20.19843 45 LEU C N 1
ATOM 2349 C CA . LEU C 1 65 ? 74.17700 -14.87600 8.29900 1.000 20.11097 45 LEU C CA 1
ATOM 2350 C C . LEU C 1 65 ? 74.51200 -16.24600 7.72800 1.000 23.51071 45 LEU C C 1
ATOM 2351 O O . LEU C 1 65 ? 74.92400 -17.14800 8.46800 1.000 22.99884 45 LEU C O 1
ATOM 2356 N N . SER C 1 66 ? 74.36200 -16.39600 6.41100 1.000 20.53458 46 SER C N 1
ATOM 2357 C CA . SER C 1 66 ? 74.68800 -17.66400 5.77600 1.000 19.88726 46 SER C CA 1
ATOM 2358 C C . SER C 1 66 ? 75.15100 -17.42600 4.34500 1.000 21.46752 46 SER C C 1
ATOM 2359 O O . SER C 1 66 ? 74.87600 -16.38000 3.74300 1.000 24.33602 46 SER C O 1
ATOM 2362 N N . ASP C 1 67 ? 75.87100 -18.41200 3.80800 1.000 23.55780 47 ASP C N 1
ATOM 2363 C CA . ASP C 1 67 ? 76.16300 -18.44600 2.38300 1.000 24.68663 47 ASP C CA 1
ATOM 2364 C C . ASP C 1 67 ? 74.96700 -18.91100 1.56400 1.000 24.64215 47 ASP C C 1
ATOM 2365 O O . ASP C 1 67 ? 74.96900 -18.74000 0.34100 1.000 26.31746 47 ASP C O 1
ATOM 2370 N N . LEU C 1 68 ? 73.96900 -19.51400 2.20800 1.000 21.48872 48 LEU C N 1
ATOM 2371 C CA . LEU C 1 68 ? 72.81200 -20.08900 1.53400 1.000 20.50618 48 LEU C CA 1
ATOM 2372 C C . LEU C 1 68 ? 71.65500 -19.09600 1.50300 1.000 22.34113 48 LEU C C 1
ATOM 2373 O O . LEU C 1 68 ? 71.41700 -18.38200 2.47800 1.000 21.66818 48 LEU C O 1
ATOM 2378 N N . GLN C 1 69 ? 70.90300 -19.08400 0.39700 1.000 23.12197 49 GLN C N 1
ATOM 2379 C CA . GLN C 1 69 ? 69.79100 -18.14600 0.26100 1.000 23.47461 49 GLN C CA 1
ATOM 2380 C C . GLN C 1 69 ? 68.42000 -18.79700 0.42000 1.000 21.93244 49 GLN C C 1
ATOM 2381 O O . GLN C 1 69 ? 67.40300 -18.10400 0.27800 1.000 23.79361 49 GLN C O 1
ATOM 2387 N N . ASP C 1 70 ? 68.35000 -20.09300 0.74000 1.000 21.92619 50 ASP C N 1
ATOM 2388 C CA . ASP C 1 70 ? 67.05800 -20.77700 0.77800 1.000 22.66921 50 ASP C CA 1
ATOM 2389 C C . ASP C 1 70 ? 66.62400 -21.19600 2.18300 1.000 23.93396 50 ASP C C 1
ATOM 2390 O O . ASP C 1 70 ? 65.72300 -22.03100 2.31800 1.000 24.55869 50 ASP C O 1
ATOM 2395 N N . LEU C 1 71 ? 67.19500 -20.60500 3.22800 1.000 22.86965 51 LEU C N 1
ATOM 2396 C CA . LEU C 1 71 ? 66.84500 -21.01200 4.58500 1.000 21.26203 51 LEU C CA 1
ATOM 2397 C C . LEU C 1 71 ? 65.50800 -20.41500 5.00900 1.000 23.87411 51 LEU C C 1
ATOM 2398 O O . LEU C 1 71 ? 65.13900 -19.31000 4.60400 1.000 23.66405 51 LEU C O 1
ATOM 2403 N N . LYS C 1 72 ? 64.77200 -21.17300 5.82800 1.000 18.98724 52 LYS C N 1
ATOM 2404 C CA . LYS C 1 72 ? 63.50000 -20.71100 6.38300 1.000 19.72059 52 LYS C CA 1
ATOM 2405 C C . LYS C 1 72 ? 63.35100 -20.96300 7.87600 1.000 18.65574 52 LYS C C 1
ATOM 2406 O O . LYS C 1 72 ? 62.58200 -20.24900 8.52900 1.000 20.02051 52 LYS C O 1
ATOM 2412 N N . TRP C 1 73 ? 64.05900 -21.93800 8.44000 1.000 20.35279 53 TRP C N 1
ATOM 2413 C CA . TRP C 1 73 ? 63.93700 -22.30400 9.84000 1.000 18.83497 53 TRP C CA 1
ATOM 2414 C C . TRP C 1 73 ? 65.32400 -22.43800 10.43000 1.000 17.48004 53 TRP C C 1
ATOM 2415 O O . TRP C 1 73 ? 66.27500 -22.78100 9.72500 1.000 18.62589 53 TRP C O 1
ATOM 2426 N N . ALA C 1 74 ? 65.42100 -22.19700 11.73700 1.000 18.53440 54 ALA C N 1
ATOM 2427 C CA . ALA C 1 74 ? 66.67300 -22.33900 12.46600 1.000 18.49015 54 ALA C CA 1
ATOM 2428 C C . ALA C 1 74 ? 66.41700 -23.08400 13.76400 1.000 22.19212 54 ALA C C 1
ATOM 2429 O O . ALA C 1 74 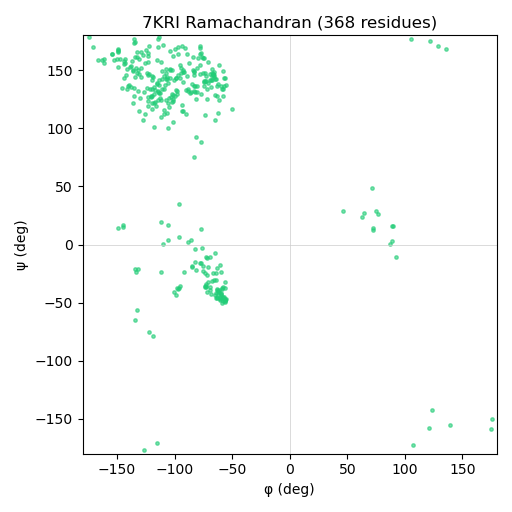? 65.37400 -22.89700 14.39800 1.000 19.91250 54 ALA C O 1
ATOM 2431 N N . ARG C 1 75 ? 67.37300 -23.91700 14.15900 1.000 20.63147 55 ARG C N 1
ATOM 2432 C CA . ARG C 1 75 ? 67.29200 -24.67000 15.40300 1.000 24.00575 55 ARG C CA 1
ATOM 2433 C C . ARG C 1 75 ? 68.17100 -23.98900 16.44300 1.000 26.91905 55 ARG C C 1
ATOM 2434 O O . ARG C 1 75 ? 69.37300 -23.81000 16.21600 1.000 30.55450 55 ARG C O 1
ATOM 2442 N N . PHE C 1 76 ? 67.58100 -23.60400 17.57100 1.000 18.75151 56 PHE C N 1
ATOM 2443 C CA . PHE C 1 76 ? 68.38400 -22.99100 18.61700 1.000 18.33965 56 PHE C CA 1
ATOM 2444 C C . PHE C 1 76 ? 68.46500 -23.91200 19.82700 1.000 19.61043 56 PHE C C 1
ATOM 2445 O O . PHE C 1 76 ? 67.58400 -24.74800 20.04500 1.000 21.23588 56 PHE C O 1
ATOM 2453 N N . PRO C 1 77 ? 69.49200 -23.75700 20.65900 1.000 20.14120 57 PRO C N 1
ATOM 2454 C CA . PRO C 1 77 ? 69.58400 -24.57400 21.87900 1.000 24.02617 57 PRO C CA 1
ATOM 2455 C C . PRO C 1 77 ? 68.50400 -24.20900 22.88900 1.000 20.43422 57 PRO C C 1
ATOM 2456 O O . PRO C 1 77 ? 68.17600 -23.03300 23.08400 1.000 21.37806 57 PRO C O 1
ATOM 2460 N N . LYS C 1 78 ? 67.97200 -25.23500 23.56600 1.000 18.93086 58 LYS C N 1
ATOM 2461 C CA . LYS C 1 78 ? 67.00800 -24.94000 24.62900 1.000 21.60998 58 LYS C CA 1
ATOM 2462 C C . LYS C 1 78 ? 67.61900 -24.14900 25.78300 1.000 21.35550 58 LYS C C 1
ATOM 2463 O O . LYS C 1 78 ? 66.89500 -23.43300 26.47900 1.000 20.96647 58 LYS C O 1
ATOM 2469 N N . SER C 1 79 ? 68.92600 -24.23900 25.98600 1.000 21.10773 59 SER C N 1
ATOM 2470 C CA . SER C 1 79 ? 69.62400 -23.41300 26.96400 1.000 21.52418 59 SER C CA 1
ATOM 2471 C C . SER C 1 79 ? 69.59500 -21.92400 26.63100 1.000 20.62562 59 SER C C 1
ATOM 2472 O O . SER C 1 79 ? 70.03400 -21.10800 27.46200 1.000 23.96589 59 SER C O 1
ATOM 2475 N N . ASP C 1 80 ? 69.09400 -21.54600 25.44800 1.000 19.49234 60 ASP C N 1
ATOM 2476 C CA . ASP C 1 80 ? 68.78900 -20.14700 25.16300 1.000 21.03887 60 ASP C CA 1
ATOM 2477 C C . ASP C 1 80 ? 67.59700 -19.63100 25.96100 1.000 21.60220 60 ASP C C 1
ATOM 2478 O O . ASP C 1 80 ? 67.31600 -18.42900 25.90600 1.000 21.87390 60 ASP C O 1
ATOM 2483 N N . GLY C 1 81 ? 66.84900 -20.50500 26.63200 1.000 20.79736 61 GLY C N 1
ATOM 2484 C CA . GLY C 1 81 ? 65.59000 -20.07700 27.22500 1.000 19.34133 61 GLY C CA 1
ATOM 2485 C C . GLY C 1 81 ? 64.47600 -19.92700 26.21500 1.000 21.38943 61 GLY C C 1
ATOM 2486 O O . GLY C 1 81 ? 63.55000 -19.13300 26.42700 1.000 22.10161 61 GLY C O 1
ATOM 2487 N N . THR C 1 82 ? 64.54900 -20.66500 25.11100 1.000 21.53416 62 THR C N 1
ATOM 2488 C CA . THR C 1 82 ? 63.55400 -20.62500 24.05000 1.000 19.54071 62 THR C CA 1
ATOM 2489 C C . THR C 1 82 ? 62.23400 -21.26300 24.48300 1.000 20.42094 62 THR C C 1
ATOM 2490 O O . THR C 1 82 ? 62.17500 -22.11000 25.38200 1.000 23.53213 62 THR C O 1
ATOM 2494 N N . GLY C 1 83 ? 61.17300 -20.86300 23.79100 1.000 19.06590 63 GLY C N 1
ATOM 2495 C CA . GLY C 1 83 ? 59.86300 -21.46300 23.95600 1.000 20.43671 63 GLY C CA 1
ATOM 2496 C C . GLY C 1 83 ? 59.61700 -22.60500 22.98700 1.000 24.83006 63 GLY C C 1
ATOM 2497 O O . GLY C 1 83 ? 58.78600 -23.48300 23.25100 1.000 26.93354 63 GLY C O 1
ATOM 2498 N N . THR C 1 84 ? 60.33700 -22.60300 21.86200 1.000 25.31078 64 THR C N 1
ATOM 2499 C CA . THR C 1 84 ? 60.27700 -23.67400 20.87200 1.000 23.03163 64 THR C CA 1
ATOM 2500 C C . THR C 1 84 ? 61.67800 -23.93200 20.33300 1.000 25.31646 64 THR C C 1
ATOM 2501 O O . THR C 1 84 ? 62.50800 -23.02200 20.27300 1.000 37.49508 64 THR C O 1
ATOM 2505 N N . ILE C 1 85 ? 61.92000 -25.18300 19.92800 1.000 24.39252 65 ILE C N 1
ATOM 2506 C CA . ILE C 1 85 ? 63.21800 -25.57400 19.37500 1.000 27.52267 65 ILE C CA 1
ATOM 2507 C C . ILE C 1 85 ? 63.53700 -24.74700 18.13600 1.000 26.76587 65 ILE C C 1
ATOM 2508 O O . ILE C 1 85 ? 64.66400 -24.26000 17.96100 1.000 26.78360 65 ILE C O 1
ATOM 2513 N N . TYR C 1 86 ? 62.55300 -24.56600 17.26400 1.000 22.96467 66 TYR C N 1
ATOM 2514 C CA . TYR C 1 86 ? 62.76400 -23.92500 15.97300 1.000 21.43906 66 TYR C CA 1
ATOM 2515 C C . TYR C 1 86 ? 62.17800 -22.52600 15.95100 1.000 22.20468 66 TYR C C 1
ATOM 2516 O O . TYR C 1 86 ? 61.10500 -22.27200 16.51700 1.000 22.42022 66 TYR C O 1
ATOM 2525 N N . THR C 1 87 ? 62.87300 -21.63800 15.24600 1.000 19.38879 67 THR C N 1
ATOM 2526 C CA . THR C 1 87 ? 62.43800 -20.27300 15.00400 1.000 17.87027 67 THR C CA 1
ATOM 2527 C C . THR C 1 87 ? 62.40800 -20.05200 13.49900 1.000 18.24195 67 THR C C 1
ATOM 2528 O O . THR C 1 87 ? 63.33400 -20.46100 12.78300 1.000 18.98189 67 THR C O 1
ATOM 2532 N N . GLU C 1 88 ? 61.32900 -19.43700 13.01700 1.000 18.45815 68 GLU C N 1
ATOM 2533 C CA . GLU C 1 88 ? 61.21300 -19.17000 11.59400 1.000 17.96617 68 GLU C CA 1
ATOM 2534 C C . GLU C 1 88 ? 62.01200 -17.92400 11.22900 1.000 19.98618 68 GLU C C 1
ATOM 2535 O O . GLU C 1 88 ? 62.20500 -17.02200 12.05300 1.000 19.75633 68 GLU C O 1
ATOM 2541 N N . LEU C 1 89 ? 62.47300 -17.88100 9.98100 1.000 18.60766 69 LEU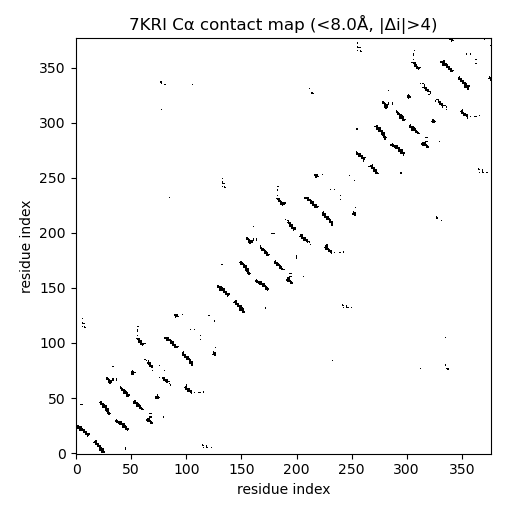 C N 1
ATOM 2542 C CA . LEU C 1 89 ? 63.24200 -16.75700 9.46300 1.000 19.96495 69 LEU C CA 1
ATOM 2543 C C . LEU C 1 89 ? 62.42200 -15.92600 8.48100 1.000 20.60865 69 LEU C C 1
ATOM 2544 O O . LEU C 1 89 ? 61.54100 -16.44500 7.78700 1.000 20.52625 69 LEU C O 1
ATOM 2549 N N . GLU C 1 90 ? 62.74100 -14.63000 8.41100 1.000 18.79273 70 GLU C N 1
ATOM 2550 C CA . GLU C 1 90 ? 62.24300 -13.79100 7.32600 1.000 19.58501 70 GLU C CA 1
ATOM 2551 C C . GLU C 1 90 ? 62.99500 -14.12300 6.04000 1.000 20.90897 70 GLU C C 1
ATOM 2552 O O . GLU C 1 90 ? 64.09200 -14.68000 6.07200 1.000 20.12806 70 GLU C O 1
ATOM 2558 N N . PRO C 1 91 ? 62.44000 -13.77300 4.88900 1.000 22.20864 71 PRO C N 1
ATOM 2559 C CA . PRO C 1 91 ? 63.19200 -13.92300 3.63700 1.000 19.84097 71 PRO C CA 1
ATOM 2560 C C . PRO C 1 91 ? 64.51300 -13.17800 3.71300 1.000 17.60844 71 PRO C C 1
ATOM 2561 O O . PRO C 1 91 ? 64.59200 -12.08600 4.30100 1.000 22.50345 71 PRO C O 1
ATOM 2565 N N . PRO C 1 92 ? 65.57200 -13.72800 3.12500 1.000 19.33876 72 PRO C N 1
ATOM 2566 C CA . PRO C 1 92 ? 66.90000 -13.13200 3.28200 1.000 19.84439 72 PRO C CA 1
ATOM 2567 C C . PRO C 1 92 ? 67.11300 -11.94500 2.36500 1.000 22.56957 72 PRO C C 1
ATOM 2568 O O . PRO C 1 92 ? 66.44800 -11.78500 1.34200 1.000 23.77190 72 PRO C O 1
ATOM 2572 N N . CYS C 1 93 ? 68.10300 -11.14200 2.74300 1.000 21.08475 73 CYS C N 1
ATOM 2573 C CA . CYS C 1 93 ? 68.62500 -10.06500 1.91800 1.000 20.89682 73 CYS C CA 1
ATOM 2574 C C . CYS C 1 93 ? 70.07100 -10.38100 1.56100 1.000 21.54094 73 CYS C C 1
ATOM 2575 O O . CYS C 1 93 ? 70.83400 -10.84600 2.41000 1.000 23.89780 73 CYS C O 1
ATOM 2578 N N . ARG C 1 94 ? 70.44200 -10.11900 0.30800 1.000 20.26216 74 ARG C N 1
ATOM 2579 C CA . ARG C 1 94 ? 71.80500 -10.33900 -0.17000 1.000 20.61495 74 ARG C CA 1
ATOM 2580 C C . ARG C 1 94 ? 72.70600 -9.14400 0.13500 1.000 23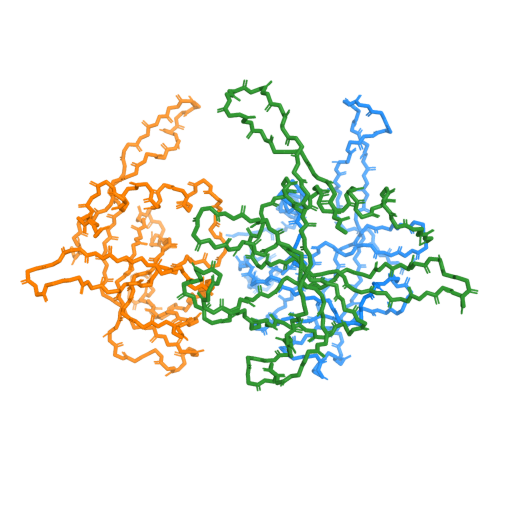.41534 74 ARG C C 1
ATOM 2581 O O . ARG C 1 94 ? 72.30800 -7.99200 -0.03900 1.000 25.53641 74 ARG C O 1
ATOM 2589 N N . PHE C 1 95 ? 73.93600 -9.41500 0.58200 1.000 21.98591 75 PHE C N 1
ATOM 2590 C CA . PHE C 1 95 ? 74.94200 -8.36300 0.64600 1.000 24.46416 75 PHE C CA 1
ATOM 2591 C C . PHE C 1 95 ? 76.29300 -8.96100 0.29000 1.000 24.17910 75 PHE C C 1
ATOM 2592 O O . PHE C 1 95 ? 76.51400 -10.16700 0.41300 1.000 26.89700 75 PHE C O 1
ATOM 2600 N N . VAL C 1 96 ? 77.19600 -8.11000 -0.18600 1.000 27.01138 76 VAL C N 1
ATOM 2601 C CA . VAL C 1 96 ? 78.48200 -8.56000 -0.70300 1.000 25.66805 76 VAL C CA 1
ATOM 2602 C C . VAL C 1 96 ? 79.58000 -7.98000 0.17500 1.000 27.16385 76 VAL C C 1
ATOM 2603 O O . VAL C 1 96 ? 79.66900 -6.75700 0.33900 1.000 28.53883 76 VAL C O 1
ATOM 2607 N N . THR C 1 97 ? 80.40100 -8.85400 0.75000 1.000 30.32364 77 THR C N 1
ATOM 2608 C CA . THR C 1 97 ? 81.53900 -8.42300 1.54700 1.000 27.62064 77 THR C CA 1
ATOM 2609 C C . THR C 1 97 ? 82.77900 -8.33400 0.67500 1.000 35.82984 77 THR C C 1
ATOM 2610 O O . THR C 1 97 ? 82.92900 -9.06600 -0.30500 1.000 35.74572 77 THR C O 1
ATOM 2614 N N . ASP C 1 98 ? 83.67000 -7.41900 1.04600 1.000 37.25345 78 ASP C N 1
ATOM 2615 C CA . ASP C 1 98 ? 84.94500 -7.22800 0.36500 1.000 48.18990 78 ASP C CA 1
ATOM 2616 C C . ASP C 1 98 ? 86.02700 -7.90200 1.20100 1.000 50.19449 78 ASP C C 1
ATOM 2617 O O . ASP C 1 98 ? 86.40700 -7.39300 2.26000 1.000 58.73388 78 ASP C O 1
ATOM 2622 N N . THR C 1 99 ? 86.50800 -9.04800 0.73700 1.000 53.99884 79 THR C N 1
ATOM 2623 C CA . THR C 1 99 ? 87.52200 -9.81300 1.44300 1.000 56.59180 79 THR C CA 1
ATOM 2624 C C . THR C 1 99 ? 88.80600 -9.86600 0.62900 1.000 65.05849 79 THR C C 1
ATOM 2625 O O . THR C 1 99 ? 88.79200 -9.65500 -0.59000 1.000 63.61537 79 THR C O 1
ATOM 2629 N N . PRO C 1 100 ? 89.94100 -10.14300 1.27700 1.000 72.10517 80 PRO C N 1
ATOM 2630 C CA . PRO C 1 100 ? 91.19600 -10.27600 0.51800 1.000 78.19283 80 PRO C CA 1
ATOM 2631 C C . PRO C 1 100 ? 91.11500 -11.31900 -0.58100 1.000 86.33773 80 PRO C C 1
ATOM 2632 O O . PRO C 1 100 ? 91.67600 -11.11700 -1.66500 1.000 95.75107 80 PRO C O 1
ATOM 2636 N N . LYS C 1 101 ? 90.42600 -12.43200 -0.33600 1.000 81.29615 81 LYS C N 1
ATOM 2637 C CA . LYS C 1 101 ? 90.21100 -13.44800 -1.35800 1.000 74.08238 81 LYS C CA 1
ATOM 2638 C C . LYS C 1 101 ? 89.13200 -13.05800 -2.36500 1.000 72.94950 81 LYS C C 1
ATOM 2639 O O . LYS C 1 101 ? 88.67600 -13.92000 -3.12400 1.000 82.99668 81 LYS C O 1
ATOM 2645 N N . GLY C 1 102 ? 88.71600 -11.79100 -2.38900 1.000 57.36743 82 GLY C N 1
ATOM 2646 C CA . GLY C 1 102 ? 87.71800 -11.32300 -3.32200 1.000 46.88455 82 GLY C CA 1
ATOM 2647 C C . GLY C 1 102 ? 86.36900 -11.09400 -2.66700 1.000 46.37043 82 GLY C C 1
ATOM 2648 O O . GLY C 1 102 ? 86.17600 -11.36300 -1.47700 1.000 43.64821 82 GLY C O 1
ATOM 2649 N N . PRO C 1 103 ? 85.40400 -10.59200 -3.43800 1.000 40.52413 83 PRO C N 1
ATOM 2650 C CA . PRO C 1 103 ? 84.05700 -10.39200 -2.88800 1.000 36.52923 83 PRO C CA 1
ATOM 2651 C C . PRO C 1 103 ? 83.40300 -11.72600 -2.57600 1.000 38.72625 83 PRO C C 1
ATOM 2652 O O . PRO C 1 103 ? 83.60700 -12.71700 -3.28000 1.000 39.13995 83 PRO C O 1
ATOM 2656 N N . LYS C 1 104 ? 82.61300 -11.75100 -1.50400 1.000 34.31680 84 LYS C N 1
ATOM 2657 C CA . LYS C 1 104 ? 81.87700 -12.95100 -1.14100 1.000 29.15870 84 LYS C CA 1
ATOM 2658 C C . LYS C 1 104 ? 80.43300 -12.57400 -0.86100 1.000 28.76322 84 LYS C C 1
ATOM 2659 O O . LYS C 1 104 ? 80.16200 -11.60300 -0.14200 1.000 29.01792 84 LYS C O 1
ATOM 2665 N N . VAL C 1 105 ? 79.51800 -13.33300 -1.44500 1.000 27.05498 85 VAL C N 1
ATOM 2666 C CA . VAL C 1 105 ? 78.08800 -13.07300 -1.32000 1.000 25.59497 85 VAL C CA 1
ATOM 2667 C C . VAL C 1 105 ? 77.56400 -13.75500 -0.06400 1.000 26.01311 85 VAL C C 1
ATOM 2668 O O . VAL C 1 105 ? 77.80400 -14.95200 0.15300 1.000 26.45588 85 VAL C O 1
ATOM 2672 N N . LYS C 1 106 ? 76.82700 -13.00000 0.75100 1.000 22.43697 86 LYS C N 1
ATOM 2673 C CA . LYS C 1 106 ? 76.22200 -13.50600 1.97500 1.000 24.33695 86 LYS C CA 1
ATOM 2674 C C . LYS C 1 106 ? 74.73800 -13.16700 1.97300 1.000 23.76120 86 LYS C C 1
ATOM 2675 O O . LYS C 1 106 ? 74.28800 -12.28600 1.23400 1.000 24.48707 86 LYS C O 1
ATOM 2681 N N . TYR C 1 107 ? 73.98200 -13.85500 2.83600 1.000 20.71020 87 TYR C N 1
ATOM 2682 C CA . TYR C 1 107 ? 72.55400 -13.60200 3.00200 1.000 20.22086 87 TYR C CA 1
ATOM 2683 C C . TYR C 1 107 ? 72.25800 -13.35200 4.47100 1.000 21.44491 87 TYR C C 1
ATOM 2684 O O . TYR C 1 107 ? 72.71400 -14.10100 5.34400 1.000 22.92716 87 TYR C O 1
ATOM 2693 N N . LEU C 1 108 ? 71.52200 -12.28200 4.73700 1.000 19.19091 88 LEU C N 1
ATOM 2694 C CA . LEU C 1 108 ? 71.13700 -11.87800 6.08000 1.000 19.44005 88 LEU C CA 1
ATOM 2695 C C . LEU C 1 108 ? 69.67200 -12.22500 6.30700 1.000 21.70367 88 LEU C C 1
ATOM 2696 O O . LEU C 1 108 ? 68.80400 -11.81300 5.52600 1.000 21.59454 88 LEU C O 1
ATOM 2701 N N . TYR C 1 109 ? 69.39300 -12.96200 7.38300 1.000 18.62357 89 TYR C N 1
ATOM 2702 C CA . TYR C 1 109 ? 68.03200 -13.37000 7.73100 1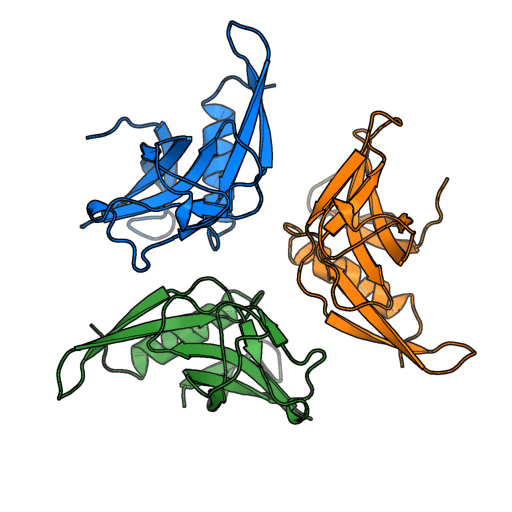.000 20.12050 89 TYR C CA 1
ATOM 2703 C C . TYR C 1 109 ? 67.66400 -12.82000 9.10000 1.000 20.83580 89 TYR C C 1
ATOM 2704 O O . TYR C 1 109 ? 68.30500 -13.16800 10.09500 1.000 23.63395 89 TYR C O 1
ATOM 2713 N N . PHE C 1 110 ? 66.59500 -12.03800 9.17900 1.000 18.07108 90 PHE C N 1
ATOM 2714 C CA . PHE C 1 110 ? 66.07400 -11.70100 10.49700 1.000 16.44283 90 PHE C CA 1
ATOM 2715 C C . PHE C 1 110 ? 65.16500 -12.80900 11.00600 1.000 17.61492 90 PHE C C 1
ATOM 2716 O O . PHE C 1 110 ? 64.49500 -13.49400 10.23100 1.000 20.40263 90 PHE C O 1
ATOM 2724 N N . ILE C 1 111 ? 65.14200 -12.98500 12.32800 1.000 18.29915 91 ILE C N 1
ATOM 2725 C CA . ILE C 1 111 ? 64.16100 -13.89600 12.90000 1.000 17.86619 91 ILE C CA 1
ATOM 2726 C C . ILE C 1 111 ? 62.76600 -13.33000 12.66000 1.000 20.91274 91 ILE C C 1
ATOM 2727 O O . ILE C 1 111 ? 62.55300 -12.10700 12.63100 1.000 19.62781 91 ILE C O 1
ATOM 2732 N N . LYS C 1 112 ? 61.80900 -14.23000 12.44600 1.000 19.89655 92 LYS C N 1
ATOM 2733 C CA . LYS C 1 112 ? 60.45300 -13.81500 12.12200 1.000 21.86174 92 LYS C CA 1
ATOM 2734 C C . LYS C 1 112 ? 59.89400 -12.91900 13.21800 1.000 24.44991 92 LYS C C 1
ATOM 2735 O O . LYS C 1 112 ? 59.91800 -13.27000 14.40200 1.000 24.81554 92 LYS C O 1
ATOM 2741 N N . GLY C 1 113 ? 59.39700 -11.75300 12.81600 1.000 24.65226 93 GLY C N 1
ATOM 2742 C CA . GLY C 1 113 ? 58.77000 -10.83200 13.74200 1.000 26.30430 93 GLY C CA 1
ATOM 2743 C C . GLY C 1 113 ? 59.69700 -9.86400 14.45500 1.000 26.13293 93 GLY C C 1
ATOM 2744 O O . GLY C 1 113 ? 59.21900 -9.07300 15.28300 1.000 27.08241 93 GLY C O 1
ATOM 2745 N N . LEU C 1 114 ? 61.00500 -9.90500 14.18900 1.000 21.03737 94 LEU C N 1
ATOM 2746 C CA . LEU C 1 114 ? 61.89500 -8.93600 14.81300 1.000 17.45220 94 LEU C CA 1
ATOM 2747 C C . LEU C 1 114 ? 61.40900 -7.53000 14.49600 1.000 18.58123 94 LEU C C 1
ATOM 2748 O O . LEU C 1 114 ? 61.04700 -7.23700 13.35300 1.000 22.23465 94 LEU C O 1
ATOM 2753 N N . ASN C 1 115 ? 61.41900 -6.64600 15.49800 1.000 18.63090 95 ASN C N 1
ATOM 2754 C CA . ASN C 1 115 ? 60.84200 -5.34400 15.18900 1.000 19.67368 95 ASN C CA 1
ATOM 2755 C C . ASN C 1 115 ? 61.82400 -4.51300 14.35200 1.000 22.89423 95 ASN C C 1
ATOM 2756 O O . ASN C 1 115 ? 63.01200 -4.83900 14.21600 1.000 19.37429 95 ASN C O 1
ATOM 2761 N N . ASN C 1 116 ? 61.29500 -3.45000 13.74100 1.000 21.76124 96 ASN C N 1
ATOM 2762 C CA . ASN C 1 116 ? 62.08700 -2.75400 12.73200 1.000 22.33137 96 ASN C CA 1
ATOM 2763 C C . ASN C 1 116 ? 63.24900 -1.99000 13.34200 1.000 20.35254 96 ASN C C 1
ATOM 2764 O O . ASN C 1 116 ? 64.29000 -1.85300 12.69200 1.000 19.88473 96 ASN C O 1
ATOM 2769 N N . LEU C 1 117 ? 63.10300 -1.46900 14.56200 1.000 19.36835 97 LEU C N 1
ATOM 2770 C CA . LEU C 1 117 ? 64.24200 -0.81400 15.19700 1.000 19.49179 97 LEU C CA 1
ATOM 2771 C C . LEU C 1 117 ? 65.41300 -1.77600 15.30500 1.000 21.15981 97 LEU C C 1
ATOM 2772 O O . LEU C 1 117 ? 66.55600 -1.42700 14.98600 1.000 18.72986 97 LEU C O 1
ATOM 2777 N N . ASN C 1 118 ? 65.14000 -3.01000 15.73600 1.000 18.59544 98 ASN C N 1
ATOM 2778 C CA . ASN C 1 118 ? 66.22900 -3.96200 15.94500 1.000 18.70536 98 ASN C CA 1
ATOM 2779 C C . ASN C 1 118 ? 66.79100 -4.47900 14.62200 1.000 18.51647 98 ASN C C 1
ATOM 2780 O O . ASN C 1 118 ? 68.00200 -4.70400 14.51200 1.000 21.29255 98 ASN C O 1
ATOM 2785 N N . ARG C 1 119 ? 65.94100 -4.66400 13.60800 1.000 18.26707 99 ARG C N 1
ATOM 2786 C CA . ARG C 1 119 ? 66.45200 -4.96200 12.27000 1.000 17.70498 99 ARG C CA 1
ATOM 2787 C C . ARG C 1 119 ? 67.41700 -3.88100 11.82200 1.000 19.71745 99 ARG C C 1
ATOM 2788 O O . ARG C 1 119 ? 68.51900 -4.17200 11.34000 1.000 19.93327 99 ARG C O 1
ATOM 2796 N N . GLY C 1 120 ? 67.01600 -2.61700 11.98900 1.000 18.26412 100 GLY C N 1
ATOM 2797 C CA . GLY C 1 120 ? 67.89300 -1.52800 11.59500 1.000 17.16312 100 GLY C CA 1
ATOM 2798 C C . GLY C 1 120 ? 69.21600 -1.54900 12.33600 1.000 17.76045 100 GLY C C 1
ATOM 2799 O O . GLY C 1 120 ? 70.27000 -1.29600 11.74300 1.000 19.02995 100 GLY C O 1
ATOM 2800 N N . MET C 1 121 ? 69.18500 -1.82500 13.64600 1.000 17.39435 101 MET C N 1
ATOM 2801 C CA . MET C 1 121 ? 70.43800 -1.82800 14.39800 1.000 17.53905 101 MET C CA 1
ATOM 2802 C C . MET C 1 121 ? 71.39700 -2.88900 13.86800 1.000 20.24908 101 MET C C 1
ATOM 2803 O O . MET C 1 121 ? 72.60200 -2.64600 13.77100 1.000 18.41415 101 MET C O 1
ATOM 2808 N N . VAL C 1 122 ? 70.87900 -4.06400 13.50100 1.000 21.40847 102 VAL C N 1
ATOM 2809 C CA . VAL C 1 122 ? 71.74100 -5.08900 12.91100 1.000 19.64668 102 VAL C CA 1
ATOM 2810 C C . VAL C 1 122 ? 72.31400 -4.60000 11.58200 1.000 19.33014 102 VAL C C 1
ATOM 2811 O O . VAL C 1 122 ? 73.51100 -4.74200 11.31400 1.000 21.82716 102 VAL C O 1
ATOM 2815 N N . LEU C 1 123 ? 71.46100 -4.01600 10.72900 1.000 19.14051 103 LEU C N 1
ATOM 2816 C CA . LEU C 1 123 ? 71.92900 -3.53600 9.42800 1.000 19.60340 103 LEU C CA 1
ATOM 2817 C C . LEU C 1 123 ? 73.00600 -2.46400 9.57900 1.000 20.65113 103 LEU C C 1
ATOM 2818 O O . LEU C 1 123 ? 74.02600 -2.48100 8.87100 1.000 21.08713 103 LEU C O 1
ATOM 2823 N N . GLY C 1 124 ? 72.78500 -1.49900 10.47300 1.000 20.38198 104 GLY C N 1
ATOM 2824 C CA . GLY C 1 124 ? 73.75400 -0.42700 10.63400 1.000 18.77246 104 GLY C CA 1
ATOM 2825 C C . GLY C 1 124 ? 75.05400 -0.90800 11.24800 1.000 22.04781 104 GLY C C 1
ATOM 2826 O O . GLY C 1 124 ? 76.14500 -0.50900 10.82100 1.000 21.40156 104 GLY C O 1
ATOM 2827 N N . SER C 1 125 ? 74.95900 -1.75700 12.27300 1.000 21.07029 105 SER C N 1
ATOM 2828 C CA . SER C 1 125 ? 76.16400 -2.32900 12.86600 1.000 21.22102 105 SER C CA 1
ATOM 2829 C C . SER C 1 125 ? 76.95100 -3.14700 11.84600 1.000 22.66597 105 SER C C 1
ATOM 2830 O O . SER C 1 125 ? 78.17800 -3.01700 11.74500 1.000 22.54341 105 SER C O 1
ATOM 2833 N N . LEU C 1 126 ? 76.25500 -3.99700 11.09200 1.000 20.61113 106 LEU C N 1
ATOM 2834 C CA . LEU C 1 126 ? 76.90500 -4.76100 10.03400 1.000 22.43220 106 LEU C CA 1
ATOM 2835 C C . LEU C 1 126 ? 77.61400 -3.84700 9.04200 1.000 22.90352 106 LEU C C 1
ATOM 2836 O O . LEU C 1 126 ? 78.77800 -4.07500 8.69200 1.000 23.17489 106 LEU C O 1
ATOM 2841 N N . ALA C 1 127 ? 76.91500 -2.81500 8.56200 1.000 24.25337 107 ALA C N 1
ATOM 2842 C CA . ALA C 1 127 ? 77.49200 -1.91100 7.56100 1.000 25.40759 107 ALA C CA 1
ATOM 2843 C C . ALA C 1 127 ? 78.76300 -1.24300 8.06900 1.000 24.82760 107 ALA C C 1
ATOM 2844 O O . ALA C 1 127 ? 79.70200 -1.00300 7.29900 1.000 27.07311 107 ALA C O 1
ATOM 2846 N N . ALA C 1 128 ? 78.79100 -0.88500 9.34800 1.000 24.79302 108 ALA C N 1
ATOM 2847 C CA . ALA C 1 128 ? 79.94000 -0.19100 9.91700 1.000 24.73095 108 ALA C CA 1
ATOM 2848 C C . ALA C 1 128 ? 81.04000 -1.13300 10.37700 1.000 29.80680 108 ALA C C 1
ATOM 2849 O O . ALA C 1 128 ? 82.18400 -0.69300 10.54800 1.000 29.42184 108 ALA C O 1
ATOM 2851 N N . THR C 1 129 ? 80.72700 -2.41000 10.57800 1.000 27.07893 109 THR C N 1
ATOM 2852 C CA . THR C 1 129 ? 81.68500 -3.35900 11.13300 1.000 25.22427 109 THR C CA 1
ATOM 2853 C C . THR C 1 129 ? 82.41000 -4.15100 10.05500 1.000 32.54656 109 THR C C 1
ATOM 2854 O O . THR C 1 129 ? 83.59800 -4.45900 10.20000 1.000 33.59739 109 THR C O 1
ATOM 2858 N N . VAL C 1 130 ? 81.71800 -4.48500 8.97400 1.000 31.61661 110 VAL C N 1
ATOM 2859 C CA . VAL C 1 130 ? 82.23000 -5.36700 7.93500 1.000 37.62426 110 VAL C CA 1
ATOM 2860 C C . VAL C 1 130 ? 82.57000 -4.53500 6.70800 1.000 35.59851 110 VAL C C 1
ATOM 2861 O O . VAL C 1 130 ? 81.86400 -3.57400 6.38100 1.000 41.63812 110 VAL C O 1
ATOM 2865 N N . ARG C 1 131 ? 83.65500 -4.90600 6.03000 1.000 39.01778 111 ARG C N 1
ATOM 2866 C CA . ARG C 1 131 ? 84.02000 -4.27400 4.76500 1.000 43.11622 111 ARG C CA 1
ATOM 2867 C C . ARG C 1 131 ? 83.06600 -4.75800 3.68000 1.000 42.15773 111 ARG C C 1
ATOM 2868 O O . ARG C 1 131 ? 83.09500 -5.93300 3.30000 1.000 47.48077 111 ARG C O 1
ATOM 2876 N N . LEU C 1 132 ? 82.21700 -3.86500 3.18600 1.000 44.15104 112 LEU C N 1
ATOM 2877 C CA . LEU C 1 132 ? 81.15700 -4.21800 2.25300 1.000 45.09689 112 LEU C CA 1
ATOM 2878 C C . LEU C 1 132 ? 81.40100 -3.56200 0.89700 1.000 59.32235 112 LEU C C 1
ATOM 2879 O O . LEU C 1 132 ? 82.35300 -2.80100 0.70300 1.000 67.05000 112 LEU C O 1
ATOM 2884 N N . GLN C 1 133 ? 80.52100 -3.87900 -0.04900 1.000 57.06610 113 GLN C N 1
ATOM 2885 C CA . GLN C 1 133 ? 80.53900 -3.26600 -1.37300 1.000 50.00829 113 GLN C CA 1
ATOM 2886 C C . GLN C 1 133 ? 79.20100 -3.49200 -2.07600 1.000 56.25566 113 GLN C C 1
ATOM 2887 O O . GLN C 1 133 ? 78.37200 -4.30200 -1.64000 1.000 52.27805 113 GLN C O 1
#

Nearest PDB structures (foldseek):
  7n3k-assembly3_E  TM=9.347E-01  e=8.252E-19  Severe acute respiratory syndrome coronavirus 2
  1uw7-assembly1_A-2  TM=9.426E-01  e=1.125E-18  SARS coronavirus HKU-39849
  7n3k-assembly4_G  TM=9.522E-01  e=5.029E-18  Severe acute respiratory syndrome coronavirus 2
  1qz8-assembly1_B  TM=9.500E-01  e=2.493E-17  Severe acute respiratory syndrome-related coronavirus
  3ee7-assembly1_B  TM=8.966E-01  e=1.081E-15  Severe acute respiratory syndrome-related coronavirus

Solvent-accessible surface area: 21432 Å² total; per-residue (Å²): 211,66,73,62,22,3,98,9,89,52,116,14,141,39,133,140,94,105,36,95,45,37,0,73,58,9,68,3,5,1,3,75,73,63,123,48,6,91,110,95,48,12,48,0,9,3,36,78,65,210,63,15,44,112,10,5,0,0,20,2,69,80,101,91,15,96,38,0,85,8,61,175,76,4,53,53,34,22,85,62,23,10,5,30,51,47,58,152,36,26,25,42,40,149,190,25,85,90,50,36,27,2,0,7,17,34,60,16,75,122,135,31,55,35,38,0,81,40,16,7,54,95,79,44,184,67,144,141,64,72,60,26,2,96,8,86,50,126,10,136,29,134,143,85,117,36,95,42,38,0,85,56,14,68,4,0,2,6,76,57,52,120,44,5,85,113,90,53,12,45,0,8,4,26,78,85,213,70,21,109,117,18,4,0,0,21,5,93,79,87,90,12,80,47,0,80,10,81,68,58,149,75,79,42,63,72,87,25,34,3,20,47,26,86,107,39,34,16,69,33,147,172,24,89,69,56,53,19,4,0,19,19,37,74,12,81,116,133,29,53,36,37,0,88,41,15,7,52,93,80,40,168,48,124,80,5,96,8,86,48,121,14,143,39,135,138,94,102,35,95,44,37,0,131,84,26,70,3,14,1,4,66,67,67,121,45,10,101,100,102,53,10,65,0,18,12,31,88,59,212,70,12,94,105,7,4,0,0,25,6,95,79,56,82,5,30,49,0,114,9,60,147,98,7,59,43,36,32,52,52,34,29,2,21,37,21,79,114,30,20,11,61,38,149,184,22,80,104,59,66,19,6,0,19,12,43,57,11,76,112,136,29,47,36,35,0,87,42,14,7,62,95,82,50,182,56,143

GO terms:
  GO:0060090 molecular adaptor activity (F, IDA)
  GO:0039718 double membrane vesicle viral factory (C, IDA)
  GO:0005737 cytoplasm (C, IDA)
  GO:0039606 symbiont-mediated suppression of host translation initiation (P, IDA)
  GO:0039694 viral RNA genome replication (P, IDA)
  GO:0003724 RNA helicase activity (F, IDA)
  GO:0052170 symbiont-mediated suppression of host innate immune response (P, IDA)
  GO:0140311 protein sequestering activity (F, IDA)
  GO:0004843 cysteine-type deubiquitinase activity (F, EXP)
  GO:0042025 host cell nucleus (C, EXP)
  GO:0044165 host cell endoplasmic reticulum (C, EXP)
  GO:0044174 host cell endosome (C, EXP)
  GO:0044177 host cell Golgi apparatus (C, EXP)
  GO:0030430 host cell cytoplasm (C, EXP)
  GO:0034062 5'-3' RNA polymerase activity (F, EXP)
  GO:0000175 3'-5'-RNA exonuclease activity (F, TAS)
  GO:0062243 double membrane vesicle viral factory outer membrane (C, TAS)
  GO:0003968 RNA-directed RNA polymerase activity (F, TAS)
  GO:0016892 RNA endonuclease activity producing 3'-phosphomonoesters, hydrolytic mechanism (F, TAS)
  GO:0032574 5'-3' RNA helicase activity (F, TAS)

Sequence (377 aa):
HHSAALEVLFQGPGNNELSPVALRQMSCAAGTTQTACTDDNALAYYNTTKGGRFVLALLSDLQDLKWARFPKSDGTGTIYTELEPPCRFVTDTPKGPKVKYLYFIKGLNNLNRGMVLGSLAATVRLQHHSAALEVLFQGPGNNELSPVALRQMSCAAGTTTQTACTDDDNALAYYNTTKGGRFVLALLSDLQDLKWARFPKSDGTGTIYTELEPPCRFVTDTPKGPKVKYLYFIKGLNNLNRGMVLGSLAATVRLQALEVLFQGPGNNELSPVALRQMSCAAGTTQTTACTDDNALAYYNTTKGGRFVLALLSDLQDLKWARFPKSDGTGTIYTELEPPCRFVTDTPKGPKVKYLYFIKGLNNLNRGMVLGSLAATVRLQ

Organism: Severe acute respiratory syndrome coronavirus 2 (NCBI:txid2697049)

InterPro domains:
  IPR001205 RNA-directed RNA polymerase, C-terminal domain [PF00680] (4889-5173)
  IPR002589 Macro domain [PF01661] (1058-1164)
  IPR002589 Macro domain [PS51154] (1025-1194)
  IPR002589 Macro domain [SM00506] (1037-1165)
  IPR007094 RNA-directed RNA polymerase, catalytic domain [PS50507] (5004-5166)
  IPR008740 Peptidase C30, coronavirus [PF05409] (3292-3575)
  IPR008740 Peptidase C30, coronavirus [PS51442] (3264-3569)
  IPR008740 Peptidase C30, coronavirus [cd21666] (3267-3563)
  IPR009003 Peptidase S1, PA clan [SSF50494] (3266-3563)
  IPR009461 Non-structural protein NSP16, coronavirus-like [PF06460] (6800-7095)
  IPR009466 Non-structural protein 14, coronavirus [PF06471] (5929-6449)
  IPR009469 RNA-dependent RNA polymerase, N-terminal, coronavirus [PF06478] (4407-4758)
  IPR013016 Peptidase C16, coronavirus [PF08715] (1564-1882)
  IPR013016 Peptidase C16, coronavirus [PS51124] (1634-1898)
  IPR014822 Non-structural protein NSP9, coronavirus [PF08710] (4141-4253)
  IPR014822 Non-structural protein NSP9, coronavirus [PS51951] (4141-4253)
  IPR014828 Non-structural protein NSP7, coronavirus [PF08716] (3860-3942)
  IPR014828 Non-structural protein NSP7, coronavirus [PS51949] (3860-3942)
  IPR014829 Non-structural protein NSP8, coronavirus [PF08717] (3943-4140)
  IPR014829 Non-structural protein NSP8, coronavirus [PS51950] (3943-4140)

B-factor: mean 31.49, std 14.19, range [15.18, 114.36]